Protein AF-A0A8T2FYQ0-F1 (afdb_monomer)

Foldseek 3Di:
DAWDAQPVVRWIKDWAADQDDQWIWIAGPLVRDIDIDGHHPVQGAHDPPAYWEDAPQKIWDFDDDDFWDIFIQRNHVRDTDTAGDDDADPDQPDDWHWYDAPRWIKIWHWDQDPVRFTWIWIWIADPVVSDIDTLDIATPVVPPDDSNKGKDWAYDPDDDPNKTWMAIPQLWIWIQDRVVSDIDTDDLPDADDGPTPSRGGDRDPPPDDDDDDDDDDDDDDDDDDDDDDDDPPPPPPPDPDDDDPPDPPDPDPPPPPDDPQFAFQVCCNVVQFNCLLVLLLVLLVVVCVVALLLQLLLLVQQLQCCQQQHLALQQLADDPFFLCVAPVNPPRDNSVSLQVSLVVCCVRRNFRAASSQSSLSSNLSSLVVLVFDRATATDFFHHDAHGGSVSRPDDQLLDDPVVLQVSCVVQVHHPLLSLLSLLSLLFDKDFLVSQLCQLAQPVNNRHHHPLADPVLSVVVCVQRPNDDDVPDDGGIDRQNVVSPSNRHRDLVLLVCLVVRNGRGPNSVCLPVDPVSNVSSVCCNVPVVVSSVSNNVSSNSSSRGNTAHDPGHGRASGSHHHD

Solvent-accessible surface area (backbone atoms only — not comparable to full-atom values): 32372 Å² total; per-residue (Å²): 92,42,60,42,42,15,75,82,80,67,43,41,37,40,37,44,68,53,64,86,57,59,39,31,40,38,29,40,63,84,77,70,47,76,44,82,43,83,34,67,74,87,72,55,54,87,71,93,82,70,60,34,27,44,40,90,26,26,36,38,36,84,53,92,63,99,84,63,40,24,48,31,39,33,56,71,82,66,46,77,51,80,41,71,57,65,94,71,74,90,87,79,68,93,70,60,48,53,29,52,52,87,65,21,44,30,37,35,41,73,44,81,44,104,81,79,49,37,28,40,35,33,35,35,28,42,73,87,76,62,46,64,43,80,75,45,79,42,79,47,67,90,69,78,68,67,93,81,63,38,39,39,62,44,49,59,98,81,64,63,94,69,48,46,37,34,29,39,82,80,47,54,38,35,40,38,38,52,97,70,77,39,79,42,81,50,65,88,88,67,81,73,74,39,98,42,79,67,46,58,71,66,74,74,80,79,82,73,79,86,77,87,78,93,78,91,80,85,89,84,87,81,90,88,84,90,78,87,82,85,66,95,77,79,77,85,79,77,80,93,66,79,84,71,100,60,74,87,74,72,75,68,78,76,55,71,100,74,76,84,74,58,35,70,55,32,42,43,78,69,67,66,33,67,56,50,68,57,53,36,42,54,49,37,52,60,48,39,77,78,38,43,61,45,24,43,25,26,45,55,40,47,51,54,18,25,72,52,79,12,27,14,36,24,49,48,32,66,57,96,52,8,28,56,65,17,80,82,40,63,84,68,42,48,60,70,57,55,49,52,40,41,54,55,42,46,76,75,30,66,71,63,69,18,47,20,36,50,48,54,52,36,26,46,47,30,32,28,76,29,59,39,55,74,64,84,66,64,25,57,36,14,18,52,91,62,47,43,27,86,63,59,72,74,78,59,52,79,47,52,67,71,58,50,51,51,53,38,43,76,66,78,34,52,71,67,38,50,59,40,58,57,47,56,43,8,22,40,66,43,48,30,85,70,35,38,47,48,63,48,31,27,93,76,68,71,34,48,42,86,73,48,32,72,68,55,49,56,57,48,47,74,70,36,57,95,63,76,56,92,92,53,76,80,47,75,43,55,41,25,70,90,22,55,90,58,29,28,45,49,36,60,42,31,50,26,33,78,60,28,55,46,62,41,58,50,60,44,49,41,61,70,46,72,69,45,35,48,51,35,49,48,25,40,76,31,53,66,60,38,33,56,48,35,40,53,36,51,45,55,49,65,58,23,66,54,29,35,95,81,40,60,43,52,37,76,44,59,44,45,79,121

Secondary structure (DSSP, 8-state):
-EEEE-TTT--EEEEEE-SS-SEEEEEETTTTEEEEEE--TTS----TTPPPEEETTEEEE---STT---EEEETTT--EEE-PPP-PPSS--SS--EEESSSEEEEEEEEEETTTEEEEEEEEEETTTTEEEEEEEEE-GGGT--TT--EEEE--SS--TT-EEEEETT--EEEEEGGGTEEEEEPTT-----SSGGGPPPPP---------------------------TTSSSSS------SS-S-------TTT----EETHHHHTTS-TTHHHHHHHHHHHHHHH-TTHHHHHHHHHHHHHHHT-SSSGGG--STTSGGGSGGGTT---HHHHHHHHHHHHHHSTTTS-HHHHHHHHHHHHHHHTTPPP---EE--BB-S---TTT--PPPTT--HHHHHHHHHHTT--HHHHHHHHGGGGSSEEEGGGTHHHHH-GGGSSS--TTS-HHHHHHHHHHS-SSPPTT----EEESSGGGTTTT---THHHHHHHTT--SSHHHHGGGSSHHHHHHHHHHHH-HHHHHHHHHHHHHHHTTTT-B-TTSSB--SSTTS--

Sequence (562 aa):
MGFGRDNVKGSYKVVRIFRDPTYCDILDVNTGEWRRLWKPRRYKVDDVGRKSACVNGSIYWLQIRHDHLYTILDLHTEEFHDVRRPPLPKGIMYEAQIVNTGDRLAIAMPVSHPLHQFELEIWSMDGQKETWSKTHSISLASLGIEESRSFTPVTLFKQKQGDVLFYDDEGLLFKYISEKDKLQSLPEDISVISPYVENLVPLPAIQVELRTGITCLYPETETTDGMQPTSVDEYLRKEIRGVSLFPETAEAIVMGPSMQKLTWHYYKVYNTCENAENFVRHQVEIFYKNDKSIAPKLLRLLYSDCFVSGCDASVLLEGPNSEKMAPQNRGLGGFVLIDKIKIVLEQRCPGVVSCADILNLATRDAVHLAGAPSYPVFTGRRDGLTSDKQTVDLPSPSISWDQAMSYFKSRGLNVLDMATLLGSHSMGRTHCSYVVDRLYNYNKTGKPSPTMNKYFLSEMAKQCPPRTRKGQTDPLVYLNPDSGSDNSFTSSFYSRILSNKSVLEVDQQLLYNDDTKQISKEFSEGFEDFRKSFALSMSKMGAINVLTKTEGEIRKDCRHIN

Organism: NCBI:txid1240361

Structure (mmCIF, N/CA/C/O backbone):
data_AF-A0A8T2FYQ0-F1
#
_entry.id   AF-A0A8T2FYQ0-F1
#
loop_
_atom_site.group_PDB
_atom_site.id
_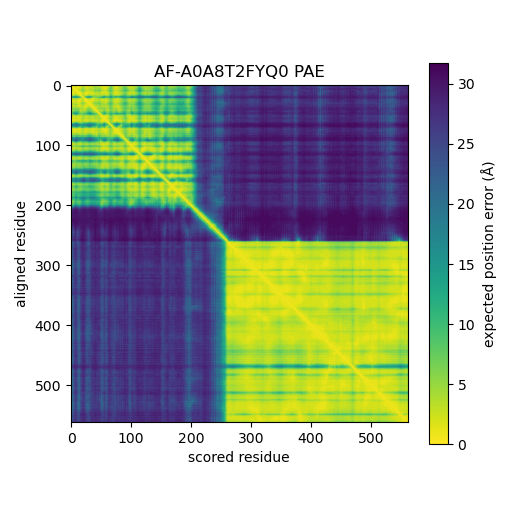atom_site.type_symbol
_atom_site.label_atom_id
_atom_site.label_alt_id
_atom_site.label_comp_id
_atom_site.label_asym_id
_atom_site.label_entity_id
_atom_site.label_seq_id
_atom_site.pdbx_PDB_ins_code
_atom_site.Cartn_x
_atom_site.Cartn_y
_atom_site.Cartn_z
_atom_site.occupancy
_atom_site.B_iso_or_equiv
_atom_site.auth_seq_id
_atom_site.auth_comp_id
_atom_site.auth_asym_id
_atom_site.auth_atom_id
_atom_site.pdbx_PDB_model_num
ATOM 1 N N . MET A 1 1 ? 22.941 11.952 13.553 1.00 83.00 1 MET A N 1
ATOM 2 C CA . MET A 1 1 ? 22.965 10.501 13.246 1.00 83.00 1 MET A CA 1
ATOM 3 C C . MET A 1 1 ? 23.954 10.265 12.120 1.00 83.00 1 MET A C 1
ATOM 5 O O . MET A 1 1 ? 24.340 11.240 11.489 1.00 83.00 1 MET A O 1
ATOM 9 N N . GLY A 1 2 ? 24.359 9.023 11.884 1.00 84.56 2 GLY A N 1
ATOM 10 C CA . GLY A 1 2 ? 25.086 8.640 10.680 1.00 84.56 2 GLY A CA 1
ATOM 11 C C . GLY A 1 2 ? 24.666 7.274 10.172 1.00 84.56 2 GLY A C 1
ATOM 12 O O . GLY A 1 2 ? 24.090 6.482 10.916 1.00 84.56 2 GLY A O 1
ATOM 13 N N . PHE A 1 3 ? 24.915 7.035 8.894 1.00 87.38 3 PHE A N 1
ATOM 14 C CA . PHE A 1 3 ? 24.563 5.809 8.195 1.00 87.38 3 PHE A CA 1
ATOM 15 C C . PHE A 1 3 ? 25.699 5.430 7.256 1.00 87.38 3 PHE A C 1
ATOM 17 O O . PHE A 1 3 ? 26.270 6.305 6.609 1.00 87.38 3 PHE A O 1
ATOM 24 N N . GLY A 1 4 ? 26.021 4.145 7.180 1.00 84.62 4 GLY A N 1
ATOM 25 C CA . GLY A 1 4 ? 27.071 3.665 6.297 1.00 84.62 4 GLY A CA 1
ATOM 26 C C . GLY A 1 4 ? 27.116 2.150 6.203 1.00 84.62 4 GLY A C 1
ATOM 27 O O . GLY A 1 4 ? 26.385 1.447 6.904 1.00 84.62 4 GLY A O 1
ATOM 28 N N . ARG A 1 5 ? 27.983 1.647 5.327 1.00 84.56 5 ARG A N 1
ATOM 29 C CA . ARG A 1 5 ? 28.217 0.215 5.129 1.00 84.56 5 ARG A CA 1
ATOM 30 C C . ARG A 1 5 ? 29.535 -0.187 5.780 1.00 84.56 5 ARG A C 1
ATOM 32 O O . ARG A 1 5 ? 30.555 0.423 5.501 1.00 84.56 5 ARG A O 1
ATOM 39 N N . ASP A 1 6 ? 29.533 -1.221 6.610 1.00 84.25 6 ASP A N 1
ATOM 40 C CA . ASP A 1 6 ? 30.758 -1.927 6.994 1.00 84.25 6 ASP A CA 1
ATOM 41 C C . ASP A 1 6 ? 31.285 -2.645 5.745 1.00 84.25 6 ASP A C 1
ATOM 43 O O . ASP A 1 6 ? 30.681 -3.607 5.273 1.00 84.25 6 ASP A O 1
ATOM 47 N N . ASN A 1 7 ? 32.388 -2.159 5.178 1.00 80.81 7 ASN A N 1
ATOM 48 C CA . ASN A 1 7 ? 32.921 -2.684 3.920 1.00 80.81 7 ASN A CA 1
ATOM 49 C C . ASN A 1 7 ? 33.530 -4.086 4.045 1.00 80.81 7 ASN A C 1
ATOM 51 O O . ASN A 1 7 ? 33.713 -4.753 3.030 1.00 80.81 7 ASN A O 1
ATOM 55 N N . VAL A 1 8 ? 33.833 -4.544 5.261 1.00 83.88 8 VAL A N 1
ATOM 56 C CA . VAL A 1 8 ? 34.402 -5.876 5.489 1.00 83.88 8 VAL A CA 1
ATOM 57 C C . VAL A 1 8 ? 33.291 -6.903 5.681 1.00 83.88 8 VAL A C 1
ATOM 59 O O . VAL A 1 8 ? 33.341 -7.979 5.093 1.00 83.88 8 VAL A O 1
ATOM 62 N N . LYS A 1 9 ? 32.271 -6.581 6.487 1.00 80.25 9 LYS A N 1
ATOM 63 C CA . LYS A 1 9 ? 31.135 -7.488 6.745 1.00 80.25 9 LYS A CA 1
ATOM 64 C C . LYS A 1 9 ? 29.994 -7.338 5.740 1.00 80.25 9 LYS A C 1
ATOM 66 O O . LYS A 1 9 ? 29.089 -8.164 5.725 1.00 80.25 9 LYS A O 1
ATOM 71 N N . GLY A 1 10 ? 29.987 -6.266 4.955 1.00 79.94 10 GLY A N 1
ATOM 72 C CA . GLY A 1 10 ? 28.915 -5.917 4.024 1.00 79.94 10 GLY A CA 1
ATOM 73 C C . GLY A 1 10 ? 27.648 -5.359 4.684 1.00 79.94 10 GLY A C 1
ATOM 74 O O . GLY A 1 10 ? 26.776 -4.876 3.965 1.00 79.94 10 GLY A O 1
ATOM 75 N N . SER A 1 11 ? 27.547 -5.388 6.019 1.00 79.56 11 SER A N 1
ATOM 76 C CA . SER A 1 11 ? 26.380 -4.957 6.798 1.00 79.56 11 SER A CA 1
ATOM 77 C C . SER A 1 11 ? 26.215 -3.441 6.827 1.00 79.56 11 SER A C 1
ATOM 79 O O . SER A 1 11 ? 27.190 -2.709 7.003 1.00 79.56 11 SER A O 1
ATOM 81 N N . TYR A 1 12 ? 24.976 -2.961 6.756 1.00 85.25 12 TYR A N 1
ATOM 82 C CA . TYR A 1 12 ? 24.670 -1.545 6.954 1.00 85.25 12 TYR A CA 1
ATOM 83 C C . TYR A 1 12 ? 24.482 -1.226 8.432 1.00 85.25 12 TYR A C 1
ATOM 85 O O . TYR A 1 12 ? 23.892 -2.009 9.177 1.00 85.25 12 TYR A O 1
ATOM 93 N N . LYS A 1 13 ? 24.964 -0.057 8.855 1.00 86.19 13 LYS A N 1
ATOM 94 C CA . LYS A 1 13 ? 24.890 0.393 10.244 1.00 86.19 13 LYS A CA 1
ATOM 95 C C . LYS A 1 13 ? 24.300 1.792 10.346 1.00 86.19 13 LYS A C 1
ATOM 97 O O . LYS A 1 13 ? 24.635 2.678 9.559 1.00 86.19 13 LYS A O 1
ATOM 102 N N . VAL A 1 14 ? 23.445 1.997 11.349 1.00 90.75 14 VAL A N 1
ATOM 103 C CA . VAL A 1 14 ? 22.953 3.325 11.752 1.00 90.75 14 VAL A CA 1
ATOM 104 C C . VAL A 1 14 ? 23.568 3.678 13.097 1.00 90.75 14 VAL A C 1
ATOM 106 O O . VAL A 1 14 ? 23.473 2.906 14.045 1.00 90.75 14 VAL A O 1
ATOM 109 N N . VAL A 1 15 ? 24.160 4.865 13.198 1.00 88.62 15 VAL A N 1
ATOM 110 C CA . VAL A 1 15 ? 24.872 5.326 14.391 1.00 88.62 15 VAL A CA 1
ATOM 111 C C . VAL A 1 15 ? 24.209 6.577 14.961 1.00 88.62 15 VAL A C 1
ATOM 113 O O . VAL A 1 15 ? 24.038 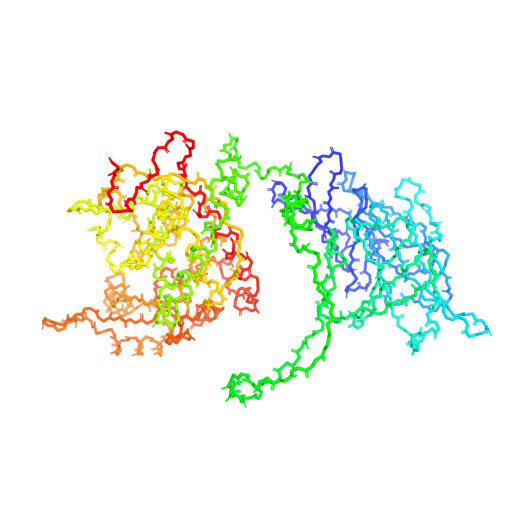7.600 14.286 1.00 88.62 15 VAL A O 1
ATOM 116 N N . ARG A 1 16 ? 23.854 6.523 16.244 1.00 87.56 16 ARG A N 1
ATOM 117 C CA . ARG A 1 16 ? 23.326 7.648 17.019 1.00 87.56 16 ARG A CA 1
ATOM 118 C C . ARG A 1 16 ? 24.383 8.131 17.999 1.00 87.56 16 ARG A C 1
ATOM 120 O O . ARG A 1 16 ? 24.659 7.491 19.010 1.00 87.56 16 ARG A O 1
ATOM 127 N N . ILE A 1 17 ? 24.958 9.290 17.699 1.00 79.88 17 ILE A N 1
ATOM 128 C CA . ILE A 1 17 ? 25.835 10.019 18.613 1.00 79.88 17 ILE A CA 1
ATOM 129 C C . ILE A 1 17 ? 25.014 11.130 19.256 1.00 79.88 17 ILE A C 1
ATOM 131 O O . ILE A 1 17 ? 24.387 11.918 18.549 1.00 79.88 17 ILE A O 1
ATOM 135 N N . PHE A 1 18 ? 25.030 11.200 20.584 1.00 74.19 18 PHE A N 1
ATOM 136 C CA . PHE A 1 18 ? 24.381 12.281 21.319 1.00 74.19 18 PHE A CA 1
ATOM 137 C C . PHE A 1 18 ? 25.418 13.270 21.875 1.00 74.19 18 PHE A C 1
ATOM 139 O O . PHE A 1 18 ? 26.619 12.986 21.923 1.00 74.19 18 PHE A O 1
ATOM 146 N N . ARG A 1 19 ? 24.935 14.441 22.305 1.00 67.62 19 ARG A N 1
ATOM 147 C CA . ARG A 1 19 ? 25.761 15.578 22.735 1.00 67.62 19 ARG A CA 1
ATOM 148 C C . ARG A 1 19 ? 26.514 15.351 24.051 1.00 67.62 19 ARG A C 1
ATOM 150 O O . ARG A 1 19 ? 27.644 15.801 24.163 1.00 67.62 19 ARG A O 1
ATOM 157 N N . ASP A 1 20 ? 25.931 14.667 25.036 1.00 64.75 20 ASP A N 1
ATOM 158 C CA . ASP A 1 20 ? 26.534 14.493 26.377 1.00 64.75 20 ASP A CA 1
ATOM 159 C C . ASP A 1 20 ? 26.686 13.062 26.970 1.00 64.75 20 ASP A C 1
ATOM 161 O O . ASP A 1 20 ? 26.975 12.945 28.161 1.00 64.75 20 ASP A O 1
ATOM 165 N N . PRO A 1 21 ? 26.588 11.948 26.215 1.00 66.69 21 PRO A N 1
ATOM 166 C CA . PRO A 1 21 ? 26.970 10.625 26.705 1.00 66.69 21 PRO A CA 1
ATOM 167 C C . PRO A 1 21 ? 28.390 10.198 26.300 1.00 66.69 21 PRO A C 1
ATOM 169 O O . PRO A 1 21 ? 28.910 10.538 25.233 1.00 66.69 21 PRO A O 1
ATOM 172 N N . THR A 1 22 ? 28.985 9.339 27.133 1.00 77.94 22 THR A N 1
ATOM 173 C CA . THR A 1 22 ? 30.224 8.582 26.856 1.00 77.94 22 THR A CA 1
ATOM 174 C C . THR A 1 22 ? 29.975 7.332 26.002 1.00 77.94 22 THR A C 1
ATOM 176 O O . THR A 1 22 ? 30.736 6.369 26.049 1.00 77.94 22 THR A O 1
ATOM 179 N N . TYR A 1 23 ? 28.869 7.300 25.262 1.00 83.88 23 TYR A N 1
ATOM 180 C CA . TYR A 1 23 ? 28.484 6.187 24.404 1.00 83.88 23 TYR A CA 1
ATOM 181 C C . TYR A 1 23 ? 27.790 6.688 23.136 1.00 83.88 23 TYR A C 1
ATOM 183 O O . TYR A 1 23 ? 27.383 7.849 23.045 1.00 83.88 23 TYR A O 1
ATOM 191 N N . CYS A 1 24 ? 27.665 5.802 22.158 1.00 86.81 24 CYS A N 1
ATOM 192 C CA . CYS A 1 24 ? 26.776 5.943 21.013 1.00 86.81 24 CYS A CA 1
ATOM 193 C C . CYS A 1 24 ? 25.979 4.648 20.835 1.00 86.81 24 CYS A C 1
ATOM 195 O O . CYS A 1 24 ? 26.395 3.599 21.331 1.00 86.81 24 CYS A O 1
ATOM 197 N N . ASP A 1 25 ? 24.838 4.729 20.161 1.00 89.75 25 ASP A N 1
ATOM 198 C CA . ASP A 1 25 ? 24.062 3.539 19.817 1.00 89.75 25 ASP A CA 1
ATOM 199 C C . ASP A 1 25 ? 24.309 3.182 18.352 1.00 89.75 25 ASP A C 1
ATOM 201 O O . ASP A 1 25 ? 24.296 4.056 17.482 1.00 89.75 25 ASP A O 1
ATOM 205 N N . ILE A 1 26 ? 24.530 1.899 18.089 1.00 90.75 26 ILE A N 1
ATOM 206 C CA . ILE A 1 26 ? 24.723 1.337 16.757 1.00 90.75 26 ILE A CA 1
ATOM 207 C C . ILE A 1 26 ? 23.624 0.312 16.519 1.00 90.75 26 ILE A C 1
ATOM 209 O O . ILE A 1 26 ? 23.455 -0.616 17.307 1.00 90.75 26 ILE A O 1
ATOM 213 N N . LEU A 1 27 ? 22.893 0.491 15.429 1.00 87.88 27 LEU A N 1
ATOM 214 C CA . LEU A 1 27 ? 21.984 -0.497 14.869 1.00 87.88 27 LEU A CA 1
ATOM 215 C C . LEU A 1 27 ? 22.704 -1.219 13.744 1.00 87.88 27 LEU A C 1
ATOM 217 O O . LEU A 1 27 ? 23.136 -0.569 12.791 1.00 87.88 27 LEU A O 1
ATOM 221 N N . ASP A 1 28 ? 22.787 -2.539 13.832 1.00 81.44 28 ASP A N 1
ATOM 222 C CA . ASP A 1 28 ? 23.077 -3.360 12.662 1.00 81.44 28 ASP A CA 1
ATOM 223 C C . ASP A 1 28 ? 21.761 -3.592 11.912 1.00 81.44 28 ASP A C 1
ATOM 225 O O . ASP A 1 28 ? 20.809 -4.156 12.451 1.00 81.44 28 ASP A O 1
ATOM 229 N N . VAL A 1 29 ? 21.673 -3.092 10.681 1.00 78.69 29 VAL A N 1
ATOM 230 C CA . VAL A 1 29 ? 20.437 -3.141 9.887 1.00 78.69 29 VAL A CA 1
ATOM 231 C C . VAL A 1 29 ? 20.068 -4.579 9.527 1.00 78.69 29 VAL A C 1
ATOM 233 O O . VAL A 1 29 ? 18.885 -4.884 9.393 1.00 78.69 29 VAL A O 1
ATOM 236 N N . ASN A 1 30 ? 21.054 -5.471 9.408 1.00 76.56 30 ASN A N 1
ATOM 237 C CA . ASN A 1 30 ? 20.804 -6.859 9.039 1.00 76.56 30 ASN A CA 1
ATOM 238 C C . ASN A 1 30 ? 20.171 -7.641 10.193 1.00 76.56 30 ASN A C 1
ATOM 240 O O . ASN A 1 30 ? 19.345 -8.519 9.951 1.00 76.56 30 ASN A O 1
ATOM 244 N N . THR A 1 31 ? 20.543 -7.335 11.439 1.00 76.75 31 THR A N 1
ATOM 245 C CA . THR A 1 31 ? 19.974 -8.003 12.621 1.00 76.75 31 THR A CA 1
ATOM 246 C C . THR A 1 31 ? 18.775 -7.256 13.199 1.00 76.75 31 THR A C 1
ATOM 248 O O . THR A 1 31 ? 17.947 -7.859 13.875 1.00 76.75 31 THR A O 1
ATOM 251 N N . GLY A 1 32 ? 18.661 -5.950 12.940 1.00 76.81 32 GLY A N 1
ATOM 252 C CA . GLY A 1 32 ? 17.647 -5.091 13.547 1.00 76.81 32 GLY A CA 1
ATOM 253 C C . GLY A 1 32 ? 17.916 -4.771 15.023 1.00 76.81 32 GLY A C 1
ATOM 254 O O . GLY A 1 32 ? 17.060 -4.183 15.684 1.00 76.81 32 GLY A O 1
ATOM 255 N N . GLU A 1 33 ? 19.086 -5.135 15.554 1.00 75.94 33 GLU A N 1
ATOM 256 C CA . GLU A 1 33 ? 19.418 -4.967 16.968 1.00 75.94 33 GLU A CA 1
ATOM 257 C C . GLU A 1 33 ? 20.202 -3.681 17.232 1.00 75.94 33 GLU A C 1
ATOM 259 O O . GLU A 1 33 ? 21.237 -3.408 16.616 1.00 75.94 33 GLU A O 1
ATOM 264 N N . TRP A 1 34 ? 19.732 -2.909 18.213 1.00 87.44 34 TRP A N 1
ATOM 265 C CA . TRP A 1 34 ? 20.477 -1.786 18.768 1.00 87.44 34 TRP A CA 1
ATOM 266 C C . TRP A 1 34 ? 21.444 -2.266 19.841 1.00 87.44 34 TRP A C 1
ATOM 268 O O . TRP A 1 34 ? 21.064 -2.986 20.765 1.00 87.44 34 TRP A O 1
ATOM 278 N N . ARG A 1 35 ? 22.677 -1.770 19.787 1.00 89.31 35 ARG A N 1
ATOM 279 C CA . ARG A 1 35 ? 23.656 -1.953 20.855 1.00 89.31 35 ARG A CA 1
ATOM 280 C C . ARG A 1 35 ? 24.406 -0.678 21.168 1.00 89.31 35 ARG A C 1
ATOM 282 O O . ARG A 1 35 ? 24.567 0.203 20.329 1.00 89.31 35 ARG A O 1
ATOM 289 N N . ARG A 1 36 ? 24.902 -0.610 22.397 1.00 90.38 36 ARG A N 1
ATOM 290 C CA . ARG A 1 36 ? 25.665 0.528 22.894 1.00 90.38 36 ARG A CA 1
ATOM 291 C C . ARG A 1 36 ? 27.155 0.305 22.669 1.00 90.38 36 ARG A C 1
ATOM 293 O O . ARG A 1 36 ? 27.704 -0.689 23.137 1.00 90.38 36 ARG A O 1
ATOM 300 N N . LEU A 1 37 ? 27.805 1.258 22.014 1.00 87.62 37 LEU A N 1
ATOM 301 C CA . LEU A 1 37 ? 29.252 1.314 21.845 1.00 87.62 37 LEU A CA 1
ATOM 302 C C . LEU A 1 37 ? 29.835 2.410 22.742 1.00 87.62 37 LEU A C 1
ATOM 304 O O . LEU A 1 37 ? 29.330 3.536 22.788 1.00 87.62 37 LEU A O 1
ATOM 308 N N . TRP A 1 38 ? 30.913 2.086 23.456 1.00 83.81 38 TRP A N 1
ATOM 309 C CA . TRP A 1 38 ? 31.642 3.062 24.260 1.00 83.81 38 TRP A CA 1
ATOM 310 C C . TRP A 1 38 ? 32.294 4.128 23.373 1.00 83.81 38 TRP A C 1
ATOM 312 O O . TRP A 1 38 ? 32.962 3.813 22.394 1.00 83.81 38 TRP A O 1
ATOM 322 N N . LYS A 1 39 ? 32.128 5.401 23.739 1.00 84.69 39 LYS A N 1
ATOM 323 C CA . LYS A 1 39 ? 32.641 6.550 22.988 1.00 84.69 39 LYS A CA 1
ATOM 324 C C . LYS A 1 39 ? 33.446 7.469 23.912 1.00 84.69 39 LYS A C 1
ATOM 326 O O . LYS A 1 39 ? 32.877 8.043 24.847 1.00 84.69 39 LYS A O 1
ATOM 331 N N . PRO A 1 40 ? 34.746 7.684 23.652 1.00 79.56 40 PRO A N 1
ATOM 332 C CA . PRO A 1 40 ? 35.555 8.608 24.442 1.00 79.56 40 PRO A CA 1
ATOM 333 C C . PRO A 1 40 ? 34.984 10.035 24.462 1.00 79.56 40 PRO A C 1
ATOM 335 O O . PRO A 1 40 ? 34.479 10.537 23.458 1.00 79.56 40 PRO A O 1
ATOM 338 N N . ARG A 1 41 ? 35.111 10.730 25.603 1.00 74.94 41 ARG A N 1
ATOM 339 C CA . ARG A 1 41 ? 34.578 12.098 25.797 1.00 74.94 41 ARG A CA 1
ATOM 340 C C . ARG A 1 41 ? 35.106 13.124 24.790 1.00 74.94 41 ARG A C 1
ATOM 342 O O . ARG A 1 41 ? 34.408 14.096 24.524 1.00 74.94 41 ARG A O 1
ATOM 349 N N . ARG A 1 42 ? 36.305 12.909 24.234 1.00 76.69 42 ARG A N 1
ATOM 350 C CA . ARG A 1 42 ? 36.898 13.795 23.219 1.00 76.69 42 ARG A CA 1
ATOM 351 C C . ARG A 1 42 ? 36.082 13.854 21.919 1.00 76.69 42 ARG A C 1
ATOM 353 O O . ARG A 1 42 ? 36.072 14.892 21.277 1.00 76.69 42 ARG A O 1
ATOM 360 N N . TYR A 1 43 ? 35.315 12.806 21.607 1.00 75.75 43 TYR A N 1
ATOM 361 C CA . TYR A 1 43 ? 34.462 12.699 20.414 1.00 75.75 43 TYR A CA 1
ATOM 362 C C . TYR A 1 43 ? 33.046 13.249 20.650 1.00 75.75 43 TYR A C 1
ATOM 364 O O . TYR A 1 43 ? 32.031 12.594 20.380 1.00 75.75 43 TYR A O 1
ATOM 372 N N . LYS A 1 44 ? 32.948 14.420 21.282 1.00 71.94 44 LYS A N 1
ATOM 373 C CA . LYS A 1 44 ? 31.672 15.101 21.539 1.00 71.94 44 LYS A CA 1
ATOM 374 C C . LYS A 1 44 ? 31.187 15.795 20.265 1.00 71.94 44 LYS A C 1
ATOM 376 O O . LYS A 1 44 ? 31.957 16.487 19.619 1.00 71.94 44 LYS A O 1
ATOM 381 N N . VAL A 1 45 ? 29.902 15.667 19.939 1.00 67.00 45 VAL A N 1
ATOM 382 C CA . VAL A 1 45 ? 29.284 16.421 18.836 1.00 67.00 45 VAL A CA 1
ATOM 383 C C . VAL A 1 45 ? 28.549 17.613 19.440 1.00 67.00 45 VAL A C 1
ATOM 385 O O . VAL A 1 45 ? 27.573 17.435 20.167 1.00 67.00 45 VAL A O 1
ATOM 388 N N . ASP A 1 46 ? 29.062 18.819 19.198 1.00 62.44 46 ASP A N 1
ATOM 389 C CA . ASP A 1 46 ? 28.559 20.056 19.812 1.00 62.44 46 ASP A CA 1
ATOM 390 C C . ASP A 1 46 ? 27.467 20.761 18.999 1.00 62.44 46 ASP A C 1
ATOM 392 O O . ASP A 1 46 ? 26.698 21.529 19.578 1.00 62.44 46 ASP A O 1
ATOM 396 N N . ASP A 1 47 ? 27.396 20.488 17.694 1.00 65.25 47 ASP A N 1
ATOM 397 C CA . ASP A 1 47 ? 26.555 21.201 16.732 1.00 65.25 47 ASP A CA 1
ATOM 398 C C . ASP A 1 47 ? 25.465 20.266 16.177 1.00 65.25 47 ASP A C 1
ATOM 400 O O . ASP A 1 47 ? 25.722 19.370 15.366 1.00 65.25 47 ASP A O 1
ATOM 404 N N . VAL A 1 48 ? 24.247 20.401 16.710 1.00 57.22 48 VAL A N 1
ATOM 405 C CA . VAL A 1 48 ? 23.108 19.526 16.399 1.00 57.22 48 VAL A CA 1
ATOM 406 C C . VAL A 1 48 ? 22.430 20.054 15.136 1.00 57.22 48 VAL A C 1
ATOM 408 O O . VAL A 1 48 ? 21.691 21.026 15.197 1.00 57.22 48 VAL A O 1
ATOM 411 N N . GLY A 1 49 ? 22.680 19.412 13.994 1.00 59.38 49 GLY A N 1
ATOM 412 C CA . GLY A 1 49 ? 22.082 19.803 12.709 1.00 59.38 49 GLY A CA 1
ATOM 413 C C . GLY A 1 49 ? 22.930 19.446 11.490 1.00 59.38 49 GLY A C 1
ATOM 414 O O . GLY A 1 49 ? 22.398 19.296 10.394 1.00 59.38 49 GLY A O 1
ATOM 415 N N . ARG A 1 50 ? 24.238 19.226 11.674 1.00 69.00 50 ARG A N 1
ATOM 416 C CA . ARG A 1 50 ? 25.133 18.830 10.579 1.00 69.00 50 ARG A CA 1
ATOM 417 C C . ARG A 1 50 ? 24.918 17.382 10.153 1.00 69.00 50 ARG A C 1
ATOM 419 O O . ARG A 1 50 ? 24.800 16.476 10.986 1.00 69.00 50 ARG A O 1
ATOM 426 N N . LYS A 1 51 ? 24.912 17.175 8.838 1.00 76.38 51 LYS A N 1
ATOM 427 C CA . LYS A 1 51 ? 24.861 15.851 8.219 1.00 76.38 51 LYS A CA 1
ATOM 428 C C . LYS A 1 51 ? 26.210 15.138 8.386 1.00 76.38 51 LYS A C 1
ATOM 430 O O . LYS A 1 51 ? 27.264 15.772 8.424 1.00 76.38 51 LYS A O 1
ATOM 435 N N . SER A 1 52 ? 26.163 13.818 8.524 1.00 83.94 52 SER A N 1
ATOM 436 C CA . SER A 1 52 ? 27.342 12.955 8.410 1.00 83.94 52 SER A CA 1
ATOM 437 C C . SER A 1 52 ? 27.554 12.553 6.958 1.00 83.94 52 SER A C 1
ATOM 439 O O . SER A 1 52 ? 26.567 12.422 6.236 1.00 83.94 52 SER A O 1
ATOM 441 N N . ALA A 1 53 ? 28.781 12.204 6.596 1.00 86.56 53 ALA A N 1
ATOM 442 C CA . ALA A 1 53 ? 29.074 11.520 5.340 1.00 86.56 53 ALA A CA 1
ATOM 443 C C . ALA A 1 53 ? 29.718 10.160 5.627 1.00 86.56 53 ALA A C 1
ATOM 445 O O . ALA A 1 53 ? 30.480 10.032 6.588 1.00 86.56 53 ALA A O 1
ATOM 446 N N . CYS A 1 54 ? 29.424 9.145 4.815 1.00 85.75 54 CYS A N 1
ATOM 447 C CA . CYS A 1 54 ? 30.098 7.848 4.906 1.00 85.75 54 CYS A CA 1
ATOM 448 C C . CYS A 1 54 ? 30.980 7.625 3.686 1.00 85.75 54 CYS A C 1
ATOM 450 O O . CYS A 1 54 ? 30.485 7.666 2.565 1.00 85.75 54 CYS A O 1
ATOM 452 N N . VAL A 1 55 ? 32.271 7.373 3.905 1.00 84.69 55 VAL A N 1
ATOM 453 C CA . VAL A 1 55 ? 33.271 7.120 2.860 1.00 84.69 55 VAL A CA 1
ATOM 454 C C . VAL A 1 55 ? 34.104 5.914 3.287 1.00 84.69 55 VAL A C 1
ATOM 456 O O . VAL A 1 55 ? 34.528 5.840 4.436 1.00 84.69 55 VAL A O 1
ATOM 459 N N . ASN A 1 56 ? 34.324 4.954 2.385 1.00 83.94 56 ASN A N 1
ATOM 460 C CA . ASN A 1 56 ? 35.174 3.776 2.622 1.00 83.94 56 ASN A CA 1
ATOM 461 C C . ASN A 1 56 ? 34.884 3.004 3.925 1.00 83.94 56 ASN A C 1
ATOM 463 O O . ASN A 1 56 ? 35.792 2.481 4.563 1.00 83.94 56 ASN A O 1
ATOM 467 N N . GLY A 1 57 ? 33.611 2.902 4.311 1.00 85.62 57 GLY A N 1
ATOM 468 C CA . GLY A 1 57 ? 33.188 2.159 5.501 1.00 85.62 57 GLY A CA 1
ATOM 469 C C . GLY A 1 57 ? 33.433 2.872 6.828 1.00 85.62 57 GLY A C 1
ATOM 470 O O . GLY A 1 57 ? 33.265 2.286 7.893 1.00 85.62 57 GLY A O 1
ATOM 471 N N . SER A 1 58 ? 33.768 4.154 6.762 1.00 88.69 58 SER A N 1
ATOM 472 C CA . SER A 1 58 ? 33.899 5.048 7.901 1.00 88.69 58 SER A CA 1
ATOM 473 C C . SER A 1 58 ? 32.836 6.138 7.837 1.00 88.69 58 SER A C 1
ATOM 475 O O . SER A 1 58 ? 32.499 6.623 6.754 1.00 88.69 58 SER A O 1
ATOM 477 N N . ILE A 1 59 ? 32.284 6.524 8.988 1.00 88.94 59 ILE A N 1
ATOM 478 C CA . ILE A 1 59 ? 31.375 7.673 9.083 1.00 88.94 59 ILE A CA 1
ATOM 479 C C . ILE A 1 59 ? 32.128 8.866 9.653 1.00 88.94 59 ILE A C 1
ATOM 481 O O . ILE A 1 59 ? 32.777 8.757 10.689 1.00 88.94 59 ILE A O 1
ATOM 485 N N . TYR A 1 60 ? 31.976 10.007 8.992 1.00 86.31 60 TYR A N 1
ATOM 486 C CA . TYR A 1 60 ? 32.620 11.266 9.317 1.00 86.31 60 TYR A CA 1
ATOM 487 C C . TYR A 1 60 ? 31.585 12.257 9.845 1.00 86.31 60 TYR A C 1
ATOM 489 O O . TYR A 1 60 ? 30.531 12.465 9.236 1.00 86.31 60 TYR A O 1
ATOM 497 N N . TRP A 1 61 ? 31.918 12.913 10.956 1.00 81.94 61 TRP A N 1
ATOM 498 C CA . TRP A 1 61 ? 31.199 14.087 11.451 1.00 81.94 61 TRP A CA 1
ATOM 499 C C . TRP A 1 61 ? 32.140 15.280 11.532 1.00 81.94 61 TRP A C 1
ATOM 501 O O . TRP A 1 61 ? 33.202 15.203 12.155 1.00 81.94 61 TRP A O 1
ATOM 511 N N . LEU A 1 62 ? 31.726 16.393 10.925 1.00 76.12 62 LEU A N 1
ATOM 512 C CA . LEU A 1 62 ? 32.434 17.661 11.026 1.00 76.12 62 LEU A CA 1
ATOM 513 C C . LEU A 1 62 ? 32.208 18.266 12.414 1.00 76.12 62 LEU A C 1
ATOM 515 O O . LEU A 1 62 ? 31.077 18.540 12.814 1.00 76.12 62 LEU A O 1
ATOM 519 N N . GLN A 1 63 ? 33.301 18.492 13.134 1.00 71.19 63 GLN A N 1
ATOM 520 C CA . GLN A 1 63 ? 33.320 19.231 14.392 1.00 71.19 63 GLN A CA 1
ATOM 521 C C . GLN A 1 63 ? 34.218 20.459 14.195 1.00 71.19 63 GLN A C 1
ATOM 523 O O . GLN A 1 63 ? 35.125 20.424 13.372 1.00 71.19 63 GLN A O 1
ATOM 528 N N . ILE A 1 64 ? 34.007 21.563 14.924 1.00 60.03 64 ILE A N 1
ATOM 529 C CA . ILE A 1 64 ? 34.878 22.748 14.808 1.00 60.03 64 ILE A CA 1
ATOM 530 C C . ILE A 1 64 ? 35.388 23.222 16.174 1.00 60.03 64 ILE A C 1
ATOM 532 O O . ILE A 1 64 ? 34.709 23.956 16.882 1.00 60.03 64 ILE A O 1
ATOM 536 N N . ARG A 1 65 ? 36.602 22.801 16.553 1.00 56.53 65 ARG A N 1
ATOM 537 C CA . ARG A 1 65 ? 37.404 23.304 17.685 1.00 56.53 65 ARG A CA 1
ATOM 538 C C . ARG A 1 65 ? 38.926 23.172 17.444 1.00 56.53 65 ARG A C 1
ATOM 540 O O . ARG A 1 65 ? 39.436 22.068 17.315 1.00 56.53 65 ARG A O 1
ATOM 547 N N . HIS A 1 66 ? 39.646 24.297 17.480 1.00 52.81 66 HIS A N 1
ATOM 548 C CA . HIS A 1 66 ? 41.063 24.414 17.888 1.00 52.81 66 HIS A CA 1
ATOM 549 C C . HIS A 1 66 ? 42.097 23.447 17.240 1.00 52.81 66 HIS A C 1
ATOM 551 O O . HIS A 1 66 ? 43.015 23.015 17.922 1.00 52.81 66 HIS A O 1
ATOM 557 N N . ASP A 1 67 ? 41.981 23.164 15.932 1.00 49.12 67 ASP A N 1
ATOM 558 C CA . ASP A 1 67 ? 43.016 22.598 15.022 1.00 49.12 67 ASP A CA 1
ATOM 559 C C . ASP A 1 67 ? 42.913 21.137 14.516 1.00 49.12 67 ASP A C 1
ATOM 561 O O . ASP A 1 67 ? 43.586 20.834 13.530 1.00 49.12 67 ASP A O 1
ATOM 565 N N . HIS A 1 68 ? 42.040 20.260 15.032 1.00 55.72 68 HIS A N 1
ATOM 566 C CA . HIS A 1 68 ? 41.936 18.851 14.566 1.00 55.72 68 HIS A CA 1
ATOM 567 C C . HIS A 1 68 ? 40.512 18.307 14.585 1.00 55.72 68 HIS A C 1
ATOM 569 O O . HIS A 1 68 ? 40.051 17.975 15.675 1.00 55.72 68 HIS A O 1
ATOM 575 N N . LEU A 1 69 ? 39.794 18.183 13.460 1.00 56.09 69 LEU A N 1
ATOM 576 C CA . LEU A 1 69 ? 38.398 17.746 13.568 1.00 56.09 69 LEU A CA 1
ATOM 577 C C . LEU A 1 69 ? 37.830 16.995 12.363 1.00 56.09 69 LEU A C 1
ATOM 579 O O . LEU A 1 69 ? 37.330 17.609 11.425 1.00 56.09 69 LEU A O 1
ATOM 583 N N . TYR A 1 70 ? 37.758 15.678 12.519 1.00 68.94 70 TYR A N 1
ATOM 584 C CA . TYR A 1 70 ? 36.584 14.869 12.201 1.00 68.94 70 TYR A CA 1
ATOM 585 C C . TYR A 1 70 ? 36.549 13.743 13.227 1.00 68.94 70 TYR A C 1
ATOM 587 O O . TYR A 1 70 ? 37.583 13.132 13.484 1.00 68.94 70 TYR A O 1
ATOM 595 N N . THR A 1 71 ? 35.387 13.472 13.821 1.00 68.94 71 THR A N 1
ATOM 596 C CA . THR A 1 71 ? 35.209 12.195 14.517 1.00 68.94 71 THR A CA 1
ATOM 597 C C . THR A 1 71 ? 34.929 11.161 13.445 1.00 68.94 71 THR A C 1
ATOM 599 O O . THR A 1 71 ? 33.927 11.292 12.738 1.00 68.94 71 THR A O 1
ATOM 602 N N . ILE A 1 72 ? 35.801 10.169 13.327 1.00 79.88 72 ILE A N 1
ATOM 603 C CA . ILE A 1 72 ? 35.555 9.013 12.477 1.00 79.88 72 ILE A CA 1
ATOM 604 C C . ILE A 1 72 ? 35.097 7.873 13.351 1.00 79.88 72 ILE A C 1
ATOM 606 O O . ILE A 1 72 ? 35.655 7.664 14.421 1.00 79.88 72 ILE A O 1
ATOM 610 N N . LEU A 1 73 ? 34.072 7.165 12.902 1.00 88.69 73 LEU A N 1
ATOM 611 C CA . LEU A 1 73 ? 33.775 5.831 13.390 1.00 88.69 73 LEU A CA 1
ATOM 612 C C . LEU A 1 73 ? 33.989 4.865 12.233 1.00 88.69 73 LEU A C 1
ATOM 614 O O . LEU A 1 73 ? 33.223 4.897 11.263 1.00 88.69 73 LEU A O 1
ATOM 618 N N . ASP A 1 74 ? 35.013 4.026 12.345 1.00 90.69 74 ASP A N 1
ATOM 619 C CA . ASP A 1 74 ? 35.176 2.889 11.447 1.00 90.69 74 ASP A CA 1
ATOM 620 C C . ASP A 1 74 ? 34.052 1.895 11.745 1.00 90.69 74 ASP A C 1
ATOM 622 O O . ASP A 1 74 ? 33.866 1.458 12.881 1.00 90.69 74 ASP A O 1
ATOM 626 N N . LEU A 1 75 ? 33.235 1.575 10.744 1.00 90.00 75 LEU A N 1
ATOM 627 C CA . LEU A 1 75 ? 32.077 0.717 10.963 1.00 90.00 75 LEU A CA 1
ATOM 628 C C . LEU A 1 75 ? 32.460 -0.739 11.174 1.00 90.00 75 LEU A C 1
ATOM 630 O O . LEU A 1 75 ? 31.642 -1.476 11.711 1.00 90.00 75 LEU A O 1
ATOM 634 N N . HIS A 1 76 ? 33.649 -1.170 10.770 1.00 90.69 76 HIS A N 1
ATOM 635 C CA . HIS A 1 76 ? 34.102 -2.534 10.962 1.00 90.69 76 HIS A CA 1
ATOM 636 C C . HIS A 1 76 ? 34.727 -2.755 12.337 1.00 90.69 76 HIS A C 1
ATOM 638 O O . HIS A 1 76 ? 34.303 -3.655 13.070 1.00 90.69 76 HIS A O 1
ATOM 644 N N . THR A 1 77 ? 35.728 -1.941 12.675 1.00 91.56 77 THR A N 1
ATOM 645 C CA . THR A 1 77 ? 36.460 -2.037 13.945 1.00 91.56 77 THR A CA 1
ATOM 646 C C . THR A 1 77 ? 35.695 -1.391 15.091 1.00 91.56 77 THR A C 1
ATOM 648 O O . THR A 1 77 ? 35.893 -1.766 16.243 1.00 91.56 77 THR A O 1
ATOM 651 N N . GLU A 1 78 ? 34.781 -0.469 14.775 1.00 90.94 78 GLU A N 1
ATOM 652 C CA . GLU A 1 78 ? 34.010 0.314 15.745 1.00 90.94 78 GLU A CA 1
ATOM 653 C C . GLU A 1 78 ? 34.893 1.173 16.644 1.00 90.94 78 GLU A C 1
ATOM 655 O O . GLU A 1 78 ? 34.554 1.495 17.785 1.00 90.94 78 GLU A O 1
ATOM 660 N N . GLU A 1 79 ? 36.036 1.571 16.096 1.00 89.75 79 GLU A N 1
ATOM 661 C CA . GLU A 1 79 ? 36.987 2.450 16.744 1.00 89.75 79 GLU A CA 1
ATOM 662 C C . GLU A 1 79 ? 36.810 3.888 16.268 1.00 89.75 79 GLU A C 1
ATOM 664 O O . GLU A 1 79 ? 36.417 4.164 15.131 1.00 89.75 79 GLU A O 1
ATOM 669 N N . PHE A 1 80 ? 37.106 4.809 17.185 1.00 87.12 80 PHE A N 1
ATOM 670 C CA . PHE A 1 80 ? 37.096 6.233 16.904 1.00 87.12 80 PHE A CA 1
ATOM 671 C C . PHE A 1 80 ? 38.515 6.760 16.710 1.00 87.12 80 PHE A C 1
ATOM 673 O O . PHE A 1 80 ? 39.374 6.551 17.574 1.00 87.12 80 PHE A O 1
ATOM 680 N N . HIS A 1 81 ? 38.734 7.535 15.650 1.00 84.19 81 HIS A N 1
ATOM 681 C CA . HIS A 1 81 ? 39.988 8.251 15.410 1.00 84.19 81 HIS A CA 1
ATOM 682 C C . HIS A 1 81 ? 39.757 9.663 14.864 1.00 84.19 81 HIS A C 1
ATOM 684 O O . HIS A 1 81 ? 38.658 10.015 14.434 1.00 84.19 81 HIS A O 1
ATOM 690 N N . ASP A 1 82 ? 40.796 10.492 14.976 1.00 80.31 82 ASP A N 1
ATOM 691 C CA . ASP A 1 82 ? 40.795 11.886 14.529 1.00 80.31 82 ASP A CA 1
ATOM 692 C C . ASP A 1 82 ? 41.478 12.003 13.166 1.00 80.31 82 ASP A C 1
ATOM 694 O O . ASP A 1 82 ? 42.523 11.388 12.946 1.00 80.31 82 ASP A O 1
ATOM 698 N N . VAL A 1 83 ? 40.948 12.861 12.290 1.00 79.00 83 VAL A N 1
ATOM 699 C CA . VAL A 1 83 ? 41.568 13.171 10.993 1.00 79.00 83 VAL A CA 1
ATOM 700 C C . VAL A 1 83 ? 41.884 14.647 10.834 1.00 79.00 83 VAL A C 1
ATOM 702 O O . VAL A 1 83 ? 41.230 15.533 11.391 1.00 79.00 83 VAL A O 1
ATOM 705 N N . ARG A 1 84 ? 42.955 14.912 10.079 1.00 76.25 84 ARG A N 1
ATOM 706 C CA . ARG A 1 84 ? 43.428 16.265 9.786 1.00 76.25 84 ARG A CA 1
ATOM 707 C C . ARG A 1 84 ? 42.379 17.028 8.979 1.00 76.25 84 ARG A C 1
ATOM 709 O O . ARG A 1 84 ? 41.755 16.482 8.075 1.00 76.25 84 ARG A O 1
ATOM 716 N N . ARG A 1 85 ? 42.220 18.315 9.281 1.00 72.56 85 ARG A N 1
ATOM 717 C CA . ARG A 1 85 ? 41.381 19.235 8.499 1.00 72.56 85 ARG A CA 1
ATOM 718 C C . ARG A 1 85 ? 42.088 19.677 7.204 1.00 72.56 85 ARG A C 1
ATOM 720 O O . ARG A 1 85 ? 43.323 19.693 7.189 1.00 72.56 85 ARG A O 1
ATOM 727 N N . PRO A 1 86 ? 41.353 20.085 6.151 1.00 75.81 86 PRO A N 1
ATOM 728 C CA . PRO A 1 86 ? 41.968 20.782 5.026 1.00 75.81 86 PRO A CA 1
ATOM 729 C C . PRO A 1 86 ? 42.540 22.142 5.479 1.00 75.81 86 PRO A C 1
ATOM 731 O O . PRO A 1 86 ? 42.169 22.639 6.545 1.00 75.81 86 PRO A O 1
ATOM 734 N N . PRO A 1 87 ? 43.454 22.764 4.715 1.00 73.25 87 PRO A N 1
ATOM 735 C CA . PRO A 1 87 ? 43.920 24.126 4.970 1.00 73.25 87 PRO A CA 1
ATOM 736 C C . PRO A 1 87 ? 42.731 25.092 4.869 1.00 73.25 87 PRO A C 1
ATOM 738 O O . PRO A 1 87 ? 42.163 25.250 3.795 1.00 73.25 87 PRO A O 1
ATOM 741 N N . LEU A 1 88 ? 42.315 25.694 5.990 1.00 65.06 88 LEU A N 1
ATOM 742 C CA . LEU A 1 88 ? 41.120 26.550 6.036 1.00 65.06 88 LEU A CA 1
ATOM 743 C C . LEU A 1 88 ? 41.493 28.042 6.084 1.00 65.06 88 LEU A C 1
ATOM 745 O O . LEU A 1 88 ? 42.383 28.403 6.867 1.00 65.06 88 LEU A O 1
ATOM 749 N N . PRO A 1 89 ? 40.764 28.921 5.369 1.00 60.69 89 PRO A N 1
ATOM 750 C CA . PRO A 1 89 ? 40.775 30.359 5.628 1.00 60.69 89 PRO A CA 1
ATOM 751 C C . PRO A 1 89 ? 40.273 30.667 7.049 1.00 60.69 89 PRO A C 1
ATOM 753 O O . PRO A 1 89 ? 39.429 29.959 7.603 1.00 60.69 89 PRO A O 1
ATOM 756 N N . LYS A 1 90 ? 40.776 31.739 7.673 1.00 57.12 90 LYS A N 1
ATOM 757 C CA . LYS A 1 90 ? 40.295 32.175 8.996 1.00 57.12 90 LYS A CA 1
ATOM 758 C C . LYS A 1 90 ? 38.900 32.800 8.865 1.00 57.12 90 LYS A C 1
ATOM 760 O O . LYS A 1 90 ? 38.766 33.810 8.190 1.00 57.12 90 LYS A O 1
ATOM 765 N N . GLY A 1 91 ? 37.906 32.266 9.580 1.00 54.91 91 GLY A N 1
ATOM 766 C CA . GLY A 1 91 ? 36.653 32.981 9.878 1.00 54.91 91 GLY A CA 1
ATOM 767 C C . GLY A 1 91 ? 35.372 32.483 9.200 1.00 54.91 91 GLY A C 1
ATOM 768 O O . GLY A 1 91 ? 34.303 32.866 9.658 1.00 54.91 91 GLY A O 1
ATOM 769 N N . ILE A 1 92 ? 35.437 31.592 8.205 1.00 55.16 92 ILE A N 1
ATOM 770 C CA . ILE A 1 92 ? 34.239 31.075 7.515 1.00 55.16 92 ILE A CA 1
ATOM 771 C C . ILE A 1 92 ? 34.095 29.584 7.818 1.00 55.16 92 ILE A C 1
ATOM 773 O O . ILE A 1 92 ? 34.746 28.751 7.195 1.00 55.16 92 ILE A O 1
ATOM 777 N N . MET A 1 93 ? 33.341 29.237 8.866 1.00 55.53 93 MET A N 1
ATOM 778 C CA . MET A 1 93 ? 33.338 27.856 9.376 1.00 55.53 93 MET A CA 1
ATOM 779 C C . MET A 1 93 ? 31.983 27.331 9.875 1.00 55.53 93 MET A C 1
ATOM 781 O O . MET A 1 93 ? 31.797 26.115 9.944 1.00 55.53 93 MET A O 1
ATOM 785 N N . TYR A 1 94 ? 31.021 28.183 10.231 1.00 59.72 94 TYR A N 1
ATOM 786 C CA . TYR A 1 94 ? 29.847 27.705 10.970 1.00 59.72 94 TYR A CA 1
ATOM 787 C C . TYR A 1 94 ? 28.837 26.910 10.131 1.00 59.72 94 TYR A C 1
ATOM 789 O O . TYR A 1 94 ? 28.125 26.101 10.709 1.00 59.72 94 TYR A O 1
ATOM 797 N N . GLU A 1 95 ? 28.841 27.020 8.803 1.00 63.16 95 GLU A N 1
ATOM 798 C CA . GLU A 1 95 ? 27.757 26.452 7.978 1.00 63.16 95 GLU A CA 1
ATOM 799 C C . GLU A 1 95 ? 28.217 25.411 6.946 1.00 63.16 95 GLU A C 1
ATOM 801 O O . GLU A 1 95 ? 27.396 24.743 6.323 1.00 63.16 95 GLU A O 1
ATOM 806 N N . ALA A 1 96 ? 29.528 25.188 6.806 1.00 72.44 96 ALA A N 1
ATOM 807 C CA . ALA A 1 96 ? 30.054 24.217 5.849 1.00 72.44 96 ALA A CA 1
ATOM 808 C C . ALA A 1 96 ? 29.610 22.774 6.172 1.00 72.44 96 ALA A C 1
ATOM 810 O O . ALA A 1 96 ? 29.651 22.337 7.333 1.00 72.44 96 ALA A O 1
ATOM 811 N N . GLN A 1 97 ? 29.242 22.023 5.129 1.00 78.88 97 GLN A N 1
ATOM 812 C CA . GLN A 1 97 ? 28.869 20.608 5.205 1.00 78.88 97 GLN A CA 1
ATOM 813 C C . GLN A 1 97 ? 29.937 19.714 4.570 1.00 78.88 97 GLN A C 1
ATOM 815 O O . GLN A 1 97 ? 30.589 20.090 3.596 1.00 78.88 97 GLN A O 1
ATOM 820 N N . ILE A 1 98 ? 30.099 18.515 5.131 1.00 81.50 98 ILE A N 1
ATOM 821 C CA . ILE A 1 98 ? 30.880 17.446 4.507 1.00 81.50 98 ILE A CA 1
ATOM 822 C C . ILE A 1 98 ? 29.967 16.514 3.732 1.00 81.50 98 ILE A C 1
ATOM 824 O O . ILE A 1 98 ? 28.869 16.187 4.183 1.00 81.50 98 ILE A O 1
ATOM 828 N N . VAL A 1 99 ? 30.460 16.066 2.587 1.00 84.81 99 VAL A N 1
ATOM 829 C CA . VAL A 1 99 ? 29.706 15.246 1.645 1.00 84.81 99 VAL A CA 1
ATOM 830 C C . VAL A 1 99 ? 30.557 14.113 1.092 1.00 84.81 99 VAL A C 1
ATOM 832 O O . VAL A 1 99 ? 31.775 14.256 0.973 1.00 84.81 99 VAL A O 1
ATOM 835 N N . ASN A 1 100 ? 29.933 12.989 0.736 1.00 83.50 100 ASN A N 1
ATOM 836 C CA . ASN A 1 100 ? 30.579 11.980 -0.098 1.00 83.50 100 ASN A CA 1
ATOM 837 C C . ASN A 1 100 ? 30.448 12.378 -1.578 1.00 83.50 100 ASN A C 1
ATOM 839 O O . ASN A 1 100 ? 29.341 12.582 -2.087 1.00 83.50 100 ASN A O 1
ATOM 843 N N . THR A 1 101 ? 31.589 12.479 -2.261 1.00 77.12 101 THR A N 1
ATOM 844 C CA . THR A 1 101 ? 31.698 12.760 -3.691 1.00 77.12 101 THR A CA 1
ATOM 845 C C . THR A 1 101 ? 32.400 11.642 -4.461 1.00 77.12 101 THR A C 1
ATOM 847 O O . THR A 1 101 ? 33.480 11.822 -5.024 1.00 77.12 101 THR A O 1
ATOM 850 N N . GLY A 1 102 ? 31.783 10.460 -4.510 1.00 72.38 102 GLY A N 1
ATOM 851 C CA . GLY A 1 102 ? 32.340 9.327 -5.258 1.00 72.38 102 GLY A CA 1
ATOM 852 C C . GLY A 1 102 ? 33.496 8.671 -4.508 1.00 72.38 102 GLY A C 1
ATOM 853 O O . GLY A 1 102 ? 34.610 8.594 -5.021 1.00 72.38 102 GLY A O 1
ATOM 854 N N . ASP A 1 103 ? 33.229 8.256 -3.270 1.00 72.06 103 ASP A N 1
ATOM 855 C CA . ASP A 1 103 ? 34.179 7.624 -2.341 1.00 72.06 103 ASP A CA 1
ATOM 856 C C . ASP A 1 103 ? 35.330 8.540 -1.901 1.00 72.06 103 ASP A C 1
ATOM 858 O O . ASP A 1 103 ? 36.398 8.102 -1.459 1.00 72.06 103 ASP A O 1
ATOM 862 N N . ARG A 1 104 ? 35.087 9.849 -1.970 1.00 82.62 104 ARG A N 1
ATOM 863 C CA . ARG A 1 104 ? 35.964 10.892 -1.443 1.00 82.62 104 ARG A CA 1
ATOM 864 C C . ARG A 1 104 ? 35.148 11.807 -0.554 1.00 82.62 104 ARG A C 1
ATOM 866 O O . ARG A 1 104 ? 34.029 12.172 -0.894 1.00 82.62 104 ARG A O 1
ATOM 873 N N . LEU A 1 105 ? 35.701 12.177 0.593 1.00 86.12 105 LEU A N 1
ATOM 874 C CA . LEU A 1 105 ? 35.069 13.177 1.444 1.00 86.12 105 LEU A CA 1
ATOM 875 C C . LEU A 1 105 ? 35.367 14.551 0.851 1.00 86.12 105 LEU A C 1
ATOM 877 O O . LEU A 1 105 ? 36.536 14.850 0.623 1.00 86.12 105 LEU A O 1
ATOM 881 N N . ALA A 1 106 ? 34.361 15.384 0.620 1.00 87.38 106 ALA A N 1
ATOM 882 C CA . ALA A 1 106 ? 34.558 16.731 0.105 1.00 87.38 106 ALA A CA 1
ATOM 883 C C . ALA A 1 106 ? 33.895 17.797 0.973 1.00 87.38 106 ALA A C 1
ATOM 885 O O . ALA A 1 106 ? 32.946 17.536 1.714 1.00 87.38 106 ALA A O 1
ATOM 886 N N . ILE A 1 107 ? 34.435 19.007 0.867 1.00 85.25 107 ILE A N 1
ATOM 887 C CA . ILE A 1 107 ? 33.933 20.217 1.509 1.00 85.25 107 ILE A CA 1
ATOM 888 C C . ILE A 1 107 ? 34.136 21.393 0.552 1.00 85.25 107 ILE A C 1
ATOM 890 O O . ILE A 1 107 ? 35.191 21.515 -0.080 1.00 85.25 107 ILE A O 1
ATOM 894 N N . ALA A 1 108 ? 33.118 22.238 0.423 1.00 87.00 108 ALA A N 1
ATOM 895 C CA . ALA A 1 108 ? 33.206 23.492 -0.313 1.00 87.00 108 ALA A CA 1
ATOM 896 C C . ALA A 1 108 ? 33.438 24.646 0.657 1.00 87.00 108 ALA A C 1
ATOM 898 O O . ALA A 1 108 ? 32.855 24.690 1.741 1.00 87.00 108 ALA A O 1
ATOM 899 N N . MET A 1 109 ? 34.318 25.562 0.269 1.00 82.06 109 MET A N 1
ATOM 900 C CA . MET A 1 109 ? 34.753 26.659 1.116 1.00 82.06 109 MET A CA 1
ATOM 901 C C . MET A 1 109 ? 34.853 27.941 0.304 1.00 82.06 109 MET A C 1
ATOM 903 O O . MET A 1 109 ? 35.691 28.019 -0.596 1.00 82.06 109 MET A O 1
ATOM 907 N N . PRO A 1 110 ? 34.024 28.947 0.599 1.00 80.12 110 PRO A N 1
ATOM 908 C CA . PRO A 1 110 ? 34.207 30.262 0.018 1.00 80.12 110 PRO A CA 1
ATOM 909 C C . PRO A 1 110 ? 35.463 30.924 0.613 1.00 80.12 110 PRO A C 1
ATOM 911 O O . PRO A 1 110 ? 35.727 30.845 1.816 1.00 80.12 110 PRO A O 1
ATOM 914 N N . VAL A 1 111 ? 36.254 31.568 -0.239 1.00 78.00 111 VAL A N 1
ATOM 915 C CA . VAL A 1 111 ? 37.503 32.256 0.094 1.00 78.00 111 VAL A CA 1
ATOM 916 C C . VAL A 1 111 ? 37.448 33.655 -0.507 1.00 78.00 111 VAL A C 1
ATOM 918 O O . VAL A 1 111 ? 37.242 33.814 -1.709 1.00 78.00 111 VAL A O 1
ATOM 921 N N . SER A 1 112 ? 37.639 34.677 0.330 1.00 72.00 112 SER A N 1
ATOM 922 C CA . SER A 1 112 ? 37.776 36.065 -0.123 1.00 72.00 112 SER A CA 1
ATOM 923 C C . SER A 1 112 ? 39.250 36.470 -0.107 1.00 72.00 112 SER A C 1
ATOM 925 O O . SER A 1 112 ? 39.946 36.318 0.904 1.00 72.00 112 SER A O 1
ATOM 927 N N . HIS A 1 113 ? 39.744 36.957 -1.245 1.00 69.12 113 HIS A N 1
ATOM 928 C CA . HIS A 1 113 ? 41.100 37.482 -1.389 1.00 69.12 113 HIS A CA 1
ATOM 929 C C . HIS A 1 113 ? 41.121 39.021 -1.326 1.00 69.12 113 HIS A C 1
ATOM 931 O O . HIS A 1 113 ? 40.144 39.663 -1.712 1.00 69.12 113 HIS A O 1
ATOM 937 N N . PRO A 1 114 ? 42.255 39.652 -0.945 1.00 59.19 114 PRO A N 1
ATOM 938 C CA . PRO A 1 114 ? 42.383 41.111 -0.772 1.00 59.19 114 PRO A CA 1
ATOM 939 C C . PRO A 1 114 ? 42.084 41.995 -2.005 1.00 59.19 114 PRO A C 1
ATOM 941 O O . PRO A 1 114 ? 42.195 43.213 -1.911 1.00 59.19 114 PRO A O 1
ATOM 944 N N . LEU A 1 115 ? 41.737 41.408 -3.156 1.00 59.31 115 LEU A N 1
ATOM 945 C CA . LEU A 1 115 ? 41.450 42.076 -4.432 1.00 59.31 115 LEU A CA 1
ATOM 946 C C . LEU A 1 115 ? 40.000 41.850 -4.920 1.00 59.31 115 LEU A C 1
ATOM 948 O O . LEU A 1 115 ? 39.751 41.916 -6.120 1.00 59.31 115 LEU A O 1
ATOM 952 N N . HIS A 1 116 ? 39.051 41.557 -4.018 1.00 55.25 116 HIS A N 1
ATOM 953 C CA . HIS A 1 116 ? 37.647 41.233 -4.346 1.00 55.25 116 HIS A CA 1
ATOM 954 C C . HIS A 1 116 ? 37.470 39.994 -5.243 1.00 55.25 116 HIS A C 1
ATOM 956 O O . HIS A 1 116 ? 36.472 39.851 -5.950 1.00 55.25 116 HIS A O 1
ATOM 962 N N . GLN A 1 117 ? 38.436 39.076 -5.215 1.00 65.50 117 GLN A N 1
ATOM 963 C CA . GLN A 1 117 ? 38.284 37.761 -5.829 1.00 65.50 117 GLN A CA 1
ATOM 964 C C . GLN A 1 117 ? 37.611 36.845 -4.811 1.00 65.50 117 GLN A C 1
ATOM 966 O O . GLN A 1 117 ? 38.255 36.368 -3.875 1.00 65.50 117 GLN A O 1
ATOM 971 N N . PHE A 1 118 ? 36.301 36.669 -4.978 1.00 77.19 118 PHE A N 1
ATOM 972 C CA . PHE A 1 118 ? 35.514 35.697 -4.232 1.00 77.19 118 PHE A CA 1
ATOM 973 C C . PHE A 1 118 ? 35.538 34.365 -4.985 1.00 77.19 118 PHE A C 1
ATOM 975 O O . PHE A 1 118 ? 35.012 34.259 -6.099 1.00 77.19 118 PHE A O 1
ATOM 982 N N . GLU A 1 119 ? 36.199 33.370 -4.401 1.00 84.25 119 GLU A N 1
ATOM 983 C CA . GLU A 1 119 ? 36.347 32.036 -4.978 1.00 84.25 119 GLU A CA 1
ATOM 984 C C . GLU A 1 119 ? 35.690 30.976 -4.104 1.00 84.25 119 GLU A C 1
ATOM 986 O O . GLU A 1 119 ? 35.708 31.053 -2.881 1.00 84.25 119 GLU A O 1
ATOM 991 N N . LEU A 1 120 ? 35.156 29.940 -4.738 1.00 86.50 120 LEU A N 1
ATOM 992 C CA . LEU A 1 120 ? 34.767 28.701 -4.095 1.00 86.50 120 LEU A CA 1
ATOM 993 C C . LEU A 1 120 ? 35.878 27.670 -4.278 1.00 86.50 120 LEU A C 1
ATOM 995 O O . LEU A 1 120 ? 36.109 27.176 -5.385 1.00 86.50 120 LEU A O 1
ATOM 999 N N . GLU A 1 121 ? 36.542 27.308 -3.188 1.00 88.31 121 GLU A N 1
ATOM 1000 C CA . GLU A 1 121 ? 37.492 26.205 -3.172 1.00 88.31 121 GLU A CA 1
ATOM 1001 C C . GLU A 1 121 ? 36.799 24.907 -2.755 1.00 88.31 121 GLU A C 1
ATOM 1003 O O . GLU A 1 121 ? 36.199 24.818 -1.683 1.00 88.31 121 GLU A O 1
ATOM 1008 N N . ILE A 1 122 ? 36.927 23.860 -3.570 1.00 87.94 122 ILE A N 1
ATOM 1009 C CA . ILE A 1 122 ? 36.428 22.524 -3.223 1.00 87.94 122 ILE A CA 1
ATOM 1010 C C . ILE A 1 122 ? 37.612 21.639 -2.882 1.00 87.94 122 ILE A C 1
ATOM 1012 O O . ILE A 1 122 ? 38.459 21.331 -3.729 1.00 87.94 122 ILE A O 1
ATOM 1016 N N . TRP A 1 123 ? 37.649 21.194 -1.636 1.00 87.31 123 TRP A N 1
ATOM 1017 C CA . TRP A 1 123 ? 38.686 20.322 -1.111 1.00 87.31 123 TRP A CA 1
ATOM 1018 C C . TRP A 1 123 ? 38.143 18.911 -0.987 1.00 87.31 123 TRP A C 1
ATOM 1020 O O . TRP A 1 123 ? 37.032 18.717 -0.503 1.00 87.31 123 TRP A O 1
ATOM 1030 N N . SER A 1 124 ? 38.932 17.929 -1.419 1.00 87.94 124 SER A N 1
ATOM 1031 C CA . SER A 1 124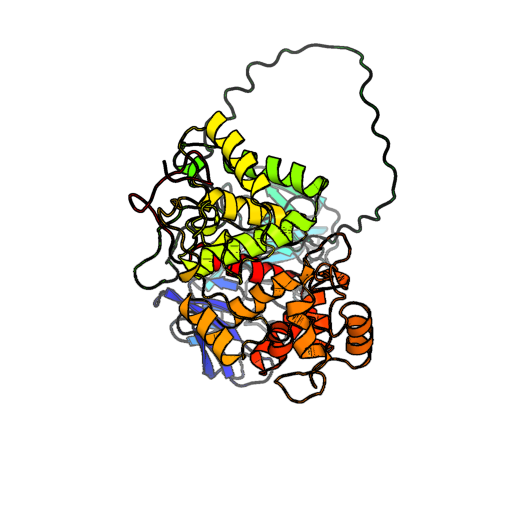 ? 38.584 16.514 -1.297 1.00 87.94 124 SER A CA 1
ATOM 1032 C C . SER A 1 124 ? 39.682 15.742 -0.578 1.00 87.94 124 SER A C 1
ATOM 1034 O O . SER A 1 124 ? 40.875 15.934 -0.843 1.00 87.94 124 SER A O 1
ATOM 1036 N N . MET A 1 125 ? 39.270 14.843 0.305 1.00 86.12 125 MET A N 1
ATOM 1037 C CA . MET A 1 125 ? 40.121 13.919 1.031 1.00 86.12 125 MET A CA 1
ATOM 1038 C C . MET A 1 125 ? 40.186 12.585 0.297 1.00 86.12 125 MET A C 1
ATOM 1040 O O . MET A 1 125 ? 39.167 12.021 -0.104 1.00 86.12 125 MET A O 1
ATOM 1044 N N . ASP A 1 126 ? 41.398 12.074 0.126 1.00 73.56 126 ASP A N 1
ATOM 1045 C CA . ASP A 1 126 ? 41.605 10.668 -0.208 1.00 73.56 126 ASP A CA 1
ATOM 1046 C C . ASP A 1 126 ? 41.272 9.818 1.029 1.00 73.56 126 ASP A C 1
ATOM 1048 O O . ASP A 1 126 ? 41.911 9.974 2.069 1.00 73.56 126 ASP A O 1
ATOM 1052 N N . GLY A 1 127 ? 40.263 8.948 0.935 1.00 64.94 127 GLY A N 1
ATOM 1053 C CA . GLY A 1 127 ? 39.799 8.141 2.065 1.00 64.94 127 GLY A CA 1
ATOM 1054 C C . GLY A 1 127 ? 40.773 7.050 2.526 1.00 64.94 127 GLY A C 1
ATOM 1055 O O . GLY A 1 127 ? 40.579 6.518 3.608 1.00 64.94 127 GLY A O 1
ATOM 1056 N N . GLN A 1 128 ? 41.802 6.701 1.743 1.00 66.38 128 GLN A N 1
ATOM 1057 C CA . GLN A 1 128 ? 42.840 5.746 2.160 1.00 66.38 128 GLN A CA 1
ATOM 1058 C C . GLN A 1 128 ? 44.034 6.441 2.816 1.00 66.38 128 GLN A C 1
ATOM 1060 O O . GLN A 1 128 ? 44.646 5.899 3.732 1.00 66.38 128 GLN A O 1
ATOM 1065 N N . LYS A 1 129 ? 44.399 7.627 2.318 1.00 71.56 129 LYS A N 1
ATOM 1066 C CA . LYS A 1 129 ? 45.565 8.384 2.807 1.00 71.56 129 LYS A CA 1
ATOM 1067 C C . LYS A 1 129 ? 45.213 9.428 3.864 1.00 71.56 129 LYS A C 1
ATOM 1069 O O . LYS A 1 129 ? 46.118 9.971 4.488 1.00 71.56 129 LYS A O 1
ATOM 1074 N N . GLU A 1 130 ? 43.928 9.749 4.013 1.00 77.00 130 GLU A N 1
ATOM 1075 C CA . GLU A 1 130 ? 43.401 10.802 4.894 1.00 77.00 130 GLU A CA 1
ATOM 1076 C C . GLU A 1 130 ? 44.061 12.174 4.647 1.00 77.00 130 GLU A C 1
ATOM 1078 O O . GLU A 1 130 ? 44.201 13.024 5.529 1.00 77.00 130 GLU A O 1
ATOM 1083 N N . THR A 1 131 ? 44.483 12.400 3.400 1.00 82.00 131 THR A N 1
ATOM 1084 C CA . THR A 1 131 ? 45.133 13.631 2.947 1.00 82.00 131 THR A CA 1
ATOM 1085 C C . THR A 1 131 ? 44.177 14.468 2.112 1.00 82.00 131 THR A C 1
ATOM 1087 O O . THR A 1 131 ? 43.584 13.968 1.152 1.00 82.00 131 THR A O 1
ATOM 1090 N N . TRP A 1 132 ? 44.080 15.756 2.439 1.00 85.50 132 TRP A N 1
ATOM 1091 C CA . TRP A 1 132 ? 43.286 16.729 1.694 1.00 85.50 132 TRP A CA 1
ATOM 1092 C C . TRP A 1 132 ? 44.056 17.323 0.521 1.00 85.50 132 TRP A C 1
ATOM 1094 O O . TRP A 1 132 ? 45.237 17.651 0.629 1.00 85.50 132 TRP A O 1
ATOM 1104 N N . SER A 1 133 ? 43.347 17.529 -0.582 1.00 88.25 133 SER A N 1
ATOM 1105 C CA . SER A 1 133 ? 43.843 18.241 -1.758 1.00 88.25 133 SER A CA 1
ATOM 1106 C C . SER A 1 133 ? 42.765 19.180 -2.283 1.00 88.25 133 SER A C 1
ATOM 1108 O O . SER A 1 133 ? 41.579 18.833 -2.264 1.00 88.25 133 SER A O 1
ATOM 1110 N N . LYS A 1 134 ? 43.169 20.364 -2.749 1.00 89.38 134 LYS A N 1
ATOM 1111 C CA . LYS A 1 134 ? 42.266 21.265 -3.460 1.00 89.38 134 LYS A CA 1
ATOM 1112 C C . LYS A 1 134 ? 41.982 20.672 -4.835 1.00 89.38 134 LYS A C 1
ATOM 1114 O O . LYS A 1 134 ? 42.907 20.434 -5.605 1.00 89.38 134 LYS A O 1
ATOM 1119 N N . THR A 1 135 ? 40.711 20.412 -5.111 1.00 86.44 135 THR A N 1
ATOM 1120 C CA . THR A 1 135 ? 40.259 19.822 -6.378 1.00 86.44 135 THR A CA 1
ATOM 1121 C C . THR A 1 135 ? 39.779 20.872 -7.367 1.00 86.44 135 THR A C 1
ATOM 1123 O O . THR A 1 135 ? 40.009 20.709 -8.558 1.00 86.44 135 THR A O 1
ATOM 1126 N N . HIS A 1 136 ? 39.165 21.956 -6.882 1.00 87.25 136 HIS A N 1
ATOM 1127 C CA . HIS A 1 136 ? 38.645 23.038 -7.719 1.00 87.25 136 HIS A CA 1
ATOM 1128 C C . HIS A 1 136 ? 38.832 24.396 -7.024 1.00 87.25 136 HIS A C 1
ATOM 1130 O O . HIS A 1 136 ? 38.797 24.465 -5.794 1.00 87.25 136 HIS A O 1
ATOM 1136 N N . SER A 1 137 ? 39.016 25.446 -7.828 1.00 88.31 137 SER A N 1
ATOM 1137 C CA . SER A 1 137 ? 38.960 26.874 -7.464 1.00 88.31 137 SER A CA 1
ATOM 1138 C C . SER A 1 137 ? 38.017 27.515 -8.480 1.00 88.31 137 SER A C 1
ATOM 1140 O O . SER A 1 137 ? 38.313 27.466 -9.672 1.00 88.31 137 SER A O 1
ATOM 1142 N N . ILE A 1 138 ? 36.864 28.023 -8.047 1.00 87.62 138 ILE A N 1
ATOM 1143 C CA . ILE A 1 138 ? 35.806 28.522 -8.939 1.00 87.62 138 ILE A CA 1
ATOM 1144 C C . ILE A 1 138 ? 35.521 29.981 -8.596 1.00 87.62 138 ILE A C 1
ATOM 1146 O O . ILE A 1 138 ? 35.127 30.274 -7.473 1.00 87.62 138 ILE A O 1
ATOM 1150 N N . SER A 1 139 ? 35.661 30.904 -9.548 1.00 84.88 139 SER A N 1
ATOM 1151 C CA . SER A 1 139 ? 35.302 32.306 -9.305 1.00 84.88 139 SER A CA 1
ATOM 1152 C C . SER A 1 139 ? 33.783 32.485 -9.212 1.00 84.88 139 SER A C 1
ATOM 1154 O O . SER A 1 139 ? 33.047 32.129 -10.135 1.00 84.88 139 SER A O 1
ATOM 1156 N N . LEU A 1 140 ? 33.313 33.084 -8.117 1.00 80.94 140 LEU A N 1
ATOM 1157 C CA . LEU A 1 140 ? 31.899 33.400 -7.885 1.00 80.94 140 LEU A CA 1
ATOM 1158 C C . LEU A 1 140 ? 31.541 34.854 -8.241 1.00 80.94 140 LEU A C 1
ATOM 1160 O O . LEU A 1 140 ? 30.376 35.241 -8.159 1.00 80.94 140 LEU A O 1
ATOM 1164 N N . ALA A 1 141 ? 32.512 35.657 -8.688 1.00 73.31 141 ALA A N 1
ATOM 1165 C CA . ALA A 1 141 ? 32.339 37.089 -8.957 1.00 73.31 141 ALA A CA 1
ATOM 1166 C C . ALA A 1 141 ? 31.224 37.406 -9.976 1.00 73.31 141 ALA A C 1
ATOM 1168 O O . ALA A 1 141 ? 30.614 38.470 -9.925 1.00 73.31 141 ALA A O 1
ATOM 1169 N N . SER A 1 142 ? 30.933 36.475 -10.889 1.00 67.62 142 SER A N 1
ATOM 1170 C CA . SER A 1 142 ? 29.895 36.633 -11.918 1.00 67.62 142 SER A CA 1
ATOM 1171 C C . SER A 1 142 ? 28.456 36.509 -11.403 1.00 67.62 142 SER A C 1
ATOM 1173 O O . SER A 1 142 ? 27.531 36.846 -12.139 1.00 67.62 142 SER A O 1
ATOM 1175 N N . LEU A 1 143 ? 28.253 36.040 -10.166 1.00 67.44 143 LEU A N 1
ATOM 1176 C CA . LEU A 1 143 ? 26.924 35.746 -9.621 1.00 67.44 143 LEU A CA 1
ATOM 1177 C C . LEU A 1 143 ? 26.384 36.815 -8.661 1.00 67.44 143 LEU A C 1
ATOM 1179 O O . LEU A 1 143 ? 25.228 36.724 -8.264 1.00 67.44 143 LEU A O 1
ATOM 1183 N N . GLY A 1 144 ? 27.185 37.819 -8.284 1.00 64.50 144 GLY A N 1
ATOM 1184 C CA . GLY A 1 144 ? 26.752 38.867 -7.345 1.00 64.50 144 GLY A CA 1
ATOM 1185 C C . GLY A 1 144 ? 26.356 38.344 -5.955 1.00 64.50 144 GLY A C 1
ATOM 1186 O O . GLY A 1 144 ? 25.585 38.999 -5.261 1.00 64.50 144 GLY A O 1
ATOM 1187 N N . ILE A 1 145 ? 26.849 37.161 -5.573 1.00 65.50 145 ILE A N 1
ATOM 1188 C CA . ILE A 1 145 ? 26.527 36.480 -4.314 1.00 65.50 145 ILE A CA 1
ATOM 1189 C C . ILE A 1 145 ? 27.311 37.105 -3.149 1.00 65.50 145 ILE A C 1
ATOM 1191 O O . ILE A 1 145 ? 28.490 37.427 -3.296 1.00 65.50 145 ILE A O 1
ATOM 1195 N N . GLU A 1 146 ? 26.660 37.255 -1.992 1.00 61.47 146 GLU A N 1
ATOM 1196 C CA . GLU A 1 146 ? 27.277 37.751 -0.756 1.00 61.47 146 GLU A CA 1
ATOM 1197 C C . GLU A 1 146 ? 28.355 36.796 -0.206 1.00 61.47 146 GLU A C 1
ATOM 1199 O O . GLU A 1 146 ? 28.225 35.573 -0.273 1.00 61.47 146 GLU A O 1
ATOM 1204 N N . GLU A 1 147 ? 29.405 37.352 0.412 1.00 62.19 147 GLU A N 1
ATOM 1205 C CA . GLU A 1 147 ? 30.549 36.588 0.948 1.00 62.19 147 GLU A CA 1
ATOM 1206 C C . GLU A 1 147 ? 30.193 35.642 2.117 1.00 62.19 147 GLU A C 1
ATOM 1208 O O . GLU A 1 147 ? 31.016 34.820 2.522 1.00 62.19 147 GLU A O 1
ATOM 1213 N N . SER A 1 148 ? 28.985 35.760 2.676 1.00 63.56 148 SER A N 1
ATOM 1214 C CA . SER A 1 148 ? 28.488 34.995 3.825 1.00 63.56 148 SER A CA 1
ATOM 1215 C C . SER A 1 148 ? 27.870 33.641 3.469 1.00 63.56 148 SER A C 1
ATOM 1217 O O . SER A 1 148 ? 27.674 32.845 4.385 1.00 63.56 148 SER A O 1
ATOM 1219 N N . ARG A 1 149 ? 27.574 33.360 2.188 1.00 73.81 149 ARG A N 1
ATOM 1220 C CA . ARG A 1 149 ? 26.875 32.124 1.795 1.00 73.81 149 ARG A CA 1
ATOM 1221 C C . ARG A 1 149 ? 27.726 30.878 1.986 1.00 73.81 149 ARG A C 1
ATOM 1223 O O . ARG A 1 149 ? 28.919 30.851 1.669 1.00 73.81 149 ARG A O 1
ATOM 1230 N N . SER A 1 150 ? 27.083 29.810 2.438 1.00 77.31 150 SER A N 1
ATOM 1231 C CA . SER A 1 150 ? 27.651 28.469 2.456 1.00 77.31 150 SER A CA 1
ATOM 1232 C C . SER A 1 150 ? 27.287 27.700 1.189 1.00 77.31 150 SER A C 1
ATOM 1234 O O . SER A 1 150 ? 26.264 27.943 0.559 1.00 77.31 150 SER A O 1
ATOM 1236 N N . PHE A 1 151 ? 28.148 26.762 0.797 1.00 84.44 151 PHE A N 1
ATOM 1237 C CA . PHE A 1 151 ? 27.959 25.961 -0.409 1.00 84.44 151 PHE A CA 1
ATOM 1238 C C . PHE A 1 151 ? 28.215 24.490 -0.115 1.00 84.44 151 PHE A C 1
ATOM 1240 O O . PHE A 1 151 ? 29.033 24.146 0.741 1.00 84.44 151 PHE A O 1
ATOM 1247 N N . THR A 1 152 ? 27.547 23.615 -0.860 1.00 86.25 152 THR A N 1
ATOM 1248 C CA . THR A 1 152 ? 27.678 22.164 -0.727 1.00 86.25 152 THR A CA 1
ATOM 1249 C C . THR A 1 152 ? 27.852 21.510 -2.105 1.00 86.25 152 THR A C 1
ATOM 1251 O O . THR A 1 152 ? 26.992 21.686 -2.973 1.00 86.25 152 THR A O 1
ATOM 1254 N N . PRO A 1 153 ? 28.947 20.758 -2.347 1.00 86.75 153 PRO A N 1
ATOM 1255 C CA . PRO A 1 153 ? 29.141 20.015 -3.590 1.00 86.75 153 PRO A CA 1
ATOM 1256 C C . PRO A 1 153 ? 28.122 18.889 -3.765 1.00 86.75 153 PRO A C 1
ATOM 1258 O O . PRO A 1 153 ? 27.676 18.280 -2.795 1.00 86.75 153 PRO A O 1
ATOM 1261 N N . VAL A 1 154 ? 27.831 18.549 -5.019 1.00 79.88 154 VAL A N 1
ATOM 1262 C CA . VAL A 1 154 ? 26.966 17.430 -5.390 1.00 79.88 154 VAL A CA 1
ATOM 1263 C C . VAL A 1 154 ? 27.633 16.581 -6.464 1.00 79.88 154 VAL A C 1
ATOM 1265 O O . VAL A 1 154 ? 28.134 17.086 -7.471 1.00 79.88 154 VAL A O 1
ATOM 1268 N N . THR A 1 155 ? 27.604 15.266 -6.268 1.00 69.19 155 THR A N 1
ATOM 1269 C CA . THR A 1 155 ? 28.099 14.297 -7.250 1.00 69.19 155 THR A CA 1
ATOM 1270 C C . THR A 1 155 ? 26.974 13.775 -8.130 1.00 69.19 155 THR A C 1
ATOM 1272 O O . THR A 1 155 ? 25.899 13.420 -7.648 1.00 69.19 155 THR A O 1
ATOM 1275 N N . LEU A 1 156 ? 27.255 13.692 -9.431 1.00 60.16 156 LEU A N 1
ATOM 1276 C CA . LEU A 1 156 ? 26.373 13.114 -10.440 1.00 60.16 156 LEU A CA 1
ATOM 1277 C C . LEU A 1 156 ? 26.903 11.751 -10.894 1.00 60.16 156 LEU A C 1
ATOM 1279 O O . LEU A 1 156 ? 28.104 11.565 -11.061 1.00 60.16 156 LEU A O 1
ATOM 1283 N N . PHE A 1 157 ? 25.991 10.820 -11.180 1.00 46.19 157 PHE A N 1
ATOM 1284 C CA . PHE A 1 157 ? 26.315 9.455 -11.626 1.00 46.19 157 PHE A CA 1
ATOM 1285 C C . PHE A 1 157 ? 27.043 9.403 -12.987 1.00 46.19 157 PHE A C 1
ATOM 1287 O O . PHE A 1 157 ? 27.743 8.443 -13.295 1.00 46.19 157 PHE A O 1
ATOM 1294 N N . LYS A 1 158 ? 26.874 10.441 -13.818 1.00 51.12 158 LYS A N 1
ATOM 1295 C CA . LYS A 1 158 ? 27.548 10.620 -15.113 1.00 51.12 158 LYS A CA 1
ATOM 1296 C C . LYS A 1 158 ? 28.084 12.045 -15.205 1.00 51.12 158 LYS A C 1
ATOM 1298 O O . LYS A 1 158 ? 27.400 12.940 -15.696 1.00 51.12 158 LYS A O 1
ATOM 1303 N N . GLN A 1 159 ? 29.293 12.266 -14.712 1.00 55.66 159 GLN A N 1
ATOM 1304 C CA . GLN A 1 159 ? 29.972 13.553 -14.832 1.00 55.66 159 GLN A CA 1
ATOM 1305 C C . GLN A 1 159 ? 30.952 13.499 -16.005 1.00 55.66 159 GLN A C 1
ATOM 1307 O O . GLN A 1 159 ? 31.656 12.504 -16.187 1.00 55.66 159 GLN A O 1
ATOM 1312 N N . LYS A 1 160 ? 31.009 14.564 -16.811 1.00 59.22 160 LYS A N 1
ATOM 1313 C CA . LYS A 1 160 ? 32.196 14.791 -17.639 1.00 59.22 160 LYS A CA 1
ATOM 1314 C C . LYS A 1 160 ? 33.368 15.063 -16.702 1.00 59.22 160 LYS A C 1
ATOM 1316 O O . LYS A 1 160 ? 33.193 15.725 -15.683 1.00 59.22 160 LYS A O 1
ATOM 1321 N N . GLN A 1 161 ? 34.542 14.543 -17.030 1.00 60.88 161 GLN A N 1
ATOM 1322 C CA . GLN A 1 161 ? 35.726 14.688 -16.191 1.00 60.88 161 GLN A CA 1
ATOM 1323 C C . GLN A 1 161 ? 36.028 16.182 -15.950 1.00 60.88 161 GLN A C 1
ATOM 1325 O O . GLN A 1 161 ? 36.340 16.898 -16.893 1.00 60.88 161 GLN A O 1
ATOM 1330 N N . GLY A 1 162 ? 35.892 16.644 -14.700 1.00 66.50 162 GLY A N 1
ATOM 1331 C CA . GLY A 1 162 ? 36.201 18.017 -14.269 1.00 66.50 162 GLY A CA 1
ATOM 1332 C C . GLY A 1 162 ? 35.007 18.957 -14.036 1.00 66.50 162 GLY A C 1
ATOM 1333 O O . GLY A 1 162 ? 35.171 19.952 -13.341 1.00 66.50 162 GLY A O 1
ATOM 1334 N N . ASP A 1 163 ? 33.806 18.676 -14.553 1.00 82.25 163 ASP A N 1
ATOM 1335 C CA . ASP A 1 163 ? 32.623 19.502 -14.236 1.00 82.25 163 ASP A CA 1
ATOM 1336 C C . ASP A 1 163 ? 32.265 19.366 -12.751 1.00 82.25 163 ASP A C 1
ATOM 1338 O O . ASP A 1 163 ? 32.489 18.306 -12.175 1.00 82.25 163 ASP A O 1
ATOM 1342 N N . VAL A 1 164 ? 31.646 20.376 -12.132 1.00 83.75 164 VAL A N 1
ATOM 1343 C CA . VAL A 1 164 ? 31.171 20.302 -10.737 1.00 83.75 164 VAL A CA 1
ATOM 1344 C C . VAL A 1 164 ? 29.771 20.880 -10.607 1.00 83.75 164 VAL A C 1
ATOM 1346 O O . VAL A 1 164 ? 29.446 21.890 -11.225 1.00 83.75 164 VAL A O 1
ATOM 1349 N N . LEU A 1 165 ? 28.945 20.240 -9.785 1.00 86.50 165 LEU A N 1
ATOM 1350 C CA . LEU A 1 165 ? 27.654 20.764 -9.373 1.00 86.50 165 LEU A CA 1
ATOM 1351 C C . LEU A 1 165 ? 27.690 21.076 -7.877 1.00 86.50 165 LEU A C 1
ATOM 1353 O O . LEU A 1 165 ? 28.292 20.327 -7.111 1.00 86.50 165 LEU A O 1
ATOM 1357 N N . PHE A 1 166 ? 27.073 22.172 -7.460 1.00 85.75 166 PHE A N 1
ATOM 1358 C CA . PHE A 1 166 ? 26.970 22.554 -6.055 1.00 85.75 166 PHE A CA 1
ATOM 1359 C C . PHE A 1 166 ? 25.740 23.430 -5.836 1.00 85.75 166 PHE A C 1
ATOM 1361 O O . PHE A 1 166 ? 25.209 23.996 -6.789 1.00 85.75 166 PHE A O 1
ATOM 1368 N N . TYR A 1 167 ? 25.279 23.525 -4.596 1.00 84.19 167 TYR A N 1
ATOM 1369 C CA . TYR A 1 167 ? 24.172 24.398 -4.210 1.00 84.19 167 TYR A CA 1
ATOM 1370 C C . TYR A 1 167 ? 24.556 25.258 -3.007 1.00 84.19 167 TYR A C 1
ATOM 1372 O O . TYR A 1 167 ? 25.506 24.915 -2.299 1.00 84.19 167 TYR A O 1
ATOM 1380 N N . ASP A 1 168 ? 23.856 26.369 -2.804 1.00 83.06 168 ASP A N 1
ATOM 1381 C CA . ASP A 1 168 ? 24.036 27.235 -1.634 1.00 83.06 168 ASP A CA 1
ATOM 1382 C C . ASP A 1 168 ? 23.051 26.916 -0.491 1.00 83.06 168 ASP A C 1
ATOM 1384 O O . ASP A 1 168 ? 22.218 26.018 -0.592 1.00 83.06 168 ASP A O 1
ATOM 1388 N N . ASP A 1 169 ? 23.153 27.621 0.630 1.00 76.31 169 ASP A N 1
ATOM 1389 C CA . ASP A 1 169 ? 22.244 27.489 1.781 1.00 76.31 169 ASP A CA 1
ATOM 1390 C C . ASP A 1 169 ? 20.771 27.816 1.490 1.00 76.31 169 ASP A C 1
ATOM 1392 O O . ASP A 1 169 ? 19.896 27.343 2.220 1.00 76.31 169 ASP A O 1
ATOM 1396 N N . GLU A 1 170 ? 20.479 28.562 0.424 1.00 75.88 170 GLU A N 1
ATOM 1397 C CA . GLU A 1 170 ? 19.116 28.840 -0.048 1.00 75.88 170 GLU A CA 1
ATOM 1398 C C . GLU A 1 170 ? 18.568 27.743 -0.979 1.00 75.88 170 GLU A C 1
ATOM 1400 O O . GLU A 1 170 ? 17.378 27.734 -1.300 1.00 75.88 170 GLU A O 1
ATOM 1405 N N . GLY A 1 171 ? 19.408 26.784 -1.380 1.00 73.62 171 GLY A N 1
ATOM 1406 C CA . GLY A 1 171 ? 19.034 25.680 -2.263 1.00 73.62 171 GLY A CA 1
ATOM 1407 C C . GLY A 1 171 ? 19.145 26.003 -3.755 1.00 73.62 171 GLY A C 1
ATOM 1408 O O . GLY A 1 171 ? 18.706 25.194 -4.575 1.00 73.62 171 GLY A O 1
ATOM 1409 N N . LEU A 1 172 ? 19.747 27.137 -4.131 1.00 80.50 172 LEU A N 1
ATOM 1410 C CA . LEU A 1 172 ? 20.006 27.473 -5.531 1.00 80.50 172 LEU A CA 1
ATOM 1411 C C . LEU A 1 172 ? 21.130 26.606 -6.081 1.00 80.50 172 LEU A C 1
ATOM 1413 O O . LEU A 1 172 ? 22.175 26.430 -5.456 1.00 80.50 172 LEU A O 1
ATOM 1417 N N . LEU A 1 173 ? 20.919 26.074 -7.282 1.00 84.25 173 LEU A N 1
ATOM 1418 C CA . LEU A 1 173 ? 21.811 25.100 -7.886 1.00 84.25 173 LEU A CA 1
ATOM 1419 C C . LEU A 1 173 ? 22.724 25.737 -8.936 1.00 84.25 173 LEU A C 1
ATOM 1421 O O . LEU A 1 173 ? 22.285 26.482 -9.814 1.00 84.25 173 LEU A O 1
ATOM 1425 N N . PHE A 1 174 ? 24.000 25.369 -8.899 1.00 85.94 174 PHE A N 1
ATOM 1426 C CA . PHE A 1 174 ? 25.032 25.883 -9.787 1.00 85.94 174 PHE A CA 1
ATOM 1427 C C . PHE A 1 174 ? 25.795 24.749 -10.457 1.00 85.94 174 PHE A C 1
ATOM 1429 O O . PHE A 1 174 ? 26.163 23.754 -9.831 1.00 85.94 174 PHE A O 1
ATOM 1436 N N . LYS A 1 175 ? 26.079 24.933 -11.747 1.00 87.25 175 LYS A N 1
ATOM 1437 C CA . LYS A 1 175 ? 26.946 24.069 -12.541 1.00 87.25 175 LYS A CA 1
ATOM 1438 C C . LYS A 1 175 ? 28.186 24.828 -12.982 1.00 87.25 175 LYS A C 1
ATOM 1440 O O . LYS A 1 175 ? 28.094 25.813 -13.713 1.00 87.25 175 LYS A O 1
ATOM 1445 N N . TYR A 1 176 ? 29.343 24.313 -12.595 1.00 86.44 176 TYR A N 1
ATOM 1446 C CA . TYR A 1 176 ? 30.640 24.716 -13.109 1.00 86.44 176 TYR A CA 1
ATOM 1447 C C . TYR A 1 176 ? 31.084 23.763 -14.222 1.00 86.44 176 TYR A C 1
ATOM 1449 O O . TYR A 1 176 ? 31.118 22.544 -14.041 1.00 86.44 176 TYR A O 1
ATOM 1457 N N . ILE A 1 177 ? 31.397 24.331 -15.385 1.00 83.94 177 ILE A N 1
ATOM 1458 C CA . ILE A 1 177 ? 31.873 23.608 -16.566 1.00 83.94 177 ILE A CA 1
ATOM 1459 C C . ILE A 1 177 ? 33.373 23.859 -16.694 1.00 83.94 177 ILE A C 1
ATOM 1461 O O . ILE A 1 177 ? 33.777 24.937 -17.137 1.00 83.94 177 ILE A O 1
ATOM 1465 N N . SER A 1 178 ? 34.190 22.870 -16.327 1.00 80.62 178 SER A N 1
ATOM 1466 C CA . SER A 1 178 ? 35.641 23.063 -16.179 1.00 80.62 178 SER A CA 1
ATOM 1467 C C . SER A 1 178 ? 36.344 23.333 -17.509 1.00 80.62 178 SER A C 1
ATOM 1469 O O . SER A 1 178 ? 37.194 24.215 -17.572 1.00 80.62 178 SER A O 1
ATOM 1471 N N . GLU A 1 179 ? 35.930 22.679 -18.601 1.00 80.19 179 GLU A N 1
ATOM 1472 C CA . GLU A 1 179 ? 36.507 22.905 -19.941 1.00 80.19 179 GLU A CA 1
ATOM 1473 C C . GLU A 1 179 ? 36.377 24.359 -20.425 1.00 80.19 179 GLU A C 1
ATOM 1475 O O . GLU A 1 179 ? 37.153 24.808 -21.265 1.00 80.19 179 GLU A O 1
ATOM 1480 N N . LYS A 1 180 ? 35.357 25.080 -19.944 1.00 80.69 180 LYS A N 1
ATOM 1481 C CA . LYS A 1 180 ? 35.006 26.430 -20.409 1.00 80.69 180 LYS A CA 1
ATOM 1482 C C . LYS A 1 180 ? 35.235 27.506 -19.354 1.00 80.69 180 LYS A C 1
ATOM 1484 O O . LYS A 1 180 ? 34.894 28.654 -19.625 1.00 80.69 180 LYS A O 1
ATOM 1489 N N . ASP A 1 181 ? 35.716 27.116 -18.174 1.00 82.12 181 ASP A N 1
ATOM 1490 C CA . ASP A 1 181 ? 35.785 27.950 -16.972 1.00 82.12 181 ASP A CA 1
ATOM 1491 C C . ASP A 1 181 ? 34.513 28.794 -16.768 1.00 82.12 181 ASP A C 1
ATOM 1493 O O . ASP A 1 181 ? 34.542 30.008 -16.572 1.00 82.12 181 ASP A O 1
ATOM 1497 N N . LYS A 1 182 ? 33.351 28.147 -16.930 1.00 82.88 182 LYS A N 1
ATOM 1498 C CA . LYS A 1 182 ? 32.054 28.828 -16.955 1.00 82.88 182 LYS A CA 1
ATOM 1499 C C . LYS A 1 182 ? 31.164 28.340 -15.829 1.00 82.88 182 LYS A C 1
ATOM 1501 O O . LYS A 1 182 ? 30.884 27.146 -15.723 1.00 82.88 182 LYS A O 1
ATOM 1506 N N . LEU A 1 183 ? 30.651 29.294 -15.061 1.00 84.56 183 LEU A N 1
ATOM 1507 C CA . LEU A 1 183 ? 29.647 29.076 -14.032 1.00 84.56 183 LEU A CA 1
ATOM 1508 C C . LEU A 1 183 ? 28.246 29.391 -14.570 1.00 84.56 183 LEU A C 1
ATOM 1510 O O . LEU A 1 183 ? 28.041 30.385 -15.268 1.00 84.56 183 LEU A O 1
ATOM 1514 N N . GLN A 1 184 ? 27.286 28.521 -14.274 1.00 84.56 184 GLN A N 1
ATOM 1515 C CA . GLN A 1 184 ? 25.895 28.661 -14.686 1.00 84.56 184 GLN A CA 1
ATOM 1516 C C . GLN A 1 184 ? 24.971 28.363 -13.503 1.00 84.56 184 GLN A C 1
ATOM 1518 O O . GLN A 1 184 ? 25.059 27.288 -12.913 1.00 84.56 184 GLN A O 1
ATOM 1523 N N . SER A 1 185 ? 24.057 29.286 -13.198 1.00 81.62 185 SER A N 1
ATOM 1524 C CA . SER A 1 185 ? 22.908 29.000 -12.334 1.00 81.62 185 SER A CA 1
ATOM 1525 C C . SER A 1 185 ? 21.901 28.137 -13.094 1.00 81.62 185 SER A C 1
ATOM 1527 O O . SER A 1 185 ? 21.652 28.349 -14.288 1.00 81.62 185 SER A O 1
ATOM 1529 N N . LEU A 1 186 ? 21.381 27.120 -12.419 1.00 77.69 186 LEU A N 1
ATOM 1530 C CA . LEU A 1 186 ? 20.378 26.215 -12.948 1.00 77.69 186 LEU A CA 1
ATOM 1531 C C . LEU A 1 186 ? 18.981 26.636 -12.460 1.00 77.69 186 LEU A C 1
ATOM 1533 O O . LEU A 1 186 ? 18.851 27.068 -11.317 1.00 77.69 186 LEU A O 1
ATOM 1537 N N . PRO A 1 187 ? 17.948 26.516 -13.312 1.00 70.25 187 PRO A N 1
ATOM 1538 C CA . PRO A 1 187 ? 16.559 26.752 -12.924 1.00 70.25 187 PRO A CA 1
ATOM 1539 C C . PRO A 1 187 ? 16.119 25.962 -11.678 1.00 70.25 187 PRO A C 1
ATOM 1541 O O . PRO A 1 187 ? 16.540 24.821 -11.485 1.00 70.25 187 PRO A O 1
ATOM 1544 N N . GLU A 1 188 ? 15.233 26.551 -10.868 1.00 61.03 188 GLU A N 1
ATOM 1545 C CA . GLU A 1 188 ? 14.717 25.962 -9.615 1.00 61.03 188 GLU A CA 1
ATOM 1546 C C . GLU A 1 188 ? 13.899 24.671 -9.819 1.00 61.03 188 GLU A C 1
ATOM 1548 O O . GLU A 1 188 ? 13.715 23.895 -8.884 1.00 61.03 188 GLU A O 1
ATOM 1553 N N . ASP A 1 189 ? 13.418 24.409 -11.037 1.00 58.88 189 ASP A N 1
ATOM 1554 C CA . ASP A 1 189 ? 12.700 23.184 -11.399 1.00 58.88 189 ASP A CA 1
ATOM 1555 C C . ASP A 1 189 ? 13.639 22.002 -11.717 1.00 58.88 189 ASP A C 1
ATOM 1557 O O . ASP A 1 189 ? 13.181 20.866 -11.888 1.00 58.88 189 ASP A O 1
ATOM 1561 N N . ILE A 1 190 ? 14.960 22.226 -11.750 1.00 60.84 190 ILE A N 1
ATOM 1562 C CA . ILE A 1 190 ? 15.951 21.166 -11.944 1.00 60.84 190 ILE A CA 1
ATOM 1563 C C . ILE A 1 190 ? 16.214 20.437 -10.627 1.00 60.84 190 ILE A C 1
ATOM 1565 O O . ILE A 1 190 ? 16.813 20.958 -9.691 1.00 60.84 190 ILE A O 1
ATOM 1569 N N . SER A 1 191 ? 15.837 19.160 -10.597 1.00 60.28 191 SER A N 1
ATOM 1570 C CA . SER A 1 191 ? 16.145 18.262 -9.485 1.00 60.28 191 SER A CA 1
ATOM 1571 C C . SER A 1 191 ? 17.473 17.542 -9.695 1.00 60.28 191 SER A C 1
ATOM 1573 O O . SER A 1 191 ? 17.723 16.960 -10.754 1.00 60.28 191 SER A O 1
ATOM 1575 N N . VAL A 1 192 ? 18.302 17.513 -8.652 1.00 60.88 192 VAL A N 1
ATOM 1576 C CA . VAL A 1 192 ? 19.543 16.735 -8.642 1.00 60.88 192 VAL A CA 1
ATOM 1577 C C . VAL A 1 192 ? 19.355 15.469 -7.844 1.00 60.88 192 VAL A C 1
ATOM 1579 O O . VAL A 1 192 ? 18.935 15.493 -6.690 1.00 60.88 192 VAL A O 1
ATOM 1582 N N . ILE A 1 193 ? 19.720 14.353 -8.460 1.00 59.50 193 ILE A N 1
ATOM 1583 C CA . ILE A 1 193 ? 19.660 13.046 -7.830 1.00 59.50 193 ILE A CA 1
ATOM 1584 C C . ILE A 1 193 ? 21.091 12.612 -7.550 1.00 59.50 193 ILE A C 1
ATOM 1586 O O . ILE A 1 193 ? 21.849 12.294 -8.467 1.00 59.50 193 ILE A O 1
ATOM 1590 N N . SER A 1 194 ? 21.455 12.632 -6.272 1.00 61.12 194 SER A N 1
ATOM 1591 C CA . SER A 1 194 ? 22.727 12.111 -5.783 1.00 61.12 194 SER A CA 1
ATOM 1592 C C . SER A 1 194 ? 22.532 10.701 -5.217 1.00 61.12 194 SER A C 1
ATOM 1594 O O . SER A 1 194 ? 21.514 10.444 -4.571 1.00 61.12 194 SER A O 1
ATOM 1596 N N . PRO A 1 195 ? 23.507 9.789 -5.395 1.00 61.16 195 PRO A N 1
ATOM 1597 C CA . PRO A 1 195 ? 23.495 8.482 -4.737 1.00 61.16 195 PRO A CA 1
ATOM 1598 C C . PRO A 1 195 ? 23.729 8.566 -3.216 1.00 61.16 195 PRO A C 1
ATOM 1600 O O . PRO A 1 195 ? 23.514 7.585 -2.509 1.00 61.16 195 PRO A O 1
ATOM 1603 N N . TYR A 1 196 ? 24.144 9.729 -2.708 1.00 65.44 196 TYR A N 1
ATOM 1604 C CA . TYR A 1 196 ? 24.420 9.978 -1.292 1.00 65.44 196 TYR A CA 1
ATOM 1605 C C . TYR A 1 196 ? 23.343 10.881 -0.676 1.00 65.44 196 TYR A C 1
ATOM 1607 O O . TYR A 1 196 ? 23.069 11.964 -1.202 1.00 65.44 196 TYR A O 1
ATOM 1615 N N . VAL A 1 197 ? 22.738 10.427 0.428 1.00 58.91 197 VAL A N 1
ATOM 1616 C CA . VAL A 1 197 ? 21.591 11.063 1.114 1.00 58.91 197 VAL A CA 1
ATOM 1617 C C . VAL A 1 197 ? 21.949 12.450 1.647 1.00 58.91 197 VAL A C 1
ATOM 1619 O O . VAL A 1 197 ? 21.110 13.352 1.689 1.00 58.91 197 VAL A O 1
ATOM 1622 N N . GLU A 1 198 ? 23.205 12.646 2.034 1.00 58.66 198 GLU A N 1
ATOM 1623 C CA . GLU A 1 198 ? 23.707 13.922 2.516 1.00 58.66 198 GLU A CA 1
ATOM 1624 C C . GLU A 1 198 ? 23.673 15.027 1.449 1.00 58.66 198 GLU A C 1
ATOM 1626 O O . GLU A 1 198 ? 23.457 16.186 1.799 1.00 58.66 198 GLU A O 1
ATOM 1631 N N . ASN A 1 199 ? 23.722 14.655 0.167 1.00 55.72 199 ASN A N 1
ATOM 1632 C CA . ASN A 1 199 ? 23.728 15.565 -0.983 1.00 55.72 199 ASN A CA 1
ATOM 1633 C C . ASN A 1 199 ? 22.321 15.836 -1.550 1.00 55.72 199 ASN A C 1
ATOM 1635 O O . ASN A 1 199 ? 22.193 16.373 -2.651 1.00 55.72 199 ASN A O 1
ATOM 1639 N N . LEU A 1 200 ? 21.257 15.405 -0.862 1.00 58.44 200 LEU A N 1
ATOM 1640 C CA . LEU A 1 200 ? 19.890 15.731 -1.266 1.00 58.44 200 LEU A CA 1
ATOM 1641 C C . LEU A 1 200 ? 19.611 17.213 -0.988 1.00 58.44 200 LEU A C 1
ATOM 1643 O O . LEU A 1 200 ? 19.661 17.650 0.168 1.00 58.44 200 LEU A O 1
ATOM 1647 N N . VAL A 1 201 ? 19.298 17.951 -2.054 1.00 53.75 201 VAL A N 1
ATOM 1648 C CA . VAL A 1 201 ? 18.890 19.361 -2.016 1.00 53.75 201 VAL A CA 1
ATOM 1649 C C . VAL A 1 201 ? 17.370 19.424 -1.822 1.00 53.75 201 VAL A C 1
ATOM 1651 O O . VAL A 1 201 ? 16.642 18.846 -2.634 1.00 53.75 201 VAL A O 1
ATOM 1654 N N . PRO A 1 202 ? 16.853 20.060 -0.756 1.00 46.31 202 PRO A N 1
ATOM 1655 C CA . PRO A 1 202 ? 15.426 20.334 -0.634 1.00 46.31 202 PRO A CA 1
ATOM 1656 C C . PRO A 1 202 ? 15.011 21.373 -1.683 1.00 46.31 202 PRO A C 1
ATOM 1658 O O . PRO A 1 202 ? 15.695 22.378 -1.845 1.00 46.31 202 PRO A O 1
ATOM 1661 N N . LEU A 1 203 ? 13.889 21.155 -2.371 1.00 45.72 203 LEU A N 1
ATOM 1662 C CA . LEU A 1 203 ? 13.325 22.172 -3.263 1.00 45.72 203 LEU A CA 1
ATOM 1663 C C . LEU A 1 203 ? 12.870 23.391 -2.438 1.00 45.72 203 LEU A C 1
ATOM 1665 O O . LEU A 1 203 ? 12.231 23.185 -1.396 1.00 45.72 203 LEU A O 1
ATOM 1669 N N . PRO A 1 204 ? 13.112 24.637 -2.889 1.00 38.09 204 PRO A N 1
ATOM 1670 C CA . PRO A 1 204 ? 12.409 25.784 -2.336 1.00 38.09 204 PRO A CA 1
ATOM 1671 C C . PRO A 1 204 ? 10.902 25.569 -2.524 1.00 38.09 204 PRO A C 1
ATOM 1673 O O . PRO A 1 204 ? 10.427 25.157 -3.585 1.00 38.09 204 PRO A O 1
ATOM 1676 N N . ALA A 1 205 ? 10.136 25.769 -1.451 1.00 35.34 205 ALA A N 1
ATOM 1677 C CA . ALA A 1 205 ? 8.694 25.588 -1.480 1.00 35.34 205 ALA A CA 1
ATOM 1678 C C . ALA A 1 205 ? 8.081 26.625 -2.428 1.00 35.34 205 ALA A C 1
ATOM 1680 O O . ALA A 1 205 ? 7.950 27.793 -2.067 1.00 35.34 205 ALA A O 1
ATOM 1681 N N . ILE A 1 206 ? 7.688 26.205 -3.632 1.00 31.89 206 ILE A N 1
ATOM 1682 C CA . ILE A 1 206 ? 6.926 27.065 -4.534 1.00 31.89 206 ILE A CA 1
ATOM 1683 C C . ILE A 1 206 ? 5.582 27.360 -3.851 1.00 31.89 206 ILE A C 1
ATOM 1685 O O . ILE A 1 206 ? 4.678 26.522 -3.824 1.00 31.89 206 ILE A O 1
ATOM 1689 N N . GLN A 1 207 ? 5.448 28.558 -3.278 1.00 31.11 207 GLN A N 1
ATOM 1690 C CA . GLN A 1 207 ? 4.161 29.125 -2.889 1.00 31.11 207 GLN A CA 1
ATOM 1691 C C . GLN A 1 207 ? 3.368 29.435 -4.164 1.00 31.11 207 GLN A C 1
ATOM 1693 O O . GLN A 1 207 ? 3.367 30.560 -4.653 1.00 31.11 207 GLN A O 1
ATOM 1698 N N . VAL A 1 208 ? 2.690 28.438 -4.735 1.00 27.70 208 VAL A N 1
ATOM 1699 C CA . VAL A 1 208 ? 1.687 28.703 -5.773 1.00 27.70 208 VAL A CA 1
ATOM 1700 C C . VAL A 1 208 ? 0.369 29.037 -5.083 1.00 27.70 208 VAL A C 1
ATOM 1702 O O . VAL A 1 208 ? -0.403 28.154 -4.709 1.00 27.70 208 VAL A O 1
ATOM 1705 N N . GLU A 1 209 ? 0.100 30.333 -4.921 1.00 26.17 209 GLU A N 1
ATOM 1706 C CA . GLU A 1 209 ? -1.264 30.827 -4.748 1.00 26.17 209 GLU A CA 1
ATOM 1707 C C . GLU A 1 209 ? -2.091 30.431 -5.980 1.00 26.17 209 GLU A C 1
ATOM 1709 O O . GLU A 1 209 ? -1.930 30.966 -7.077 1.00 26.17 209 GLU A O 1
ATOM 1714 N N . LEU A 1 210 ? -3.008 29.482 -5.801 1.00 25.48 210 LEU A N 1
ATOM 1715 C CA . LEU A 1 210 ? -4.037 29.159 -6.783 1.00 25.48 210 LEU A CA 1
ATOM 1716 C C . LEU A 1 210 ? -5.022 30.333 -6.894 1.00 25.48 210 LEU A C 1
ATOM 1718 O O . LEU A 1 210 ? -6.046 30.365 -6.211 1.00 25.48 210 LEU A O 1
ATOM 1722 N N . ARG A 1 211 ? -4.751 31.290 -7.790 1.00 25.97 211 ARG A N 1
ATOM 1723 C CA . ARG A 1 211 ? -5.807 32.145 -8.344 1.00 25.97 211 ARG A CA 1
ATOM 1724 C C . ARG A 1 211 ? -6.468 31.443 -9.525 1.00 25.97 211 ARG A C 1
ATOM 1726 O O . ARG A 1 211 ? -5.878 31.190 -10.567 1.00 25.97 211 ARG A O 1
ATOM 1733 N N . THR A 1 212 ? -7.733 31.129 -9.298 1.00 30.41 212 THR A N 1
ATOM 1734 C CA . THR A 1 212 ? -8.738 30.618 -10.226 1.00 30.41 212 THR A CA 1
ATOM 1735 C C . THR A 1 212 ? -8.847 31.435 -11.515 1.00 30.41 212 THR A C 1
ATOM 1737 O O . THR A 1 212 ? -8.989 32.655 -11.454 1.00 30.41 212 THR A O 1
ATOM 1740 N N . GLY A 1 213 ? -8.905 30.753 -12.662 1.00 25.25 213 GLY A N 1
ATOM 1741 C CA . GLY A 1 213 ? -9.244 31.369 -13.946 1.00 25.25 213 GLY A CA 1
ATOM 1742 C C . GLY A 1 213 ? -9.067 30.427 -15.135 1.00 25.25 213 GLY A C 1
ATOM 1743 O O . GLY A 1 213 ? -8.136 30.578 -15.914 1.00 25.25 213 GLY A O 1
ATOM 1744 N N . ILE A 1 214 ? -9.956 29.440 -15.275 1.00 26.70 214 ILE A N 1
ATOM 1745 C CA . ILE A 1 214 ? -10.082 28.652 -16.508 1.00 26.70 214 ILE A CA 1
ATOM 1746 C C . ILE A 1 214 ? -10.663 29.553 -17.601 1.00 26.70 214 ILE A C 1
ATOM 1748 O O . ILE A 1 214 ? -11.809 29.990 -17.499 1.00 26.70 214 ILE A O 1
ATOM 1752 N N . THR A 1 215 ? -9.931 29.740 -18.696 1.00 22.23 215 THR A N 1
ATOM 1753 C CA . THR A 1 215 ? -10.540 29.886 -20.024 1.00 22.23 215 THR A CA 1
ATOM 1754 C C . THR A 1 215 ? -9.605 29.268 -21.059 1.00 22.23 215 THR A C 1
ATOM 1756 O O . THR A 1 215 ? -8.559 29.812 -21.387 1.00 22.23 215 THR A O 1
ATOM 1759 N N . CYS A 1 216 ? -9.970 28.076 -21.531 1.00 24.23 216 CYS A N 1
ATOM 1760 C CA . CYS A 1 216 ? -9.407 27.478 -22.736 1.00 24.23 216 CYS A CA 1
ATOM 1761 C C . CYS A 1 216 ? -10.129 28.082 -23.945 1.00 24.23 216 CYS A C 1
ATOM 1763 O O . CYS A 1 216 ? -11.349 27.951 -24.035 1.00 24.23 216 CYS A O 1
ATOM 1765 N N . LEU A 1 217 ? -9.389 28.677 -24.881 1.00 24.09 217 LEU A N 1
ATOM 1766 C CA . LEU A 1 217 ? -9.827 28.871 -26.262 1.00 24.09 217 LEU A CA 1
ATOM 1767 C C . LEU A 1 217 ? -8.704 28.411 -27.203 1.00 24.09 217 LEU A C 1
ATOM 1769 O O . LEU A 1 217 ? -7.532 28.713 -26.994 1.00 24.09 217 LEU A O 1
ATOM 1773 N N . TYR A 1 218 ? -9.111 27.591 -28.171 1.00 23.81 218 TYR A N 1
ATOM 1774 C CA . TYR A 1 218 ? -8.332 26.985 -29.256 1.00 23.81 218 TYR A CA 1
ATOM 1775 C C . TYR A 1 218 ? -7.909 28.034 -30.320 1.00 23.81 218 TYR A C 1
ATOM 1777 O O . TYR A 1 218 ? -8.337 29.182 -30.227 1.00 23.81 218 TYR A O 1
ATOM 1785 N N . PRO A 1 219 ? -7.038 27.668 -31.286 1.00 36.84 219 PRO A N 1
ATOM 1786 C CA . PRO A 1 219 ? -6.044 28.555 -31.880 1.00 36.84 219 PRO A CA 1
ATOM 1787 C C . PRO A 1 219 ? -6.562 29.322 -33.097 1.00 36.84 219 PRO A C 1
ATOM 1789 O O . PRO A 1 219 ? -7.357 28.797 -33.874 1.00 36.84 219 PRO A O 1
ATOM 1792 N N . GLU A 1 220 ? -5.994 30.506 -33.320 1.00 24.52 220 GLU A N 1
ATOM 1793 C CA . GLU A 1 220 ? -6.017 31.177 -34.617 1.00 24.52 220 GLU A CA 1
ATOM 1794 C C . GLU A 1 220 ? -4.596 31.298 -35.176 1.00 24.52 220 GLU A C 1
ATOM 1796 O O . GLU A 1 220 ? -3.614 31.545 -34.475 1.00 24.52 220 GLU A O 1
ATOM 1801 N N . THR A 1 221 ? -4.534 30.995 -36.463 1.00 30.77 221 THR A N 1
ATOM 1802 C CA . THR A 1 221 ? -3.405 30.900 -37.381 1.00 30.77 221 THR A CA 1
ATOM 1803 C C . THR A 1 221 ? -2.841 32.264 -37.771 1.00 30.77 221 THR A C 1
ATOM 1805 O O . THR A 1 221 ? -3.633 33.174 -37.971 1.00 30.77 221 THR A O 1
ATOM 1808 N N . GLU A 1 222 ? -1.531 32.353 -38.040 1.00 27.08 222 GLU A N 1
ATOM 1809 C CA . GLU A 1 222 ? -0.974 32.919 -39.289 1.00 27.08 222 GLU A CA 1
ATOM 1810 C C . GLU A 1 222 ? 0.561 32.714 -39.393 1.00 27.08 222 GLU A C 1
ATOM 1812 O O . GLU A 1 222 ? 1.334 33.082 -38.514 1.00 27.08 222 GLU A O 1
ATOM 1817 N N . THR A 1 223 ? 0.933 32.008 -40.471 1.00 27.70 223 THR A N 1
ATOM 1818 C CA . THR A 1 223 ? 2.099 32.091 -41.393 1.00 27.70 223 THR A CA 1
ATOM 1819 C C . THR A 1 223 ? 3.166 33.175 -41.124 1.00 27.70 223 THR A C 1
ATOM 1821 O O . THR A 1 223 ? 2.799 34.283 -40.768 1.00 27.70 223 THR A O 1
ATOM 1824 N N . THR A 1 224 ? 4.488 33.031 -41.302 1.00 27.44 224 THR A N 1
ATOM 1825 C CA . THR A 1 224 ? 5.420 32.389 -42.277 1.00 27.44 224 THR A CA 1
ATOM 1826 C C . THR A 1 224 ? 6.807 32.315 -41.576 1.00 27.44 224 THR A C 1
ATOM 1828 O O . THR A 1 224 ? 7.037 33.097 -40.663 1.00 27.44 224 THR A O 1
ATOM 1831 N N . ASP A 1 225 ? 7.807 31.477 -41.856 1.00 27.77 225 ASP A N 1
ATOM 1832 C CA . ASP A 1 225 ? 8.462 31.141 -43.123 1.00 27.77 225 ASP A CA 1
ATOM 1833 C C . ASP A 1 225 ? 9.456 29.972 -42.885 1.00 27.77 225 ASP A C 1
ATOM 1835 O O . ASP A 1 225 ? 9.816 29.659 -41.748 1.00 27.77 225 ASP A O 1
ATOM 1839 N N . GLY A 1 226 ? 9.841 29.287 -43.959 1.00 26.55 226 GLY A N 1
ATOM 1840 C CA . GLY A 1 226 ? 10.246 27.880 -43.964 1.00 26.55 226 GLY A CA 1
ATOM 1841 C C . GLY A 1 226 ? 11.650 27.500 -43.472 1.00 26.55 226 GLY A C 1
ATOM 1842 O O . GLY A 1 226 ? 12.651 28.139 -43.778 1.00 26.55 226 GLY A O 1
ATOM 1843 N N . MET A 1 227 ? 11.718 26.314 -42.853 1.00 25.73 227 MET A N 1
ATOM 1844 C CA . MET A 1 227 ? 12.787 25.329 -43.067 1.00 25.73 227 MET A CA 1
ATOM 1845 C C . MET A 1 227 ? 12.243 23.931 -42.718 1.00 25.73 227 MET A C 1
ATOM 1847 O O . MET A 1 227 ? 11.783 23.695 -41.603 1.00 25.73 227 MET A O 1
ATOM 1851 N N . GLN A 1 228 ? 12.214 23.015 -43.693 1.00 28.41 228 GLN A N 1
ATOM 1852 C CA . GLN A 1 228 ? 11.716 21.647 -43.501 1.00 28.41 228 GLN A CA 1
ATOM 1853 C C . GLN A 1 228 ? 12.611 20.842 -42.534 1.00 28.41 228 GLN A C 1
ATOM 1855 O O . GLN A 1 228 ? 13.835 20.935 -42.632 1.00 28.41 228 GLN A O 1
ATOM 1860 N N . PRO A 1 229 ? 12.033 20.003 -41.651 1.00 27.25 229 PRO A N 1
ATOM 1861 C CA . PRO A 1 229 ? 12.789 19.132 -40.761 1.00 27.25 229 PRO A CA 1
ATOM 1862 C C . PRO A 1 229 ? 13.134 17.804 -41.449 1.00 27.25 229 PRO A C 1
ATOM 1864 O O . PRO A 1 229 ? 12.254 17.028 -41.825 1.00 27.25 229 PRO A O 1
ATOM 1867 N N . THR A 1 230 ? 14.424 17.492 -41.561 1.00 31.19 230 THR A N 1
ATOM 1868 C CA . THR A 1 230 ? 14.876 16.113 -41.767 1.00 31.19 230 THR A CA 1
ATOM 1869 C C . THR A 1 230 ? 14.688 15.330 -40.467 1.00 31.19 230 THR A C 1
ATOM 1871 O O . THR A 1 230 ? 15.371 15.582 -39.479 1.00 31.19 230 THR A O 1
ATOM 1874 N N . SER A 1 231 ? 13.716 14.418 -40.499 1.00 31.72 231 SER A N 1
ATOM 1875 C CA . SER A 1 231 ? 13.534 13.228 -39.654 1.00 31.72 231 SER A CA 1
ATOM 1876 C C . SER A 1 231 ? 13.803 13.359 -38.145 1.00 31.72 231 SER A C 1
ATOM 1878 O O . SER A 1 231 ? 14.909 13.129 -37.657 1.00 31.72 231 SER A O 1
ATOM 1880 N N . VAL A 1 232 ? 12.719 13.508 -37.381 1.00 31.06 232 VAL A N 1
ATOM 1881 C CA . VAL A 1 232 ? 12.633 13.222 -35.931 1.00 31.06 232 VAL A CA 1
ATOM 1882 C C . VAL A 1 232 ? 12.588 11.700 -35.673 1.00 31.06 232 VAL A C 1
ATOM 1884 O O . VAL A 1 232 ? 11.943 11.229 -34.747 1.00 31.06 232 VAL A O 1
ATOM 1887 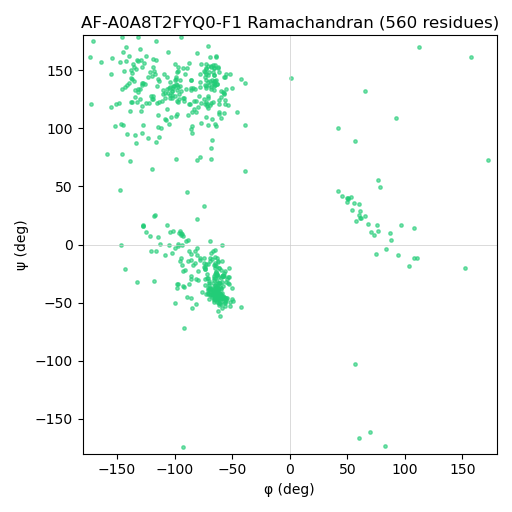N N . ASP A 1 233 ? 13.259 10.903 -36.507 1.00 27.67 233 ASP A N 1
ATOM 1888 C CA . ASP A 1 233 ? 13.153 9.434 -36.488 1.00 27.67 233 ASP A CA 1
ATOM 1889 C C . ASP A 1 233 ? 14.493 8.720 -36.241 1.00 27.67 233 ASP A C 1
ATOM 1891 O O . ASP A 1 233 ? 14.563 7.492 -36.240 1.00 27.67 233 ASP A O 1
ATOM 1895 N N . GLU A 1 234 ? 15.555 9.474 -35.925 1.00 28.66 234 GLU A N 1
ATOM 1896 C CA . GLU A 1 234 ? 16.877 8.912 -35.601 1.00 28.66 234 GLU A CA 1
ATOM 1897 C C . GLU A 1 234 ? 17.477 9.414 -34.272 1.00 28.66 234 GLU A C 1
ATOM 1899 O O . GLU A 1 234 ? 18.658 9.222 -34.006 1.00 28.66 234 GLU A O 1
ATOM 1904 N N . TYR A 1 235 ? 16.665 10.006 -33.384 1.00 26.72 235 TYR A N 1
ATOM 1905 C CA . TYR A 1 235 ? 17.084 10.323 -32.003 1.00 26.72 235 TYR A CA 1
ATOM 1906 C C . TYR A 1 235 ? 16.295 9.566 -30.920 1.00 26.72 235 TYR A C 1
ATOM 1908 O O . TYR A 1 235 ? 16.640 9.613 -29.745 1.00 26.72 235 TYR A O 1
ATOM 1916 N N . LEU A 1 236 ? 15.262 8.805 -31.301 1.00 28.70 236 LEU A N 1
ATOM 1917 C CA . LEU A 1 236 ? 14.404 8.064 -30.362 1.00 28.70 236 LEU A CA 1
ATOM 1918 C C . LEU A 1 236 ? 14.675 6.551 -30.315 1.00 28.70 236 LEU A C 1
ATOM 1920 O O . LEU A 1 236 ? 13.907 5.808 -29.709 1.00 28.70 236 LEU A O 1
ATOM 1924 N N . ARG A 1 237 ? 15.768 6.065 -30.924 1.00 28.78 237 ARG A N 1
ATOM 1925 C CA . ARG A 1 237 ? 16.037 4.615 -31.035 1.00 28.78 237 ARG A CA 1
ATOM 1926 C C . ARG A 1 237 ? 17.394 4.107 -30.556 1.00 28.78 237 ARG A C 1
ATOM 1928 O O . ARG A 1 237 ? 17.712 2.945 -30.795 1.00 28.78 237 ARG A O 1
ATOM 1935 N N . LYS A 1 238 ? 18.160 4.877 -29.785 1.00 28.95 238 LYS A N 1
ATOM 1936 C CA . LYS A 1 238 ? 19.307 4.316 -29.053 1.00 28.95 238 LYS A CA 1
ATOM 1937 C C . LYS A 1 238 ? 19.365 4.855 -27.631 1.00 28.95 238 LYS A C 1
ATOM 1939 O O . LYS A 1 238 ? 19.429 6.053 -27.420 1.00 28.95 238 LYS A O 1
ATOM 1944 N N . GLU A 1 239 ? 19.346 3.907 -26.698 1.00 32.28 239 GLU A N 1
ATOM 1945 C CA . GLU A 1 239 ? 19.426 4.065 -25.240 1.00 32.28 239 GLU A CA 1
ATOM 1946 C C . GLU A 1 239 ? 18.149 4.506 -24.514 1.00 32.28 239 GLU A C 1
ATOM 1948 O O . GLU A 1 239 ? 18.170 5.307 -23.589 1.00 32.28 239 GLU A O 1
ATOM 1953 N N . ILE A 1 240 ? 17.042 3.822 -24.804 1.00 28.77 240 ILE A N 1
ATOM 1954 C CA . ILE A 1 240 ? 16.168 3.373 -23.711 1.00 28.77 240 ILE A CA 1
ATOM 1955 C C . ILE A 1 240 ? 16.519 1.907 -23.449 1.00 28.77 240 ILE A C 1
ATOM 1957 O O . ILE A 1 240 ? 15.812 0.979 -23.829 1.00 28.77 240 ILE A O 1
ATOM 1961 N N . ARG A 1 241 ? 17.683 1.703 -22.830 1.00 25.02 241 ARG A N 1
ATOM 1962 C CA . ARG A 1 241 ? 17.897 0.566 -21.937 1.00 25.02 241 ARG A CA 1
ATOM 1963 C C . ARG A 1 241 ? 17.838 1.125 -20.527 1.00 25.02 241 ARG A C 1
ATOM 1965 O O . ARG A 1 241 ? 18.571 2.058 -20.240 1.00 25.02 241 ARG A O 1
ATOM 1972 N N . GLY A 1 242 ? 16.969 0.534 -19.713 1.00 25.02 242 GLY A N 1
ATOM 1973 C CA . GLY A 1 242 ? 17.103 0.466 -18.259 1.00 25.02 242 GLY A CA 1
ATOM 1974 C C . GLY A 1 242 ? 17.243 1.821 -17.557 1.00 25.02 242 GLY A C 1
ATOM 1975 O O . GLY A 1 242 ? 18.341 2.342 -17.476 1.00 25.02 242 GLY A O 1
ATOM 1976 N N . VAL A 1 243 ? 16.181 2.510 -17.142 1.00 26.28 243 VAL A N 1
ATOM 1977 C CA . VAL A 1 243 ? 15.324 2.145 -15.997 1.00 26.28 243 VAL A CA 1
ATOM 1978 C C . VAL A 1 243 ? 16.091 2.219 -14.668 1.00 26.28 243 VAL A C 1
ATOM 1980 O O . VAL A 1 243 ? 17.133 1.602 -14.514 1.00 26.28 243 VAL A O 1
ATOM 1983 N N . SER A 1 244 ? 15.463 2.874 -13.688 1.00 26.17 244 SER A N 1
ATOM 1984 C CA . SER A 1 244 ? 15.667 2.673 -12.245 1.00 26.17 244 SER A CA 1
ATOM 1985 C C . SER A 1 244 ? 16.692 3.532 -11.530 1.00 26.17 244 SER A C 1
ATOM 1987 O O . SER A 1 244 ? 17.889 3.288 -11.551 1.00 26.17 244 SER A O 1
ATOM 1989 N N . LEU A 1 245 ? 16.155 4.433 -10.711 1.00 24.12 245 LEU A N 1
ATOM 1990 C CA . LEU A 1 245 ? 16.699 4.691 -9.386 1.00 24.12 245 LEU A CA 1
ATOM 1991 C C . LEU A 1 245 ? 16.198 3.598 -8.433 1.00 24.12 245 LEU A C 1
ATOM 1993 O O . LEU A 1 245 ? 15.330 3.813 -7.595 1.00 24.12 245 LEU A O 1
ATOM 1997 N N . PHE A 1 246 ? 16.755 2.408 -8.619 1.00 24.81 246 PHE A N 1
ATOM 1998 C CA . PHE A 1 246 ? 17.288 1.593 -7.538 1.00 24.81 246 PHE A CA 1
ATOM 1999 C C . PHE A 1 246 ? 18.754 1.333 -7.907 1.00 24.81 246 PHE A C 1
ATOM 2001 O O . PHE A 1 246 ? 19.045 1.184 -9.095 1.00 24.81 246 PHE A O 1
ATOM 2008 N N . PRO A 1 247 ? 19.674 1.281 -6.935 1.00 24.33 247 PRO A N 1
ATOM 2009 C CA . PRO A 1 247 ? 21.024 0.811 -7.191 1.00 24.33 247 PRO A CA 1
ATOM 2010 C C . PRO A 1 247 ? 20.961 -0.646 -7.674 1.00 24.33 247 PRO A C 1
ATOM 2012 O O . PRO A 1 247 ? 20.474 -1.526 -6.969 1.00 24.33 247 PRO A O 1
ATOM 2015 N N . GLU A 1 248 ? 21.471 -0.917 -8.871 1.00 25.80 248 GLU A N 1
ATOM 2016 C CA . GLU A 1 248 ? 22.230 -2.149 -9.072 1.00 25.80 248 GLU A CA 1
ATOM 2017 C C . GLU A 1 248 ? 23.603 -1.851 -8.448 1.00 25.80 248 GLU A C 1
ATOM 2019 O O . GLU A 1 248 ? 24.351 -1.022 -8.948 1.00 25.80 248 GLU A O 1
ATOM 2024 N N . THR A 1 249 ? 23.940 -2.366 -7.273 1.00 27.83 249 THR A N 1
ATOM 2025 C CA . THR A 1 249 ? 23.830 -3.769 -6.905 1.00 27.83 249 THR A CA 1
ATOM 2026 C C . THR A 1 249 ? 22.808 -4.045 -5.807 1.00 27.83 249 THR A C 1
ATOM 2028 O O . THR A 1 249 ? 22.905 -3.591 -4.669 1.00 27.83 249 THR A O 1
ATOM 2031 N N . ALA A 1 250 ? 21.862 -4.910 -6.157 1.00 29.27 250 ALA A N 1
ATOM 2032 C CA . ALA A 1 250 ? 21.247 -5.808 -5.208 1.00 29.27 250 ALA A CA 1
ATOM 2033 C C . ALA A 1 250 ? 22.347 -6.607 -4.485 1.00 29.27 250 ALA A C 1
ATOM 2035 O O . ALA A 1 250 ? 23.055 -7.394 -5.104 1.00 29.27 250 ALA A O 1
ATOM 2036 N N . GLU A 1 251 ? 22.421 -6.492 -3.166 1.00 26.53 251 GLU A N 1
ATOM 2037 C CA . GLU A 1 251 ? 22.075 -7.689 -2.420 1.00 26.53 251 GLU A CA 1
ATOM 2038 C C . GLU A 1 251 ? 20.593 -7.565 -2.129 1.00 26.53 251 GLU A C 1
ATOM 2040 O O . GLU A 1 251 ? 20.102 -6.547 -1.635 1.00 26.53 251 GLU A O 1
ATOM 2045 N N . ALA A 1 252 ? 19.871 -8.589 -2.561 1.00 24.69 252 ALA A N 1
ATOM 2046 C CA . ALA A 1 252 ? 18.506 -8.806 -2.178 1.00 24.69 252 ALA A CA 1
ATOM 2047 C C . ALA A 1 252 ? 18.375 -8.518 -0.675 1.00 24.69 252 ALA A C 1
ATOM 2049 O O . ALA A 1 252 ? 19.219 -8.936 0.121 1.00 24.69 252 ALA A O 1
ATOM 2050 N N . ILE A 1 253 ? 17.258 -7.915 -0.261 1.00 28.39 253 ILE A N 1
ATOM 2051 C CA . ILE A 1 253 ? 16.658 -8.402 0.979 1.00 28.39 253 ILE A CA 1
ATOM 2052 C C . ILE A 1 253 ? 16.693 -9.911 0.791 1.00 28.39 253 ILE A C 1
ATOM 2054 O O . ILE A 1 253 ? 16.067 -10.402 -0.153 1.00 28.39 253 ILE A O 1
ATOM 2058 N N . VAL A 1 254 ? 17.471 -10.639 1.589 1.00 25.92 254 VAL A N 1
ATOM 2059 C CA . VAL A 1 254 ? 17.298 -12.082 1.676 1.00 25.92 254 VAL A CA 1
ATOM 2060 C C . VAL A 1 254 ? 15.943 -12.266 2.360 1.00 25.92 254 VAL A C 1
ATOM 2062 O O . VAL A 1 254 ? 15.828 -12.607 3.527 1.00 25.92 254 VAL A O 1
ATOM 2065 N N . MET A 1 255 ? 14.880 -11.989 1.600 1.00 33.62 255 MET A N 1
ATOM 2066 C CA . MET A 1 255 ? 13.777 -12.892 1.414 1.00 33.62 255 MET A CA 1
ATOM 2067 C C . MET A 1 255 ? 14.461 -14.244 1.320 1.00 33.62 255 MET A C 1
ATOM 2069 O O . MET A 1 255 ? 15.148 -14.505 0.327 1.00 33.62 255 MET A O 1
ATOM 2073 N N . GLY A 1 256 ? 14.408 -15.025 2.402 1.00 26.09 256 GLY A N 1
ATOM 2074 C CA . GLY A 1 256 ? 15.008 -16.355 2.444 1.00 26.09 256 GLY A CA 1
ATOM 2075 C C . GLY A 1 256 ? 14.803 -17.059 1.097 1.00 26.09 256 GLY A C 1
ATOM 2076 O O . GLY A 1 256 ? 13.743 -16.882 0.499 1.00 26.09 256 GLY A O 1
ATOM 2077 N N . PRO A 1 257 ? 15.820 -17.773 0.598 1.00 27.09 257 PRO A N 1
ATOM 2078 C CA . PRO A 1 257 ? 16.172 -18.027 -0.812 1.00 27.09 257 PRO A CA 1
ATOM 2079 C C . PRO A 1 257 ? 15.015 -18.280 -1.816 1.00 27.09 257 PRO A C 1
ATOM 2081 O O . PRO A 1 257 ? 14.933 -19.343 -2.421 1.00 27.09 257 PRO A O 1
ATOM 2084 N N . SER A 1 258 ? 14.121 -17.309 -2.053 1.00 36.84 258 SER A N 1
ATOM 2085 C CA . SER A 1 258 ? 12.885 -17.556 -2.822 1.00 36.84 258 SER A CA 1
ATOM 2086 C C . SER A 1 258 ? 12.356 -16.409 -3.693 1.00 36.84 258 SER A C 1
ATOM 2088 O O . SER A 1 258 ? 11.361 -16.618 -4.384 1.00 36.84 258 SER A O 1
ATOM 2090 N N . MET A 1 259 ? 12.982 -15.225 -3.758 1.00 40.19 259 MET A N 1
ATOM 2091 C CA . MET A 1 259 ? 12.365 -14.087 -4.465 1.00 40.19 259 MET A CA 1
ATOM 2092 C C . MET A 1 259 ? 13.278 -13.299 -5.405 1.00 40.19 259 MET A C 1
ATOM 2094 O O . MET A 1 259 ? 13.856 -12.291 -5.028 1.00 40.19 259 MET A O 1
ATOM 2098 N N . GLN A 1 260 ? 13.245 -13.672 -6.685 1.00 52.03 260 GLN A N 1
ATOM 2099 C CA . GLN A 1 260 ? 13.055 -12.715 -7.785 1.00 52.03 260 GLN A CA 1
ATOM 2100 C C . GLN A 1 260 ? 12.103 -13.358 -8.805 1.00 52.03 260 GLN A C 1
ATOM 2102 O O . GLN A 1 260 ? 12.498 -13.849 -9.859 1.00 52.03 260 GLN A O 1
ATOM 2107 N N . LYS A 1 261 ? 10.822 -13.444 -8.424 1.00 70.94 261 LYS A N 1
ATOM 2108 C CA . LYS A 1 261 ? 9.741 -13.959 -9.278 1.00 70.94 261 LYS A CA 1
ATOM 2109 C C . LYS A 1 261 ? 9.223 -12.892 -10.271 1.00 70.94 261 LYS A C 1
ATOM 2111 O O . LYS A 1 261 ? 8.823 -13.247 -11.373 1.00 70.94 261 LYS A O 1
ATOM 2116 N N . LEU A 1 262 ? 9.276 -11.600 -9.922 1.00 87.00 262 LEU A N 1
ATOM 2117 C CA . LEU A 1 262 ? 8.700 -10.482 -10.695 1.00 87.00 262 LEU A CA 1
ATOM 2118 C C . LEU A 1 262 ? 9.760 -9.462 -11.148 1.00 87.00 262 LEU A C 1
ATOM 2120 O O . LEU A 1 262 ? 10.832 -9.367 -10.555 1.00 87.00 262 LEU A O 1
ATOM 2124 N N . THR A 1 263 ? 9.448 -8.660 -12.171 1.00 89.25 263 THR A N 1
ATOM 2125 C CA . THR A 1 263 ? 10.353 -7.654 -12.758 1.00 89.25 263 THR A CA 1
ATOM 2126 C C . THR A 1 263 ? 9.656 -6.301 -12.866 1.00 89.25 263 THR A C 1
ATOM 2128 O O . THR A 1 263 ? 8.516 -6.208 -13.320 1.00 89.25 263 THR A O 1
ATOM 2131 N N . TRP A 1 264 ? 10.324 -5.220 -12.459 1.00 89.19 264 TRP A N 1
ATOM 2132 C CA . TRP A 1 264 ? 9.787 -3.879 -12.677 1.00 89.19 264 TRP A CA 1
ATOM 2133 C C . TRP A 1 264 ? 9.800 -3.553 -14.174 1.00 89.19 264 TRP A C 1
ATOM 2135 O O . TRP A 1 264 ? 10.780 -3.838 -14.860 1.00 89.19 264 TRP A O 1
ATOM 2145 N N . HIS A 1 265 ? 8.694 -3.010 -14.689 1.00 87.56 265 HIS A N 1
ATOM 2146 C CA . HIS A 1 265 ? 8.479 -2.805 -16.124 1.00 87.56 265 HIS A CA 1
ATOM 2147 C C . HIS A 1 265 ? 8.602 -4.080 -16.982 1.00 87.56 265 HIS A C 1
ATOM 2149 O O . HIS A 1 265 ? 9.058 -4.003 -18.123 1.00 87.56 265 HIS A O 1
ATOM 2155 N N . TYR A 1 266 ? 8.169 -5.244 -16.475 1.00 91.31 266 TYR A N 1
ATOM 2156 C CA . TYR A 1 266 ? 8.245 -6.546 -17.158 1.00 91.31 266 TYR A CA 1
ATOM 2157 C C . TYR A 1 266 ? 7.873 -6.469 -18.652 1.00 91.31 266 TYR A C 1
ATOM 2159 O O . TYR A 1 266 ? 8.674 -6.820 -19.516 1.00 91.31 266 TYR A O 1
ATOM 2167 N N . TYR A 1 267 ? 6.700 -5.922 -18.978 1.00 92.94 267 TYR A N 1
ATOM 2168 C CA . TYR A 1 267 ? 6.190 -5.869 -20.356 1.00 92.94 267 TYR A CA 1
ATOM 2169 C C . TYR A 1 267 ? 7.022 -5.006 -21.313 1.00 92.94 267 TYR A C 1
ATOM 2171 O O . TYR A 1 267 ? 7.023 -5.249 -22.523 1.00 92.94 267 TYR A O 1
ATOM 2179 N N . LYS A 1 268 ? 7.747 -4.019 -20.776 1.00 88.88 268 LYS A N 1
ATOM 2180 C CA . LYS A 1 268 ? 8.679 -3.174 -21.527 1.00 88.88 268 LYS A CA 1
ATOM 2181 C C . LYS A 1 268 ? 10.059 -3.816 -21.624 1.00 88.88 268 LYS A C 1
ATOM 2183 O O . LYS A 1 268 ? 10.612 -3.880 -22.714 1.00 88.88 268 LYS A O 1
ATOM 2188 N N . VAL A 1 269 ? 10.591 -4.331 -20.515 1.00 88.06 269 VAL A N 1
ATOM 2189 C CA . VAL A 1 269 ? 11.909 -4.986 -20.457 1.00 88.06 269 VAL A CA 1
ATOM 2190 C C . VAL A 1 269 ? 11.970 -6.196 -21.390 1.00 88.06 269 VAL A C 1
ATOM 2192 O O . VAL A 1 269 ? 12.947 -6.356 -22.117 1.00 88.06 269 VAL A O 1
ATOM 2195 N N . TYR A 1 270 ? 10.911 -7.008 -21.425 1.00 90.06 270 TYR A N 1
ATOM 2196 C CA . TYR A 1 270 ? 10.814 -8.170 -22.314 1.00 90.06 270 TYR A CA 1
ATOM 2197 C C . TYR A 1 270 ? 10.219 -7.847 -23.692 1.00 90.06 270 TYR A C 1
ATOM 2199 O O . TYR A 1 270 ? 10.042 -8.753 -24.501 1.00 90.06 270 TYR A O 1
ATOM 2207 N N . ASN A 1 271 ? 9.923 -6.572 -23.974 1.00 89.44 271 ASN A N 1
ATOM 2208 C CA . ASN A 1 271 ? 9.379 -6.098 -25.249 1.00 89.44 271 ASN A CA 1
ATOM 2209 C C . ASN A 1 271 ? 8.139 -6.882 -25.737 1.00 89.44 271 ASN A C 1
ATOM 2211 O O . ASN A 1 271 ? 7.998 -7.180 -26.922 1.00 89.44 271 ASN A O 1
ATOM 2215 N N . THR A 1 272 ? 7.245 -7.248 -24.815 1.00 92.94 272 THR A N 1
ATOM 2216 C CA . THR A 1 272 ? 6.021 -8.005 -25.124 1.00 92.94 272 THR A CA 1
ATOM 2217 C C . THR A 1 272 ? 4.799 -7.099 -25.248 1.00 92.94 272 THR A C 1
ATOM 2219 O O . THR A 1 272 ? 3.913 -7.359 -26.059 1.00 92.94 272 THR A O 1
ATOM 2222 N N . CYS A 1 273 ? 4.745 -6.016 -24.467 1.00 95.31 273 CYS A N 1
ATOM 2223 C CA . CYS A 1 273 ? 3.730 -4.969 -24.573 1.00 95.31 273 CYS A CA 1
ATOM 2224 C C . CYS A 1 273 ? 4.250 -3.675 -23.932 1.00 95.31 273 CYS A C 1
ATOM 2226 O O . CYS A 1 273 ? 3.886 -3.332 -22.808 1.00 95.31 273 CYS A O 1
ATOM 2228 N N . GLU A 1 274 ? 5.119 -2.949 -24.642 1.00 93.50 274 GLU A N 1
ATOM 2229 C CA . GLU A 1 274 ? 5.841 -1.782 -24.107 1.00 93.50 274 GLU A CA 1
ATOM 2230 C C . GLU A 1 274 ? 4.933 -0.748 -23.417 1.00 93.50 274 GLU A C 1
ATOM 2232 O O . GLU A 1 274 ? 5.292 -0.187 -22.383 1.00 93.50 274 GLU A O 1
ATOM 2237 N N . ASN A 1 275 ? 3.733 -0.531 -23.959 1.00 91.81 275 ASN A N 1
ATOM 2238 C CA . ASN A 1 275 ? 2.783 0.470 -23.478 1.00 91.81 275 ASN A CA 1
ATOM 2239 C C . ASN A 1 275 ? 1.720 -0.075 -22.508 1.00 91.81 275 ASN A C 1
ATOM 2241 O O . ASN A 1 275 ? 0.767 0.644 -22.208 1.00 91.81 275 ASN A O 1
ATOM 2245 N N . ALA A 1 276 ? 1.861 -1.306 -21.999 1.00 95.38 276 ALA A N 1
ATOM 2246 C CA . ALA A 1 276 ? 0.870 -1.931 -21.116 1.00 95.38 276 ALA A CA 1
ATOM 2247 C C . ALA A 1 276 ? 0.491 -1.039 -19.921 1.00 95.38 276 ALA A C 1
ATOM 2249 O O . ALA A 1 276 ? -0.682 -0.725 -19.731 1.00 95.38 276 ALA A O 1
ATOM 2250 N N . GLU A 1 277 ? 1.478 -0.558 -19.156 1.00 94.25 277 GLU A N 1
ATOM 2251 C CA . GLU A 1 277 ? 1.230 0.305 -17.991 1.00 94.25 277 GLU A CA 1
ATOM 2252 C C . GLU A 1 277 ? 0.585 1.647 -18.370 1.00 94.25 277 GLU A C 1
ATOM 2254 O O . GLU A 1 277 ? -0.235 2.168 -17.619 1.00 94.25 277 GLU A O 1
ATOM 2259 N N . ASN A 1 278 ? 0.906 2.192 -19.548 1.00 95.25 278 ASN A N 1
ATOM 2260 C CA . ASN A 1 278 ? 0.305 3.434 -20.036 1.00 95.25 278 ASN A CA 1
ATOM 2261 C C . ASN A 1 278 ? -1.177 3.234 -20.380 1.00 95.25 278 ASN A C 1
ATOM 2263 O O . ASN A 1 278 ? -2.003 4.089 -20.066 1.00 95.25 278 ASN A O 1
ATOM 2267 N N . PHE A 1 279 ? -1.532 2.096 -20.985 1.00 96.38 279 PHE A N 1
ATOM 2268 C CA . PHE A 1 279 ? -2.927 1.761 -21.272 1.00 96.38 279 PHE A CA 1
ATOM 2269 C C . PHE A 1 279 ? -3.735 1.552 -19.991 1.00 96.38 279 PHE A C 1
ATOM 2271 O O . PHE A 1 279 ? -4.855 2.055 -19.902 1.00 96.38 279 PHE A O 1
ATOM 2278 N N . VAL A 1 280 ? -3.158 0.875 -18.991 1.00 98.56 280 VAL A N 1
ATOM 2279 C CA . VAL A 1 280 ? -3.779 0.718 -17.667 1.00 98.56 280 VAL A CA 1
ATOM 2280 C C . VAL A 1 280 ? -4.039 2.089 -17.041 1.00 98.56 280 VAL A C 1
ATOM 2282 O O . VAL A 1 280 ? -5.189 2.406 -16.736 1.00 98.56 280 VAL A O 1
ATOM 2285 N N . ARG A 1 281 ? -3.002 2.930 -16.926 1.00 98.00 281 ARG A N 1
ATOM 2286 C CA . ARG A 1 281 ? -3.103 4.260 -16.312 1.00 98.00 281 ARG A CA 1
ATOM 2287 C C . ARG A 1 281 ? -4.164 5.126 -16.979 1.00 98.00 281 ARG A C 1
ATOM 2289 O O . ARG A 1 281 ? -5.005 5.698 -16.295 1.00 98.00 281 ARG A O 1
ATOM 2296 N N . HIS A 1 282 ? -4.177 5.161 -18.308 1.00 95.12 282 HIS A N 1
ATOM 2297 C CA . HIS A 1 282 ? -5.141 5.960 -19.058 1.00 95.12 282 HIS A CA 1
ATOM 2298 C C . HIS A 1 282 ? -6.596 5.540 -18.788 1.00 95.12 282 HIS A C 1
ATOM 2300 O O . HIS A 1 282 ? -7.470 6.385 -18.597 1.00 95.12 282 HIS A O 1
ATOM 2306 N N . GLN A 1 283 ? -6.876 4.233 -18.731 1.00 98.00 283 GLN A N 1
ATOM 2307 C CA . GLN A 1 283 ? -8.219 3.750 -18.390 1.00 98.00 283 GLN A CA 1
ATOM 2308 C C . GLN A 1 283 ? -8.595 4.086 -16.943 1.00 98.00 283 GLN A C 1
ATOM 2310 O O . GLN A 1 283 ? -9.734 4.473 -16.679 1.00 98.00 283 GLN A O 1
ATOM 2315 N N . VAL A 1 284 ? -7.645 3.986 -16.011 1.00 98.62 284 VAL A N 1
ATOM 2316 C CA . VAL A 1 284 ? -7.858 4.369 -14.611 1.00 98.62 284 VAL A CA 1
ATOM 2317 C C . VAL A 1 284 ? -8.200 5.853 -14.494 1.00 98.62 284 VAL A C 1
ATOM 2319 O O . VAL A 1 284 ? -9.171 6.184 -13.823 1.00 98.62 284 VAL A O 1
ATOM 2322 N N . GLU A 1 285 ? -7.472 6.739 -15.175 1.00 98.06 285 GLU A N 1
ATOM 2323 C CA . GLU A 1 285 ? -7.730 8.187 -15.175 1.00 98.06 285 GLU A CA 1
ATOM 2324 C C . GLU A 1 285 ? -9.146 8.521 -15.668 1.00 98.06 285 GLU A C 1
ATOM 2326 O O . GLU A 1 285 ? -9.854 9.311 -15.037 1.00 98.06 285 GLU A O 1
ATOM 2331 N N . ILE A 1 286 ? -9.594 7.878 -16.754 1.00 96.62 286 ILE A N 1
ATOM 2332 C CA . ILE A 1 286 ? -10.953 8.048 -17.294 1.00 96.62 286 ILE A CA 1
ATOM 2333 C C . ILE A 1 286 ? -12.006 7.647 -16.257 1.00 96.62 286 ILE A C 1
ATOM 2335 O O . ILE A 1 286 ? -12.980 8.372 -16.042 1.00 96.62 286 ILE A O 1
ATOM 2339 N N . PHE A 1 287 ? -11.832 6.491 -15.616 1.00 97.75 287 PHE A N 1
ATOM 2340 C CA . PHE A 1 287 ? -12.784 6.005 -14.621 1.00 97.75 287 PHE A CA 1
ATOM 2341 C C . PHE A 1 287 ? -12.764 6.851 -13.349 1.00 97.75 287 PHE A C 1
ATOM 2343 O O . PHE A 1 287 ? -13.826 7.219 -12.852 1.00 97.75 287 PHE A O 1
ATOM 2350 N N . TYR A 1 288 ? -11.580 7.208 -12.858 1.00 97.69 288 TYR A N 1
ATOM 2351 C CA . TYR A 1 288 ? -11.403 7.995 -11.642 1.00 97.69 288 TYR A CA 1
ATOM 2352 C C . TYR A 1 288 ? -12.012 9.394 -11.765 1.00 97.69 288 TYR A C 1
ATOM 2354 O O . TYR A 1 288 ? -12.646 9.875 -10.826 1.00 97.69 288 TYR A O 1
ATOM 2362 N N . LYS A 1 289 ? -11.899 10.029 -12.941 1.00 96.75 289 LYS A N 1
ATOM 2363 C CA . LYS A 1 289 ? -12.527 11.330 -13.216 1.00 96.75 289 LYS A CA 1
ATOM 2364 C C . LYS A 1 289 ? -14.051 11.300 -13.041 1.00 96.75 289 LYS A C 1
ATOM 2366 O O . LYS A 1 289 ? -14.630 12.309 -12.648 1.00 96.75 289 LYS A O 1
ATOM 2371 N N . ASN A 1 290 ? -14.685 10.161 -13.323 1.00 95.81 290 ASN A N 1
ATOM 2372 C CA . ASN A 1 290 ? -16.134 9.984 -13.216 1.00 95.81 290 ASN A CA 1
ATOM 2373 C C . ASN A 1 290 ? -16.572 9.433 -11.848 1.00 95.81 290 ASN A C 1
ATOM 2375 O O . ASN A 1 290 ? -17.631 9.804 -11.350 1.00 95.81 290 ASN A O 1
ATOM 2379 N N . ASP A 1 291 ? -15.780 8.544 -11.245 1.00 97.00 291 ASP A N 1
ATOM 2380 C CA . ASP A 1 291 ? -16.061 7.917 -9.953 1.00 97.00 291 ASP A CA 1
ATOM 2381 C C . ASP A 1 291 ? -14.776 7.776 -9.123 1.00 97.00 291 ASP A C 1
ATOM 2383 O O . ASP A 1 291 ? -14.059 6.777 -9.212 1.00 97.00 291 ASP A O 1
ATOM 2387 N N . LYS A 1 292 ? -14.520 8.749 -8.240 1.00 97.31 292 LYS A N 1
ATOM 2388 C CA . LYS A 1 292 ? -13.371 8.727 -7.317 1.00 97.31 292 LYS A CA 1
ATOM 2389 C C . LYS A 1 292 ? -13.398 7.544 -6.342 1.00 97.31 292 LYS A C 1
ATOM 2391 O O . LYS A 1 292 ? -12.354 7.136 -5.838 1.00 97.31 292 LYS A O 1
ATOM 2396 N N . SER A 1 293 ? -14.562 6.922 -6.111 1.00 97.19 293 SER A N 1
ATOM 2397 C CA . SER A 1 293 ? -14.647 5.727 -5.259 1.00 97.19 293 SER A CA 1
ATOM 2398 C C . SER A 1 293 ? -13.973 4.499 -5.879 1.00 97.19 293 SER A C 1
ATOM 2400 O O . SER A 1 293 ? -13.820 3.480 -5.204 1.00 97.19 293 SER A O 1
ATOM 2402 N N . ILE A 1 294 ? -13.521 4.577 -7.137 1.00 98.19 294 ILE A N 1
ATOM 2403 C CA . ILE A 1 294 ? -12.749 3.510 -7.771 1.00 98.19 294 ILE A CA 1
ATOM 2404 C C . ILE A 1 294 ? -11.426 3.228 -7.049 1.00 98.19 294 ILE A C 1
ATOM 2406 O O . ILE A 1 294 ? -11.032 2.068 -6.971 1.00 98.19 294 ILE A O 1
ATOM 2410 N N . ALA A 1 295 ? -10.786 4.240 -6.452 1.00 98.44 295 ALA A N 1
ATOM 2411 C CA . ALA A 1 295 ? -9.532 4.068 -5.718 1.00 98.44 295 ALA A CA 1
ATOM 2412 C C . ALA A 1 295 ? -9.678 3.131 -4.501 1.00 98.44 295 ALA A C 1
ATOM 2414 O O . ALA A 1 295 ? -9.022 2.086 -4.482 1.00 98.44 295 ALA A O 1
ATOM 2415 N N . PRO A 1 296 ? -10.573 3.396 -3.525 1.00 98.31 296 PRO A N 1
ATOM 2416 C CA . PRO A 1 296 ? -10.781 2.466 -2.415 1.00 98.31 296 PRO A CA 1
ATOM 2417 C C . PRO A 1 296 ? -11.382 1.120 -2.852 1.00 98.31 296 PRO A C 1
ATOM 2419 O O . PRO A 1 296 ? -11.072 0.097 -2.241 1.00 98.31 296 PRO A O 1
ATOM 2422 N N . LYS A 1 297 ? -12.204 1.079 -3.915 1.00 98.56 297 LYS A N 1
ATOM 2423 C CA . LYS A 1 297 ? -12.740 -0.182 -4.465 1.00 98.56 297 LYS A CA 1
ATOM 2424 C C . LYS A 1 297 ? -11.622 -1.099 -4.967 1.00 98.56 297 LYS A C 1
ATOM 2426 O O . LYS A 1 297 ? -11.587 -2.264 -4.583 1.00 98.56 297 LYS A O 1
ATOM 2431 N N . LEU A 1 298 ? -10.711 -0.572 -5.790 1.00 98.81 298 LEU A N 1
ATOM 2432 C CA . LEU A 1 298 ? -9.578 -1.330 -6.325 1.00 98.81 298 LEU A CA 1
ATOM 2433 C C . LEU A 1 298 ? -8.607 -1.756 -5.225 1.00 98.81 298 LEU A C 1
ATOM 2435 O O . LEU A 1 298 ? -8.172 -2.900 -5.220 1.00 98.81 298 LEU A O 1
ATOM 2439 N N . LEU A 1 299 ? -8.343 -0.886 -4.248 1.00 98.19 299 LEU A N 1
ATOM 2440 C CA . LEU A 1 299 ? -7.501 -1.225 -3.102 1.00 98.19 299 LEU A CA 1
ATOM 2441 C C . LEU A 1 299 ? -8.083 -2.414 -2.320 1.00 98.19 299 LEU A C 1
ATOM 2443 O O . LEU A 1 299 ? -7.385 -3.400 -2.081 1.00 98.19 299 LEU A O 1
ATOM 2447 N N . ARG A 1 300 ? -9.381 -2.378 -1.986 1.00 98.12 300 ARG A N 1
ATOM 2448 C CA . ARG A 1 300 ? -10.050 -3.495 -1.298 1.00 98.12 300 ARG A CA 1
ATOM 2449 C C . ARG A 1 300 ? -10.107 -4.763 -2.160 1.00 98.12 300 ARG A C 1
ATOM 2451 O O . ARG A 1 300 ? -10.019 -5.862 -1.606 1.00 98.12 300 ARG A O 1
ATOM 2458 N N . LEU A 1 301 ? -10.255 -4.626 -3.479 1.00 98.69 301 LEU A N 1
ATOM 2459 C CA . LEU A 1 301 ? -10.224 -5.744 -4.425 1.00 98.69 301 LEU A CA 1
ATOM 2460 C C . LEU A 1 301 ? -8.838 -6.404 -4.459 1.00 98.69 301 LEU A C 1
ATOM 2462 O O . LEU A 1 301 ? -8.759 -7.616 -4.297 1.00 98.69 301 LEU A O 1
ATOM 2466 N N . LEU A 1 302 ? -7.763 -5.616 -4.554 1.00 98.69 302 LEU A N 1
ATOM 2467 C CA . LEU A 1 302 ? -6.387 -6.113 -4.507 1.00 98.69 302 LEU A CA 1
ATOM 2468 C C . LEU A 1 302 ? -6.064 -6.790 -3.169 1.00 98.69 302 LEU A C 1
ATOM 2470 O O . LEU A 1 302 ? -5.459 -7.856 -3.159 1.00 98.69 302 LEU A O 1
ATOM 2474 N N . TYR A 1 303 ? -6.505 -6.215 -2.046 1.00 98.12 303 TYR A N 1
ATOM 2475 C CA . TYR A 1 303 ? -6.376 -6.863 -0.737 1.00 98.12 303 TYR A CA 1
ATOM 2476 C C . TYR A 1 303 ? -7.083 -8.229 -0.711 1.00 98.12 303 TYR A C 1
ATOM 2478 O O . TYR A 1 303 ? -6.516 -9.186 -0.197 1.00 98.12 303 TYR A O 1
ATOM 2486 N N . SER A 1 304 ? -8.284 -8.339 -1.298 1.00 97.88 304 SER A N 1
ATOM 2487 C CA . SER A 1 304 ? -9.015 -9.619 -1.364 1.00 97.88 304 SER A CA 1
ATOM 2488 C C . SER A 1 304 ? -8.257 -10.674 -2.152 1.00 97.88 304 SER A C 1
ATOM 2490 O O . SER A 1 304 ? -8.201 -11.810 -1.710 1.00 97.88 304 SER A O 1
ATOM 2492 N N . ASP A 1 305 ? -7.690 -10.285 -3.293 1.00 98.56 305 ASP A N 1
ATOM 2493 C CA . ASP A 1 305 ? -6.905 -11.175 -4.146 1.00 98.56 305 ASP A CA 1
ATOM 2494 C C . ASP A 1 305 ? -5.687 -11.699 -3.370 1.00 98.56 305 ASP A C 1
ATOM 2496 O O . ASP A 1 305 ? -5.587 -12.871 -3.010 1.00 98.56 305 ASP A O 1
ATOM 2500 N N . CYS A 1 306 ? -4.821 -10.770 -2.960 1.00 98.19 306 CYS A N 1
ATOM 2501 C CA . CYS A 1 306 ? -3.530 -11.083 -2.367 1.00 98.19 306 CYS A CA 1
ATOM 2502 C C . CYS A 1 306 ? -3.600 -11.861 -1.044 1.00 98.19 306 CYS A C 1
ATOM 2504 O O . CYS A 1 306 ? -2.653 -12.577 -0.722 1.00 98.19 306 CYS A O 1
ATOM 2506 N N . PHE A 1 307 ? -4.673 -11.722 -0.256 1.00 97.19 307 PHE A N 1
ATOM 2507 C CA . PHE A 1 307 ? -4.766 -12.347 1.070 1.00 97.19 307 PHE A CA 1
ATOM 2508 C C . PHE A 1 307 ? -5.465 -13.709 1.110 1.00 97.19 307 PHE A C 1
ATOM 2510 O O . PHE A 1 307 ? -5.364 -14.369 2.149 1.00 97.19 307 PHE A O 1
ATOM 2517 N N . VAL A 1 308 ? -6.139 -14.133 0.035 1.00 94.31 308 VAL A N 1
ATOM 2518 C CA . VAL A 1 308 ? -6.829 -15.433 -0.028 1.00 94.31 308 VAL A CA 1
ATOM 2519 C C . VAL A 1 308 ? -5.894 -16.499 -0.598 1.00 94.31 308 VAL A C 1
ATOM 2521 O O . VAL A 1 308 ? -5.381 -17.326 0.155 1.00 94.31 308 VAL A O 1
ATOM 2524 N N . SER A 1 309 ? -5.612 -16.439 -1.901 1.00 88.00 309 SER A N 1
ATOM 2525 C CA . SER A 1 309 ? -4.777 -17.429 -2.605 1.00 88.00 309 SER A CA 1
ATOM 2526 C C . SER A 1 309 ? -3.399 -16.878 -3.001 1.00 88.00 309 SER A C 1
ATOM 2528 O O . SER A 1 309 ? -2.511 -17.637 -3.386 1.00 88.00 309 SER A O 1
ATOM 2530 N N . GLY A 1 310 ? -3.188 -15.569 -2.840 1.00 94.81 310 GLY A N 1
ATOM 2531 C CA . GLY A 1 310 ? -2.051 -14.839 -3.399 1.00 94.81 310 GLY A CA 1
ATOM 2532 C C . GLY A 1 310 ? -2.509 -13.861 -4.471 1.00 94.81 310 GLY A C 1
ATOM 2533 O O . GLY A 1 310 ? -3.665 -13.862 -4.869 1.00 94.81 310 GLY A O 1
ATOM 2534 N N . CYS A 1 311 ? -1.618 -12.987 -4.932 1.00 97.50 311 CYS A N 1
ATOM 2535 C CA . CYS A 1 311 ? -1.977 -12.009 -5.961 1.00 97.50 311 CYS A CA 1
ATOM 2536 C C . CYS A 1 311 ? -2.000 -12.678 -7.350 1.00 97.50 311 CYS A C 1
ATOM 2538 O O . CYS A 1 311 ? -1.057 -12.525 -8.132 1.00 97.50 311 CYS A O 1
ATOM 2540 N N . ASP A 1 312 ? -3.035 -13.463 -7.634 1.00 98.12 312 ASP A N 1
ATOM 2541 C CA . ASP A 1 312 ? -3.184 -14.281 -8.842 1.00 98.12 312 ASP A CA 1
ATOM 2542 C C . ASP A 1 312 ? -4.490 -13.995 -9.607 1.00 98.12 312 ASP A C 1
ATOM 2544 O O . ASP A 1 312 ? -4.845 -14.707 -10.546 1.00 98.12 312 ASP A O 1
ATOM 2548 N N . ALA A 1 313 ? -5.209 -12.930 -9.248 1.00 98.56 313 ALA A N 1
ATOM 2549 C CA . ALA A 1 313 ? -6.498 -12.556 -9.818 1.00 98.56 313 ALA A CA 1
ATOM 2550 C C . ALA A 1 313 ? -7.601 -13.632 -9.711 1.00 98.56 313 ALA A C 1
ATOM 2552 O O . ALA A 1 313 ? -8.596 -13.561 -10.450 1.00 98.56 313 ALA A O 1
ATOM 2553 N N . SER A 1 314 ? -7.476 -14.595 -8.796 1.00 98.38 314 SER A N 1
ATOM 2554 C CA . SER A 1 314 ? -8.517 -15.586 -8.477 1.00 98.38 314 SER A CA 1
ATOM 2555 C C . SER A 1 314 ? -9.842 -14.927 -8.079 1.00 98.38 314 SER A C 1
ATOM 2557 O O . SER A 1 314 ? -10.917 -15.408 -8.460 1.00 98.38 314 SER A O 1
ATOM 2559 N N . VAL A 1 315 ? -9.793 -13.753 -7.439 1.00 98.44 315 VAL A N 1
ATOM 2560 C CA . VAL A 1 315 ? -10.988 -12.982 -7.054 1.00 98.44 315 VAL A CA 1
ATOM 2561 C C . VAL A 1 315 ? -11.808 -12.473 -8.251 1.00 98.44 315 VAL A C 1
ATOM 2563 O O . VAL A 1 315 ? -12.989 -12.139 -8.109 1.00 98.44 315 VAL A O 1
ATOM 2566 N N . LEU A 1 316 ? -11.205 -12.388 -9.444 1.00 98.56 316 LEU A N 1
ATOM 2567 C CA . LEU A 1 316 ? -11.868 -11.879 -10.651 1.00 98.56 316 LEU A CA 1
ATOM 2568 C C . LEU A 1 316 ? -12.699 -12.944 -11.381 1.00 98.56 316 LEU A C 1
ATOM 2570 O O . LEU A 1 316 ? -13.560 -12.581 -12.182 1.00 98.56 316 LEU A O 1
ATOM 2574 N N . LEU A 1 317 ? -12.467 -14.233 -11.105 1.00 98.50 317 LEU A N 1
ATOM 2575 C CA . LEU A 1 317 ? -13.217 -15.330 -11.720 1.00 98.50 317 LEU A CA 1
ATOM 2576 C C . LEU A 1 317 ? -14.706 -15.277 -11.341 1.00 98.50 317 LEU A C 1
ATOM 2578 O O . LEU A 1 317 ? -15.087 -15.046 -10.186 1.00 98.50 317 LEU A O 1
ATOM 2582 N N . GLU A 1 318 ? -15.569 -15.530 -12.322 1.00 97.12 318 GLU A N 1
ATOM 2583 C CA . GLU A 1 318 ? -17.014 -15.602 -12.120 1.00 97.12 318 GLU A CA 1
ATOM 2584 C C . GLU A 1 318 ? -17.503 -17.041 -11.943 1.00 97.12 318 GLU A C 1
ATOM 2586 O O . GLU A 1 318 ? -16.943 -18.001 -12.468 1.00 97.12 318 GLU A O 1
ATOM 2591 N N . GLY A 1 319 ? -18.576 -17.193 -11.170 1.00 95.50 319 GLY A N 1
ATOM 2592 C CA . GLY A 1 319 ? -19.226 -18.475 -10.936 1.00 95.50 319 GLY A CA 1
ATOM 2593 C C . GLY A 1 319 ? -20.040 -18.476 -9.641 1.00 95.50 319 GLY A C 1
ATOM 2594 O O . GLY A 1 319 ? -19.811 -17.649 -8.760 1.00 95.50 319 GLY A O 1
ATOM 2595 N N . PRO A 1 320 ? -20.978 -19.423 -9.472 1.00 94.62 320 PRO A N 1
ATOM 2596 C CA . PRO A 1 320 ? -21.815 -19.509 -8.267 1.00 94.62 320 PRO A CA 1
ATOM 2597 C C . PRO A 1 320 ? -21.022 -19.842 -6.988 1.00 94.62 320 PRO A C 1
ATOM 2599 O O . PRO A 1 320 ? -21.507 -19.644 -5.870 1.00 94.62 320 PRO A O 1
ATOM 2602 N N . ASN A 1 321 ? -19.804 -20.362 -7.150 1.00 95.12 321 ASN A N 1
ATOM 2603 C CA . ASN A 1 321 ? -18.897 -20.704 -6.062 1.00 95.12 321 ASN A CA 1
ATOM 2604 C C . ASN A 1 321 ? -17.630 -19.847 -6.041 1.00 95.12 321 ASN A C 1
ATOM 2606 O O . ASN A 1 321 ? -16.774 -20.140 -5.225 1.00 95.12 321 ASN A O 1
ATOM 2610 N N . SER A 1 322 ? -17.495 -18.811 -6.875 1.00 97.12 322 SER A N 1
ATOM 2611 C CA . SER A 1 322 ? -16.259 -18.020 -6.896 1.00 97.12 322 SER A CA 1
ATOM 2612 C C . SER A 1 322 ? -16.078 -17.185 -5.626 1.00 97.12 322 SER A C 1
ATOM 2614 O O . SER A 1 322 ? -17.040 -16.897 -4.908 1.00 97.12 322 SER A O 1
ATOM 2616 N N . GLU A 1 323 ? -14.850 -16.744 -5.360 1.00 98.12 323 GLU A N 1
ATOM 2617 C CA . GLU A 1 323 ? -14.493 -15.899 -4.211 1.00 98.12 323 GLU A CA 1
ATOM 2618 C C . GLU A 1 323 ? -15.327 -14.615 -4.131 1.00 98.12 323 GLU A C 1
ATOM 2620 O O . GLU A 1 323 ? -15.630 -14.124 -3.042 1.00 98.12 323 GLU A O 1
ATOM 2625 N N . LYS A 1 324 ? -15.775 -14.095 -5.279 1.00 96.06 324 LYS A N 1
ATOM 2626 C CA . LYS A 1 324 ? -16.693 -12.948 -5.385 1.00 96.06 324 LYS A CA 1
ATOM 2627 C C . LYS A 1 324 ? -18.015 -13.177 -4.641 1.00 96.06 324 LYS A C 1
ATOM 2629 O O . LYS A 1 324 ? -18.670 -12.215 -4.244 1.00 96.06 324 LYS A O 1
ATOM 2634 N N . MET A 1 325 ? -18.408 -14.437 -4.443 1.00 96.88 325 MET A N 1
ATOM 2635 C CA . MET A 1 325 ? -19.624 -14.835 -3.732 1.00 96.88 325 MET A CA 1
ATOM 2636 C C . MET A 1 325 ? -19.412 -15.127 -2.246 1.00 96.88 325 MET A C 1
ATOM 2638 O O . MET A 1 325 ? -20.380 -15.439 -1.547 1.00 96.88 325 MET A O 1
ATOM 2642 N N . ALA A 1 326 ? -18.185 -15.000 -1.738 1.00 97.38 326 ALA A N 1
ATOM 2643 C CA . ALA A 1 326 ? -17.921 -15.122 -0.314 1.00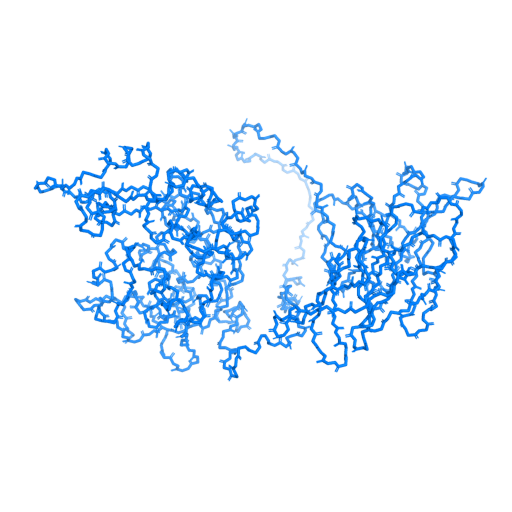 97.38 326 ALA A CA 1
ATOM 2644 C C . ALA A 1 326 ? -18.567 -13.967 0.478 1.00 97.38 326 ALA A C 1
ATOM 2646 O O . ALA A 1 326 ? -18.483 -12.808 0.056 1.00 97.38 326 ALA A O 1
ATOM 2647 N N . PRO A 1 327 ? -19.166 -14.233 1.655 1.00 94.56 327 PRO A N 1
ATOM 2648 C CA . PRO A 1 327 ? -19.751 -13.194 2.506 1.00 94.56 327 PRO A CA 1
ATOM 2649 C C . PRO A 1 327 ? -18.798 -12.032 2.833 1.00 94.56 327 PRO A C 1
ATOM 2651 O O . PRO A 1 327 ? -19.231 -10.885 2.926 1.00 94.56 327 PRO A O 1
ATOM 2654 N N . GLN A 1 328 ? -17.502 -12.314 2.978 1.00 95.00 328 GLN A N 1
ATOM 2655 C CA . GLN A 1 328 ? -16.453 -11.343 3.300 1.00 95.00 328 GLN A CA 1
ATOM 2656 C C . GLN A 1 328 ? -16.095 -10.423 2.123 1.00 95.00 328 GLN A C 1
ATOM 2658 O O . GLN A 1 328 ? -15.576 -9.325 2.331 1.00 95.00 328 GLN A O 1
ATOM 2663 N N . ASN A 1 329 ? -16.409 -10.850 0.898 1.00 95.81 329 ASN A N 1
ATOM 2664 C CA . ASN A 1 329 ? -16.220 -10.095 -0.341 1.00 95.81 329 ASN A CA 1
ATOM 2665 C C . ASN A 1 329 ? -17.496 -9.353 -0.774 1.00 95.81 329 ASN A C 1
ATOM 2667 O O . ASN A 1 329 ? -17.577 -8.778 -1.864 1.00 95.81 329 ASN A O 1
ATOM 2671 N N . ARG A 1 330 ? -18.510 -9.306 0.096 1.00 91.31 330 ARG A N 1
ATOM 2672 C CA . ARG A 1 330 ? -19.698 -8.491 -0.136 1.00 91.31 330 ARG A CA 1
ATOM 2673 C C . ARG A 1 330 ? -19.307 -7.018 -0.277 1.00 91.31 330 ARG A C 1
ATOM 2675 O O . ARG A 1 330 ? -18.679 -6.440 0.603 1.00 91.31 330 ARG A O 1
ATOM 2682 N N . GLY A 1 331 ? -19.743 -6.401 -1.373 1.00 90.88 331 GLY A N 1
ATOM 2683 C CA . GLY A 1 331 ? -19.493 -4.984 -1.647 1.00 90.88 331 GLY A CA 1
ATOM 2684 C C . GLY A 1 331 ? -18.184 -4.695 -2.385 1.00 90.88 331 GLY A C 1
ATOM 2685 O O . GLY A 1 331 ? -17.894 -3.522 -2.621 1.00 90.88 331 GLY A O 1
ATOM 2686 N N . LEU A 1 332 ? -17.420 -5.720 -2.796 1.00 96.25 332 LEU A N 1
ATOM 2687 C CA . LEU A 1 332 ? -16.312 -5.517 -3.732 1.00 96.25 332 LEU A CA 1
ATOM 2688 C C . LEU A 1 332 ? -16.794 -4.839 -5.021 1.00 96.25 332 LEU A C 1
ATOM 2690 O O . LEU A 1 332 ? -17.892 -5.093 -5.520 1.00 96.25 332 LEU A O 1
ATOM 2694 N N . GLY A 1 333 ? -15.943 -3.980 -5.573 1.00 96.19 333 GLY A N 1
ATOM 2695 C CA . GLY A 1 333 ? -16.204 -3.234 -6.796 1.00 96.19 333 GLY A CA 1
ATOM 2696 C C . GLY A 1 333 ? -14.929 -3.032 -7.607 1.00 96.19 333 GLY A C 1
ATOM 2697 O O . GLY A 1 333 ? -13.854 -3.451 -7.202 1.00 96.19 333 GLY A O 1
ATOM 2698 N N . GLY A 1 334 ? -15.052 -2.379 -8.762 1.00 97.19 334 GLY A N 1
ATOM 2699 C CA . GLY A 1 334 ? -13.923 -2.126 -9.668 1.00 97.19 334 GL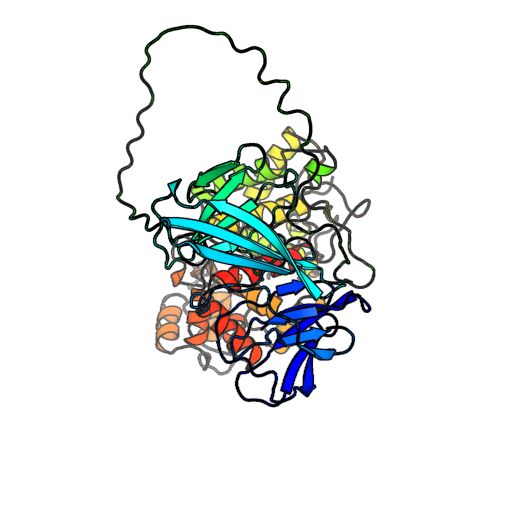Y A CA 1
ATOM 2700 C C . GLY A 1 334 ? -13.739 -3.167 -10.776 1.00 97.19 334 GLY A C 1
ATOM 2701 O O . GLY A 1 334 ? -13.011 -2.893 -11.722 1.00 97.19 334 GLY A O 1
ATOM 2702 N N . PHE A 1 335 ? -14.474 -4.285 -10.739 1.00 98.44 335 PHE A N 1
ATOM 2703 C CA . PHE A 1 335 ? -14.438 -5.340 -11.767 1.00 98.44 335 PHE A CA 1
ATOM 2704 C C . PHE A 1 335 ? -14.596 -4.801 -13.198 1.00 98.44 335 PHE A C 1
ATOM 2706 O O . PHE A 1 335 ? -13.784 -5.100 -14.061 1.00 98.44 335 PHE A O 1
ATOM 2713 N N . VAL A 1 336 ? -15.573 -3.913 -13.427 1.00 98.00 336 VAL A N 1
ATOM 2714 C CA . VAL A 1 336 ? -15.833 -3.334 -14.759 1.00 98.00 336 VAL A CA 1
ATOM 2715 C C . VAL A 1 336 ? -14.627 -2.562 -15.306 1.00 98.00 336 VAL A C 1
ATOM 2717 O O . VAL A 1 336 ? -14.371 -2.608 -16.505 1.00 98.00 336 VAL A O 1
ATOM 2720 N N . LEU A 1 337 ? -13.880 -1.855 -14.452 1.00 98.62 337 LEU A N 1
ATOM 2721 C CA . LEU A 1 337 ? -12.664 -1.161 -14.881 1.00 98.62 337 LEU A CA 1
ATOM 2722 C C . LEU A 1 337 ? -11.583 -2.172 -15.285 1.00 98.62 337 LEU A C 1
ATOM 2724 O O . LEU A 1 337 ? -10.968 -2.003 -16.334 1.00 98.62 337 LEU A O 1
ATOM 2728 N N . ILE A 1 338 ? -11.395 -3.239 -14.504 1.00 98.88 338 ILE A N 1
ATOM 2729 C CA . ILE A 1 338 ? -10.439 -4.306 -14.832 1.00 98.88 338 ILE A CA 1
ATOM 2730 C C . ILE A 1 338 ? -10.782 -4.952 -16.179 1.00 98.88 338 ILE A C 1
ATOM 2732 O O . ILE A 1 338 ? -9.906 -5.065 -17.036 1.00 98.88 338 ILE A O 1
ATOM 2736 N N . ASP A 1 339 ? -12.057 -5.264 -16.420 1.00 98.50 339 ASP A N 1
ATOM 2737 C CA . ASP A 1 339 ? -12.520 -5.822 -17.695 1.00 98.50 339 ASP A CA 1
ATOM 2738 C C . ASP A 1 339 ? -12.253 -4.863 -18.867 1.00 98.50 339 ASP A C 1
ATOM 2740 O O . ASP A 1 339 ? -11.793 -5.274 -19.932 1.00 98.50 339 ASP A O 1
ATOM 2744 N N . LYS A 1 340 ? -12.500 -3.558 -18.683 1.00 98.44 340 LYS A N 1
ATOM 2745 C CA . LYS A 1 340 ? -12.238 -2.545 -19.719 1.00 98.44 340 LYS A CA 1
ATOM 2746 C C . LYS A 1 340 ? -10.755 -2.392 -20.023 1.00 98.44 340 LYS A C 1
ATOM 2748 O O . LYS A 1 340 ? -10.390 -2.340 -21.197 1.00 98.44 340 LYS A O 1
ATOM 2753 N N . ILE A 1 341 ? -9.910 -2.369 -18.995 1.00 98.75 341 ILE A N 1
ATOM 2754 C CA . ILE A 1 341 ? -8.456 -2.377 -19.164 1.00 98.75 341 ILE A CA 1
ATOM 2755 C C . ILE A 1 341 ? -8.031 -3.627 -19.935 1.00 98.75 341 ILE A C 1
ATOM 2757 O O . ILE A 1 341 ? -7.275 -3.520 -20.901 1.00 98.75 341 ILE A O 1
ATOM 2761 N N . LYS A 1 342 ? -8.560 -4.796 -19.559 1.00 98.75 342 LYS A N 1
ATOM 2762 C CA . LYS A 1 342 ? -8.231 -6.060 -20.213 1.00 98.75 342 LYS A CA 1
ATOM 2763 C C . LYS A 1 342 ? -8.614 -6.067 -21.689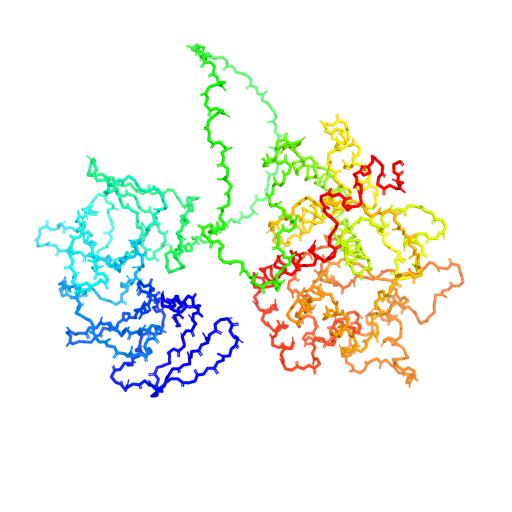 1.00 98.75 342 LYS A C 1
ATOM 2765 O O . LYS A 1 342 ? -7.792 -6.447 -22.512 1.00 98.75 342 LYS A O 1
ATOM 2770 N N . ILE A 1 343 ? -9.803 -5.579 -22.042 1.00 98.50 343 ILE A N 1
ATOM 2771 C CA . ILE A 1 343 ? -10.239 -5.455 -23.443 1.00 98.50 343 ILE A CA 1
ATOM 2772 C C . ILE A 1 343 ? -9.264 -4.588 -24.250 1.00 98.50 343 ILE A C 1
ATOM 2774 O O . ILE A 1 343 ? -8.867 -4.973 -25.348 1.00 98.50 343 ILE A O 1
ATOM 2778 N N . VAL A 1 344 ? -8.858 -3.431 -23.715 1.00 98.19 344 VAL A N 1
ATOM 2779 C CA . VAL A 1 344 ? -7.896 -2.543 -24.391 1.00 98.19 344 VAL A CA 1
ATOM 2780 C C . VAL A 1 344 ? -6.547 -3.238 -24.564 1.00 98.19 344 VAL A C 1
ATOM 2782 O O . VAL A 1 344 ? -5.949 -3.159 -25.635 1.00 98.19 344 VAL A O 1
ATOM 2785 N N . LEU A 1 345 ? -6.070 -3.939 -23.536 1.00 98.44 345 LEU A N 1
ATOM 2786 C CA . LEU A 1 345 ? -4.801 -4.658 -23.597 1.00 98.44 345 LEU A CA 1
ATOM 2787 C C . LEU A 1 345 ? -4.845 -5.820 -24.584 1.00 98.44 345 LEU A C 1
ATOM 2789 O O . LEU A 1 345 ? -3.932 -5.933 -25.389 1.00 98.44 345 LEU A O 1
ATOM 2793 N N . GLU A 1 346 ? -5.914 -6.612 -24.621 1.00 98.12 346 GLU A N 1
ATOM 2794 C CA . GLU A 1 346 ? -6.053 -7.702 -25.593 1.00 98.12 346 GLU A CA 1
ATOM 2795 C C . GLU A 1 346 ? -6.146 -7.200 -27.039 1.00 98.12 346 GLU A C 1
ATOM 2797 O O . GLU A 1 346 ? -5.688 -7.877 -27.952 1.00 98.12 346 GLU A O 1
ATOM 2802 N N . GLN A 1 347 ? -6.673 -5.994 -27.275 1.00 97.12 347 GLN A N 1
ATOM 2803 C CA . GLN A 1 347 ? -6.659 -5.375 -28.606 1.00 97.12 347 GLN A CA 1
ATOM 2804 C C . GLN A 1 347 ? -5.266 -4.895 -29.036 1.00 97.12 347 GLN A C 1
ATOM 2806 O O . GLN A 1 347 ? -4.990 -4.811 -30.232 1.00 97.12 347 GLN A O 1
ATOM 2811 N N . ARG A 1 348 ? -4.401 -4.523 -28.085 1.00 96.25 348 ARG A N 1
ATOM 2812 C CA . ARG A 1 348 ? -3.078 -3.931 -28.359 1.00 96.25 348 ARG A CA 1
ATOM 2813 C C . ARG A 1 348 ? -1.943 -4.949 -28.290 1.00 96.25 348 ARG A C 1
ATOM 2815 O O . ARG A 1 348 ? -0.998 -4.854 -29.065 1.00 96.25 348 ARG A O 1
ATOM 2822 N N . CYS A 1 349 ? -2.028 -5.887 -27.359 1.00 95.94 349 CYS A N 1
ATOM 2823 C CA . CYS A 1 349 ? -1.061 -6.945 -27.105 1.00 95.94 349 CYS A CA 1
ATOM 2824 C C . CYS A 1 349 ? -1.786 -8.229 -26.646 1.00 95.94 349 CYS A C 1
ATOM 2826 O O . CYS A 1 349 ? -1.821 -8.535 -25.450 1.00 95.94 349 CYS A O 1
ATOM 2828 N N . PRO A 1 350 ? -2.380 -8.976 -27.600 1.00 97.50 350 PRO A N 1
ATOM 2829 C CA . PRO A 1 350 ? -3.190 -10.158 -27.311 1.00 97.50 350 PRO A CA 1
ATOM 2830 C C . PRO A 1 350 ? -2.426 -11.223 -26.514 1.00 97.50 350 PRO A C 1
ATOM 2832 O O . PRO A 1 350 ? -1.326 -11.616 -26.902 1.00 97.50 350 PRO A O 1
ATOM 2835 N N . GLY A 1 351 ? -3.022 -11.726 -25.432 1.00 97.38 351 GLY A N 1
ATOM 2836 C CA . GLY A 1 351 ? -2.484 -12.832 -24.635 1.00 97.38 351 GLY A CA 1
ATOM 2837 C C . GLY A 1 351 ? -1.196 -12.525 -23.864 1.00 97.38 351 GLY A C 1
ATOM 2838 O O . GLY A 1 351 ? -0.500 -13.457 -23.465 1.00 97.38 351 GLY A O 1
ATOM 2839 N N . VAL A 1 352 ? -0.858 -11.246 -23.664 1.00 98.06 352 VAL A N 1
ATOM 2840 C CA . VAL A 1 352 ? 0.406 -10.844 -23.021 1.00 98.06 352 VAL A CA 1
ATOM 2841 C C . VAL A 1 352 ? 0.236 -10.489 -21.545 1.00 98.06 352 VAL A C 1
ATOM 2843 O O . VAL A 1 352 ? 1.001 -10.971 -20.713 1.00 98.06 352 VAL A O 1
ATOM 2846 N N . VAL A 1 353 ? -0.729 -9.628 -21.211 1.00 98.50 353 VAL A N 1
ATOM 2847 C CA . VAL A 1 353 ? -0.820 -9.008 -19.876 1.00 98.50 353 VAL A CA 1
ATOM 2848 C C . VAL A 1 353 ? -1.806 -9.761 -18.989 1.00 98.50 353 VAL A C 1
ATOM 2850 O O . VAL A 1 353 ? -2.979 -9.882 -19.347 1.00 98.50 353 VAL A O 1
ATOM 2853 N N . SER A 1 354 ? -1.359 -10.245 -17.829 1.00 98.75 354 SER A N 1
ATOM 2854 C CA . SER A 1 354 ? -2.217 -10.962 -16.874 1.00 98.75 354 SER A CA 1
ATOM 2855 C C . SER A 1 354 ? -3.222 -10.043 -16.183 1.00 98.75 354 SER A C 1
ATOM 2857 O O . SER A 1 354 ? -2.992 -8.845 -15.994 1.00 98.75 354 SER A O 1
ATOM 2859 N N . CYS A 1 355 ? -4.340 -10.618 -15.756 1.00 98.88 355 CYS A N 1
ATOM 2860 C CA . CYS A 1 355 ? -5.330 -9.913 -14.950 1.00 98.88 355 CYS A CA 1
ATOM 2861 C C . CYS A 1 355 ? -4.788 -9.552 -13.559 1.00 98.88 355 CYS A C 1
ATOM 2863 O O . CYS A 1 355 ? -5.103 -8.479 -13.040 1.00 98.88 355 CYS A O 1
ATOM 2865 N N . ALA A 1 356 ? -3.918 -10.394 -12.994 1.00 98.75 356 ALA A N 1
ATOM 2866 C CA . ALA A 1 356 ? -3.220 -10.129 -11.737 1.00 98.75 356 ALA A CA 1
ATOM 2867 C C . ALA A 1 356 ? -2.365 -8.852 -11.800 1.00 98.75 356 ALA A C 1
ATOM 2869 O O . ALA A 1 356 ? -2.423 -8.007 -10.898 1.00 98.75 356 ALA A O 1
ATOM 2870 N N . ASP A 1 357 ? -1.608 -8.656 -12.883 1.00 98.75 357 ASP A N 1
ATOM 2871 C CA . ASP A 1 357 ? -0.832 -7.428 -13.061 1.00 98.75 357 ASP A CA 1
ATOM 2872 C C . ASP A 1 357 ? -1.718 -6.216 -13.349 1.00 98.75 357 ASP A C 1
ATOM 2874 O O . ASP A 1 357 ? -1.442 -5.136 -12.823 1.00 98.75 357 ASP A O 1
ATOM 2878 N N . ILE A 1 358 ? -2.801 -6.379 -14.119 1.00 98.94 358 ILE A N 1
ATOM 2879 C CA . ILE A 1 358 ? -3.777 -5.302 -14.346 1.00 98.94 358 ILE A CA 1
ATOM 2880 C C . ILE A 1 358 ? -4.336 -4.795 -13.015 1.00 98.94 358 ILE A C 1
ATOM 2882 O O . ILE A 1 358 ? -4.373 -3.585 -12.803 1.00 98.94 358 ILE A O 1
ATOM 2886 N N . LEU A 1 359 ? -4.731 -5.690 -12.106 1.00 98.88 359 LEU A N 1
ATOM 2887 C CA . LEU A 1 359 ? -5.285 -5.312 -10.806 1.00 98.88 359 LEU A CA 1
ATOM 2888 C C . LEU A 1 359 ? -4.274 -4.537 -9.947 1.00 98.88 359 LEU A C 1
ATOM 2890 O O . LEU A 1 359 ? -4.621 -3.505 -9.369 1.00 98.88 359 LEU A O 1
ATOM 2894 N N . ASN A 1 360 ? -3.016 -4.983 -9.903 1.00 98.69 360 ASN A N 1
ATOM 2895 C CA . ASN A 1 360 ? -1.954 -4.303 -9.157 1.00 98.69 360 ASN A CA 1
ATOM 2896 C C . ASN A 1 360 ? -1.633 -2.913 -9.738 1.00 98.69 360 ASN A C 1
ATOM 2898 O O . ASN A 1 360 ? -1.585 -1.925 -9.002 1.00 98.69 360 ASN A O 1
ATOM 2902 N N . LEU A 1 361 ? -1.456 -2.820 -11.060 1.00 98.81 361 LEU A N 1
ATOM 2903 C CA . LEU A 1 361 ? -1.173 -1.561 -11.754 1.00 98.81 361 LEU A CA 1
ATOM 2904 C C . LEU A 1 361 ? -2.332 -0.570 -11.619 1.00 98.81 361 LEU A C 1
ATOM 2906 O O . LEU A 1 361 ? -2.113 0.583 -11.244 1.00 98.81 361 LEU A O 1
ATOM 2910 N N . ALA A 1 362 ? -3.564 -1.032 -11.852 1.00 98.88 362 ALA A N 1
ATOM 2911 C CA . ALA A 1 362 ? -4.751 -0.194 -11.764 1.00 98.88 362 ALA A CA 1
ATOM 2912 C C . ALA A 1 362 ? -4.952 0.347 -10.347 1.00 98.88 362 ALA A C 1
ATOM 2914 O O . ALA A 1 362 ? -5.290 1.517 -10.171 1.00 98.88 362 ALA A O 1
ATOM 2915 N N . THR A 1 363 ? -4.699 -0.486 -9.333 1.00 98.81 363 THR A N 1
ATOM 2916 C CA . THR A 1 363 ? -4.765 -0.065 -7.933 1.00 98.81 363 THR A CA 1
ATOM 2917 C C . THR A 1 363 ? -3.731 1.015 -7.640 1.00 98.81 363 THR A C 1
ATOM 2919 O O . THR A 1 363 ? -4.105 2.047 -7.090 1.00 98.81 363 THR A O 1
ATOM 2922 N N . ARG A 1 364 ? -2.462 0.835 -8.049 1.00 98.50 364 ARG A N 1
ATOM 2923 C CA . ARG A 1 364 ? -1.400 1.846 -7.879 1.00 98.50 364 ARG A CA 1
ATOM 2924 C C . ARG A 1 364 ? -1.783 3.179 -8.508 1.00 98.50 364 ARG A C 1
ATOM 2926 O O . ARG A 1 364 ? -1.657 4.212 -7.854 1.00 98.50 364 ARG A O 1
ATOM 2933 N N . ASP A 1 365 ? -2.244 3.163 -9.757 1.00 98.19 365 ASP A N 1
ATOM 2934 C CA . ASP A 1 365 ? -2.617 4.389 -10.468 1.00 98.19 365 ASP A CA 1
ATOM 2935 C C . ASP A 1 365 ? -3.827 5.072 -9.798 1.00 98.19 365 ASP A C 1
ATOM 2937 O O . ASP A 1 365 ? -3.811 6.282 -9.583 1.00 98.19 365 ASP A O 1
ATOM 2941 N N . ALA A 1 366 ? -4.844 4.312 -9.375 1.00 98.69 366 ALA A N 1
ATOM 2942 C CA . ALA A 1 366 ? -6.050 4.882 -8.775 1.00 98.69 366 ALA A CA 1
ATOM 2943 C C . ALA A 1 366 ? -5.790 5.499 -7.393 1.00 98.69 366 ALA A C 1
ATOM 2945 O O . ALA A 1 366 ? -6.274 6.593 -7.104 1.00 98.69 366 ALA A O 1
ATOM 2946 N N . VAL A 1 367 ? -5.008 4.833 -6.538 1.00 98.12 367 VAL A N 1
ATOM 2947 C CA . VAL A 1 367 ? -4.672 5.378 -5.210 1.00 98.12 367 VAL A CA 1
ATOM 2948 C C . VAL A 1 367 ? -3.736 6.578 -5.324 1.00 98.12 367 VAL A C 1
ATOM 2950 O O . VAL A 1 367 ? -3.843 7.509 -4.529 1.00 98.12 367 VAL A O 1
ATOM 2953 N N . HIS A 1 368 ? -2.865 6.605 -6.338 1.00 97.81 368 HIS A N 1
ATOM 2954 C CA . HIS A 1 368 ? -2.037 7.772 -6.618 1.00 97.81 368 HIS A CA 1
ATOM 2955 C C . HIS A 1 368 ? -2.891 9.001 -6.960 1.00 97.81 368 HIS A C 1
ATOM 2957 O O . HIS A 1 368 ? -2.676 10.068 -6.385 1.00 97.81 368 HIS A O 1
ATOM 2963 N N . LEU A 1 369 ? -3.918 8.836 -7.803 1.00 97.12 369 LEU A N 1
ATOM 2964 C CA . LEU A 1 369 ? -4.885 9.897 -8.119 1.00 97.12 369 LEU A CA 1
ATOM 2965 C C . LEU A 1 369 ? -5.700 10.360 -6.898 1.00 97.12 369 LEU A C 1
ATOM 2967 O O . LEU A 1 369 ? -6.155 11.503 -6.860 1.00 97.12 369 LEU A O 1
ATOM 2971 N N . ALA A 1 370 ? -5.865 9.498 -5.892 1.00 97.12 370 ALA A N 1
ATOM 2972 C CA . ALA A 1 370 ? -6.485 9.842 -4.612 1.00 97.12 370 ALA A CA 1
ATOM 2973 C C . ALA A 1 370 ? -5.537 10.553 -3.632 1.00 97.12 370 ALA A C 1
ATOM 2975 O O . ALA A 1 370 ? -5.975 10.965 -2.561 1.00 97.12 370 ALA A O 1
ATOM 2976 N N . GLY A 1 371 ? -4.258 10.735 -3.978 1.00 94.69 371 GLY A N 1
ATOM 2977 C CA . GLY A 1 371 ? -3.275 11.407 -3.126 1.00 94.69 371 GLY A CA 1
ATOM 2978 C C . GLY A 1 371 ? -2.405 10.460 -2.299 1.00 94.69 371 GLY A C 1
ATOM 2979 O O . GLY A 1 371 ? -1.767 10.909 -1.349 1.00 94.69 371 GLY A O 1
ATOM 2980 N N . ALA A 1 372 ? -2.347 9.168 -2.633 1.00 94.50 372 ALA A N 1
ATOM 2981 C CA . ALA A 1 372 ? -1.299 8.255 -2.166 1.00 94.50 372 ALA A CA 1
ATOM 2982 C C . ALA A 1 372 ? -0.021 8.436 -3.022 1.00 94.50 372 ALA A C 1
ATOM 2984 O O . ALA A 1 372 ? -0.059 9.096 -4.072 1.00 94.50 372 ALA A O 1
ATOM 2985 N N . PRO A 1 373 ? 1.157 7.941 -2.606 1.00 85.44 373 PRO A N 1
ATOM 2986 C CA . PRO A 1 373 ? 2.333 8.037 -3.458 1.00 85.44 373 PRO A CA 1
ATOM 2987 C C . PRO A 1 373 ? 2.209 7.061 -4.623 1.00 85.44 373 PRO A C 1
ATOM 2989 O O . PRO A 1 373 ? 1.600 5.996 -4.509 1.00 85.44 373 PRO A O 1
ATOM 2992 N N . SER A 1 374 ? 2.838 7.411 -5.738 1.00 85.06 374 SER A N 1
ATOM 2993 C CA . SER A 1 374 ? 3.146 6.410 -6.752 1.00 85.06 374 SER A CA 1
ATOM 2994 C C . SER A 1 374 ? 4.290 5.529 -6.250 1.00 85.06 374 SER A C 1
ATOM 2996 O O . SER A 1 374 ? 5.134 5.973 -5.470 1.00 85.06 374 SER A O 1
ATOM 2998 N N . TYR A 1 375 ? 4.318 4.277 -6.690 1.00 83.25 375 TYR A N 1
ATOM 2999 C CA . TYR A 1 375 ? 5.371 3.333 -6.343 1.00 83.25 375 TYR A CA 1
ATOM 3000 C C . TYR A 1 375 ? 5.639 2.350 -7.487 1.00 83.25 375 TYR A C 1
ATOM 3002 O O . TYR A 1 375 ? 4.772 2.144 -8.353 1.00 83.25 375 TYR A O 1
ATOM 3010 N N . PRO A 1 376 ? 6.842 1.747 -7.520 1.00 83.94 376 PRO A N 1
ATOM 3011 C CA . PRO A 1 376 ? 7.162 0.678 -8.453 1.00 83.94 376 PRO A CA 1
ATOM 3012 C C . PRO A 1 376 ? 6.255 -0.535 -8.230 1.00 83.94 376 PRO A C 1
ATOM 3014 O O . PRO A 1 376 ? 6.209 -1.095 -7.136 1.00 83.94 376 PRO A O 1
ATOM 3017 N N . VAL A 1 377 ? 5.559 -0.964 -9.284 1.00 89.00 377 VAL A N 1
ATOM 3018 C CA . VAL A 1 377 ? 4.825 -2.235 -9.308 1.00 89.00 377 VAL A CA 1
ATOM 3019 C C . VAL A 1 377 ? 5.650 -3.224 -10.118 1.00 89.00 377 VAL A C 1
ATOM 3021 O O . VAL A 1 377 ? 5.788 -3.086 -11.334 1.00 89.00 377 VAL A O 1
ATOM 3024 N N . PHE A 1 378 ? 6.222 -4.220 -9.447 1.00 90.50 378 PHE A N 1
ATOM 3025 C CA . 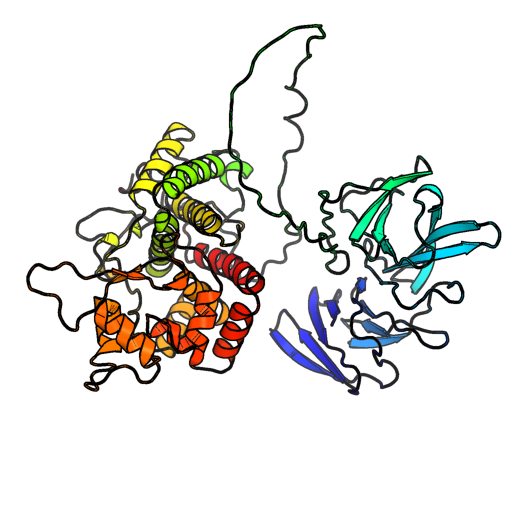PHE A 1 378 ? 6.878 -5.339 -10.120 1.00 90.50 378 PHE A CA 1
ATOM 3026 C C . PHE A 1 378 ? 5.802 -6.200 -10.780 1.00 90.50 378 PHE A C 1
ATOM 3028 O O . PHE A 1 378 ? 4.834 -6.560 -10.116 1.00 90.50 378 PHE A O 1
ATOM 3035 N N . THR A 1 379 ? 5.945 -6.485 -12.072 1.00 94.94 379 THR A N 1
ATOM 3036 C CA . THR A 1 379 ? 4.981 -7.215 -12.911 1.00 94.94 379 THR A CA 1
ATOM 3037 C C . THR A 1 379 ? 5.581 -8.537 -13.404 1.00 94.94 379 THR A C 1
ATOM 3039 O O . THR A 1 379 ? 6.737 -8.852 -13.110 1.00 94.94 379 THR A O 1
ATOM 3042 N N . GLY A 1 380 ? 4.788 -9.348 -14.097 1.00 94.81 380 GLY A N 1
ATOM 3043 C CA . GLY A 1 380 ? 5.103 -10.729 -14.471 1.00 94.81 380 GLY A CA 1
ATOM 3044 C C . GLY A 1 380 ? 4.302 -11.774 -13.687 1.00 94.81 380 GLY A C 1
ATOM 3045 O O . GLY A 1 380 ? 4.667 -12.952 -13.712 1.00 94.81 380 GLY A O 1
ATOM 3046 N N . ARG A 1 381 ? 3.233 -11.365 -12.983 1.00 97.69 381 ARG A N 1
ATOM 3047 C CA . ARG A 1 381 ? 2.299 -12.303 -12.341 1.00 97.69 381 ARG A CA 1
ATOM 3048 C C . ARG A 1 381 ? 1.519 -13.059 -13.407 1.00 97.69 381 ARG A C 1
ATOM 3050 O O . ARG A 1 381 ? 1.283 -12.540 -14.499 1.00 97.69 381 ARG A O 1
ATOM 3057 N N . ARG A 1 382 ? 1.071 -14.258 -13.067 1.00 98.12 382 ARG A N 1
ATOM 3058 C CA . ARG A 1 382 ? 0.151 -15.070 -13.864 1.00 98.12 382 ARG A CA 1
ATOM 3059 C C . ARG A 1 382 ? -1.149 -15.279 -13.111 1.00 98.12 382 ARG A C 1
ATOM 3061 O O . ARG A 1 382 ? -1.204 -15.125 -11.894 1.00 98.12 382 ARG A O 1
ATOM 3068 N N . ASP A 1 383 ? -2.180 -15.600 -13.870 1.00 98.75 383 ASP A N 1
ATOM 3069 C CA . ASP A 1 383 ? -3.533 -15.744 -13.374 1.00 98.75 383 ASP A CA 1
ATOM 3070 C C . ASP A 1 383 ? -3.772 -17.157 -12.828 1.00 98.75 383 ASP A C 1
ATOM 3072 O O . ASP A 1 383 ? -3.403 -18.154 -13.461 1.00 98.75 383 ASP A O 1
ATOM 3076 N N . GLY A 1 384 ? -4.401 -17.232 -11.657 1.00 97.94 384 GLY A N 1
ATOM 3077 C CA . GLY A 1 384 ? -4.838 -18.466 -11.021 1.00 97.94 384 GLY A CA 1
ATOM 3078 C C . GLY A 1 384 ? -5.956 -19.158 -11.800 1.00 97.94 384 GLY A C 1
ATOM 3079 O O . GLY A 1 384 ? -6.725 -18.533 -12.531 1.00 97.94 384 GLY A O 1
ATOM 3080 N N . LEU A 1 385 ? -6.047 -20.479 -11.628 1.00 97.00 385 LEU A N 1
ATOM 3081 C CA . LEU A 1 385 ? -6.986 -21.348 -12.354 1.00 97.00 385 LEU A CA 1
ATOM 3082 C C . LEU A 1 385 ? -8.237 -21.705 -11.537 1.00 97.00 385 LEU A C 1
ATOM 3084 O O . LEU A 1 385 ? -9.119 -22.412 -12.020 1.00 97.00 385 LEU A O 1
ATOM 3088 N N . THR A 1 386 ? -8.303 -21.263 -10.283 1.00 96.12 386 THR A N 1
ATOM 3089 C CA . THR A 1 386 ? -9.346 -21.644 -9.330 1.00 96.12 386 THR A CA 1
ATOM 3090 C C . THR A 1 386 ? -9.831 -20.436 -8.549 1.00 96.12 386 THR A C 1
ATOM 3092 O O . THR A 1 386 ? -9.060 -19.530 -8.257 1.00 96.12 386 THR A O 1
ATOM 3095 N N . SER A 1 387 ? -11.110 -20.449 -8.185 1.00 97.50 387 SER A N 1
ATOM 3096 C CA . SER A 1 387 ? -11.729 -19.463 -7.303 1.00 97.50 387 SER A CA 1
ATOM 3097 C C . SER A 1 387 ? -12.826 -20.164 -6.520 1.00 97.50 387 SER A C 1
ATOM 3099 O O . SER A 1 387 ? -13.736 -20.742 -7.121 1.00 97.50 387 SER A O 1
ATOM 3101 N N . ASP A 1 388 ? -12.729 -20.144 -5.194 1.00 97.25 388 ASP A N 1
ATOM 3102 C CA . ASP A 1 388 ? -13.692 -20.800 -4.313 1.00 97.25 388 ASP A CA 1
ATOM 3103 C C . ASP A 1 388 ? -14.029 -19.903 -3.119 1.00 97.25 388 ASP A C 1
ATOM 3105 O O . ASP A 1 388 ? -13.181 -19.533 -2.320 1.00 97.25 388 ASP A O 1
ATOM 3109 N N . LYS A 1 389 ? -15.307 -19.584 -2.932 1.00 97.56 389 LYS A N 1
ATOM 3110 C CA . LYS A 1 389 ? -15.790 -18.829 -1.772 1.00 97.56 389 LYS A CA 1
ATOM 3111 C C . LYS A 1 389 ? -15.425 -19.464 -0.428 1.00 97.56 389 LYS A C 1
ATOM 3113 O O . LYS A 1 389 ? -15.433 -18.755 0.573 1.00 97.56 389 LYS A O 1
ATOM 3118 N N . GLN A 1 390 ? -15.160 -20.772 -0.382 1.00 97.31 390 GLN A N 1
ATOM 3119 C CA . GLN A 1 390 ? -14.769 -21.475 0.841 1.00 97.31 390 GLN A CA 1
ATOM 3120 C C . GLN A 1 390 ? -13.328 -21.177 1.272 1.00 97.31 390 GLN A C 1
ATOM 3122 O O . GLN A 1 390 ? -13.021 -21.342 2.450 1.00 97.31 390 GLN A O 1
ATOM 3127 N N . THR A 1 391 ? -12.459 -20.720 0.364 1.00 95.75 391 THR A N 1
ATOM 3128 C CA . THR A 1 391 ? -11.072 -20.355 0.702 1.00 95.75 391 THR A CA 1
ATOM 3129 C C . THR A 1 391 ? -10.966 -18.948 1.286 1.00 95.75 391 THR A C 1
ATOM 3131 O O . THR A 1 391 ? -9.959 -18.621 1.908 1.00 95.75 391 THR A O 1
ATOM 3134 N N . VAL A 1 392 ? -12.003 -18.114 1.136 1.00 97.50 392 VAL A N 1
ATOM 3135 C CA . VAL A 1 392 ? -12.001 -16.725 1.609 1.00 97.50 392 VAL A CA 1
ATOM 3136 C C . VAL A 1 392 ? -12.069 -16.678 3.137 1.00 97.50 392 VAL A C 1
ATOM 3138 O O . VAL A 1 392 ? -13.135 -16.811 3.741 1.00 97.50 392 VAL A O 1
ATOM 3141 N N . ASP A 1 393 ? -10.921 -16.420 3.760 1.00 95.69 393 ASP A N 1
ATOM 3142 C CA . ASP A 1 393 ? -10.716 -16.385 5.213 1.00 95.69 393 ASP A CA 1
ATOM 3143 C C . ASP A 1 393 ? -10.536 -14.960 5.778 1.00 95.69 393 ASP A C 1
ATOM 3145 O O . ASP A 1 393 ? -10.072 -14.787 6.906 1.00 95.69 393 ASP A O 1
ATOM 3149 N N . LEU A 1 394 ? -10.911 -13.932 5.004 1.00 96.12 394 LEU A N 1
ATOM 3150 C CA . LEU A 1 394 ? -10.686 -12.529 5.362 1.00 96.12 394 LEU A CA 1
ATOM 3151 C C . LEU A 1 394 ? -11.292 -12.181 6.740 1.00 96.12 394 LEU A C 1
ATOM 3153 O O . LEU A 1 394 ? -12.454 -12.512 7.011 1.00 96.12 394 LEU A O 1
ATOM 3157 N N . PRO A 1 395 ? -10.543 -11.480 7.610 1.00 94.81 395 PRO A N 1
ATOM 3158 C CA . PRO A 1 395 ? -10.934 -11.257 8.991 1.00 94.81 395 PRO A CA 1
ATOM 3159 C C . PRO A 1 395 ? -12.119 -10.296 9.119 1.00 94.81 395 PRO A C 1
ATOM 3161 O O . PRO A 1 395 ? -12.282 -9.342 8.358 1.00 94.81 395 PRO A O 1
ATOM 3164 N N . SER A 1 396 ? -12.934 -10.522 10.151 1.00 93.50 396 SER A N 1
ATOM 3165 C CA . SER A 1 396 ? -13.981 -9.578 10.549 1.00 93.50 396 SER A CA 1
ATOM 3166 C C . SER A 1 396 ? -13.363 -8.269 11.057 1.00 93.50 396 SER A C 1
ATOM 3168 O O . SER A 1 396 ? -12.364 -8.323 11.770 1.00 93.50 396 SER A O 1
ATOM 3170 N N . PRO A 1 397 ? -13.986 -7.099 10.832 1.00 93.12 397 PRO A N 1
ATOM 3171 C CA . PRO A 1 397 ? -13.561 -5.841 11.455 1.00 93.12 397 PRO A CA 1
ATOM 3172 C C . PRO A 1 397 ? -13.575 -5.837 12.994 1.00 93.12 397 PRO A C 1
ATOM 3174 O O . PRO A 1 397 ? -13.008 -4.931 13.601 1.00 93.12 397 PRO A O 1
ATOM 3177 N N . SER A 1 398 ? -14.223 -6.828 13.617 1.00 91.75 398 SER A N 1
ATOM 3178 C CA . SER A 1 398 ? -14.246 -7.060 15.071 1.00 91.75 398 SER A CA 1
ATOM 3179 C C . SER A 1 398 ? -13.187 -8.065 15.554 1.00 91.75 398 SER A C 1
ATOM 3181 O O . SER A 1 398 ? -13.246 -8.498 16.702 1.00 91.75 398 SER A O 1
ATOM 3183 N N . ILE A 1 399 ? -12.265 -8.495 14.685 1.00 94.88 399 ILE A N 1
ATOM 3184 C CA . ILE A 1 399 ? -11.147 -9.380 15.038 1.00 94.88 399 ILE A CA 1
ATOM 3185 C C . ILE A 1 399 ? -10.310 -8.784 16.181 1.00 94.88 399 ILE A C 1
ATOM 3187 O O . ILE A 1 399 ? -10.161 -7.563 16.267 1.00 94.88 399 ILE A O 1
ATOM 3191 N N . SER A 1 400 ? -9.746 -9.627 17.051 1.00 94.12 400 SER A N 1
ATOM 3192 C CA . SER A 1 400 ? -8.810 -9.141 18.069 1.00 94.12 400 SER A CA 1
ATOM 3193 C C . SER A 1 400 ? -7.464 -8.757 17.455 1.00 94.12 400 SER A C 1
ATOM 3195 O O . SER A 1 400 ? -7.059 -9.293 16.421 1.00 94.12 400 SER A O 1
ATOM 3197 N N . TRP A 1 401 ? -6.738 -7.865 18.123 1.00 93.12 401 TRP A N 1
ATOM 3198 C CA . TRP A 1 401 ? -5.416 -7.418 17.699 1.00 93.12 401 TRP A CA 1
ATOM 3199 C C . TRP A 1 401 ? -4.459 -8.585 17.429 1.00 93.12 401 TRP A C 1
ATOM 3201 O O . TRP A 1 401 ? -3.867 -8.664 16.354 1.00 93.12 401 TRP A O 1
ATOM 3211 N N . ASP A 1 402 ? -4.358 -9.537 18.359 1.00 94.69 402 ASP A N 1
ATOM 3212 C CA . ASP A 1 402 ? -3.440 -10.675 18.234 1.00 94.69 402 ASP A CA 1
ATOM 3213 C C . ASP A 1 402 ? -3.802 -11.592 17.057 1.00 94.69 402 ASP A C 1
ATOM 3215 O O . ASP A 1 402 ? -2.920 -12.113 16.367 1.00 94.69 402 ASP A O 1
ATOM 3219 N N . GLN A 1 403 ? -5.099 -11.765 16.787 1.00 96.75 403 GLN A N 1
ATOM 3220 C CA . GLN A 1 403 ? -5.575 -12.540 15.644 1.00 96.75 403 GLN A CA 1
ATOM 3221 C C . GLN A 1 403 ? -5.309 -11.806 14.325 1.00 96.75 403 GLN A C 1
ATOM 3223 O O . GLN A 1 403 ? -4.835 -12.429 13.378 1.00 96.75 403 GLN A O 1
ATOM 3228 N N . ALA A 1 404 ? -5.541 -10.491 14.267 1.00 96.19 404 ALA A N 1
ATOM 3229 C CA . ALA A 1 404 ? -5.220 -9.679 13.096 1.00 96.19 404 ALA A CA 1
ATOM 3230 C C . ALA A 1 404 ? -3.713 -9.691 12.809 1.00 96.19 404 ALA A C 1
ATOM 3232 O O . ALA A 1 404 ? -3.297 -9.940 11.681 1.00 96.19 404 ALA A O 1
ATOM 3233 N N . MET A 1 405 ? -2.885 -9.529 13.841 1.00 94.88 405 MET A N 1
ATOM 3234 C CA . MET A 1 405 ? -1.433 -9.607 13.719 1.00 94.88 405 MET A CA 1
ATOM 3235 C C . MET A 1 405 ? -0.981 -10.979 13.215 1.00 94.88 405 MET A C 1
ATOM 3237 O O . MET A 1 405 ? -0.141 -11.068 12.323 1.00 94.88 405 MET A O 1
ATOM 3241 N N . SER A 1 406 ? -1.548 -12.060 13.756 1.00 96.12 406 SER A N 1
ATOM 3242 C CA . SER A 1 406 ? -1.254 -13.426 13.301 1.00 96.12 406 SER A CA 1
ATOM 3243 C C . SER A 1 406 ? -1.660 -13.631 11.840 1.00 96.12 406 SER A C 1
ATOM 3245 O O . SER A 1 406 ? -0.916 -14.242 11.073 1.00 96.12 406 SER A O 1
ATOM 3247 N N . TYR A 1 407 ? -2.798 -13.062 11.438 1.00 96.62 407 TYR A N 1
ATOM 3248 C CA . TYR A 1 407 ? -3.273 -13.091 10.061 1.00 96.62 407 TYR A CA 1
ATOM 3249 C C . TYR A 1 407 ? -2.287 -12.393 9.112 1.00 96.62 407 TYR A C 1
ATOM 3251 O O . TYR A 1 407 ? -1.810 -13.022 8.171 1.00 96.62 407 TYR A O 1
ATOM 3259 N N . PHE A 1 408 ? -1.873 -11.156 9.400 1.00 96.38 408 PHE A N 1
ATOM 3260 C CA . PHE A 1 408 ? -0.874 -10.439 8.591 1.00 96.38 408 PHE A CA 1
ATOM 3261 C C . PHE A 1 408 ? 0.488 -11.149 8.570 1.00 96.38 408 PHE A C 1
ATOM 3263 O O . PHE A 1 408 ? 1.070 -11.333 7.498 1.00 96.38 408 PHE A O 1
ATOM 3270 N N . LYS A 1 409 ? 0.961 -11.648 9.720 1.00 95.00 409 LYS A N 1
ATOM 3271 C CA . LYS A 1 409 ? 2.216 -12.413 9.812 1.00 95.00 409 LYS A CA 1
ATOM 3272 C C . LYS A 1 409 ? 2.197 -13.674 8.959 1.00 95.00 409 LYS A C 1
ATOM 3274 O O . LYS A 1 409 ? 3.203 -13.988 8.330 1.00 95.00 409 LYS A O 1
ATOM 3279 N N . SER A 1 410 ? 1.062 -14.370 8.886 1.00 93.75 410 SER A N 1
ATOM 3280 C CA . SER A 1 410 ? 0.924 -15.555 8.028 1.00 93.75 410 SER A CA 1
ATOM 3281 C C . SER A 1 410 ? 1.041 -15.242 6.527 1.00 93.75 410 SER A C 1
ATOM 3283 O O . SER A 1 410 ? 1.280 -16.148 5.738 1.00 93.75 410 SER A O 1
ATOM 3285 N N . ARG A 1 411 ? 0.926 -13.962 6.139 1.00 93.12 411 ARG A N 1
ATOM 3286 C CA . ARG A 1 411 ? 1.165 -13.443 4.781 1.00 93.12 411 ARG A CA 1
ATOM 3287 C C . ARG A 1 411 ? 2.532 -12.750 4.644 1.00 93.12 411 ARG A C 1
ATOM 3289 O O . ARG A 1 411 ? 2.790 -12.076 3.654 1.00 93.12 411 ARG A O 1
ATOM 3296 N N . GLY A 1 412 ? 3.416 -12.896 5.634 1.00 89.88 412 GLY A N 1
ATOM 3297 C CA . GLY A 1 412 ? 4.756 -12.302 5.620 1.00 89.88 412 GLY A CA 1
ATOM 3298 C C . GLY A 1 412 ? 4.792 -10.796 5.897 1.00 89.88 412 GLY A C 1
ATOM 3299 O O . GLY A 1 412 ? 5.799 -10.153 5.607 1.00 89.88 412 GLY A O 1
ATOM 3300 N N . LEU A 1 413 ? 3.721 -10.225 6.455 1.00 92.25 413 LEU A N 1
ATOM 3301 C CA . LEU A 1 413 ? 3.615 -8.799 6.767 1.00 92.25 413 LEU A CA 1
ATOM 3302 C C . LEU A 1 413 ? 3.762 -8.562 8.274 1.00 92.25 413 LEU A C 1
ATOM 3304 O O . LEU A 1 413 ? 3.188 -9.283 9.092 1.00 92.25 413 LEU A O 1
ATOM 3308 N N . ASN A 1 414 ? 4.556 -7.559 8.649 1.00 89.50 414 ASN A N 1
ATOM 3309 C CA . ASN A 1 414 ? 4.846 -7.250 10.050 1.00 89.50 414 ASN A CA 1
ATOM 3310 C C . ASN A 1 414 ? 3.882 -6.195 10.635 1.00 89.50 414 ASN A C 1
ATOM 3312 O O . ASN A 1 414 ? 2.911 -5.788 9.999 1.00 89.50 414 ASN A O 1
ATOM 3316 N N . VAL A 1 415 ? 4.144 -5.751 11.870 1.00 92.19 415 VAL A N 1
ATOM 3317 C CA . VAL A 1 415 ? 3.298 -4.761 12.560 1.00 92.19 415 VAL A CA 1
ATOM 3318 C C . VAL A 1 415 ? 3.261 -3.401 11.864 1.00 92.19 415 VAL A C 1
ATOM 3320 O O . VAL A 1 415 ? 2.198 -2.784 11.817 1.00 92.19 415 VAL A O 1
ATOM 3323 N N . LEU A 1 416 ? 4.382 -2.959 11.287 1.00 93.38 416 LEU A N 1
ATOM 3324 C CA . LEU A 1 416 ? 4.435 -1.727 10.506 1.00 93.38 416 LEU A CA 1
ATOM 3325 C C . LEU A 1 416 ? 3.586 -1.878 9.242 1.00 93.38 416 LEU A C 1
ATOM 3327 O O . LEU A 1 416 ? 2.744 -1.028 8.984 1.00 93.38 416 LEU A O 1
ATOM 3331 N N . ASP A 1 417 ? 3.733 -2.994 8.522 1.00 96.31 417 ASP A N 1
ATOM 3332 C CA . ASP A 1 417 ? 2.950 -3.271 7.314 1.00 96.31 417 ASP A CA 1
ATOM 3333 C C . ASP A 1 417 ? 1.441 -3.307 7.623 1.00 96.31 417 ASP A C 1
ATOM 3335 O O . ASP A 1 417 ? 0.649 -2.692 6.913 1.00 96.31 417 ASP A O 1
ATOM 3339 N N . MET A 1 418 ? 1.028 -3.968 8.712 1.00 96.44 418 MET A N 1
ATOM 3340 C CA . MET A 1 418 ? -0.372 -3.991 9.151 1.00 96.44 418 MET A CA 1
ATOM 3341 C C . MET A 1 418 ? -0.888 -2.586 9.485 1.00 96.44 418 MET A C 1
ATOM 3343 O O . MET A 1 418 ? -1.940 -2.186 8.983 1.00 96.44 418 MET A O 1
ATOM 3347 N N . ALA A 1 419 ? -0.156 -1.829 10.309 1.00 97.19 419 ALA A N 1
ATOM 3348 C CA . ALA A 1 419 ? -0.552 -0.480 10.708 1.00 97.19 419 ALA A CA 1
ATOM 3349 C C . ALA A 1 419 ? -0.665 0.462 9.503 1.00 97.19 419 ALA A C 1
ATOM 3351 O O . ALA A 1 419 ? -1.636 1.208 9.382 1.00 97.19 419 ALA A O 1
ATOM 3352 N N . THR A 1 420 ? 0.288 0.373 8.579 1.00 97.75 420 THR A N 1
ATOM 3353 C CA . THR A 1 420 ? 0.298 1.146 7.344 1.00 97.75 420 THR A CA 1
ATOM 3354 C C . THR A 1 420 ? -0.835 0.755 6.392 1.00 97.75 420 THR A C 1
ATOM 3356 O O . THR A 1 420 ? -1.489 1.639 5.839 1.00 97.75 420 THR A O 1
ATOM 3359 N N . LEU A 1 421 ? -1.086 -0.542 6.177 1.00 98.25 421 LEU A N 1
ATOM 3360 C CA . LEU A 1 421 ? -2.123 -1.010 5.249 1.00 98.25 421 LEU A CA 1
ATOM 3361 C C . LEU A 1 421 ? -3.533 -0.727 5.772 1.00 98.25 421 LEU A C 1
ATOM 3363 O O . LEU A 1 421 ? -4.406 -0.396 4.970 1.00 98.25 421 LEU A O 1
ATOM 3367 N N . LEU A 1 422 ? -3.754 -0.758 7.092 1.00 98.06 422 LEU A N 1
ATOM 3368 C CA . LEU A 1 422 ? -4.994 -0.253 7.698 1.00 98.06 422 LEU A CA 1
ATOM 3369 C C . LEU A 1 422 ? -5.217 1.235 7.390 1.00 98.06 422 LEU A C 1
ATOM 3371 O O . LEU A 1 422 ? -6.359 1.655 7.219 1.00 98.06 422 LEU A O 1
ATOM 3375 N N . GLY A 1 423 ? -4.143 2.004 7.183 1.00 97.94 423 GLY A N 1
ATOM 3376 C CA . GLY A 1 423 ? -4.187 3.376 6.671 1.00 97.94 423 GLY A CA 1
ATOM 3377 C C . GLY A 1 423 ? -4.971 3.557 5.368 1.00 97.94 423 GLY A C 1
ATOM 3378 O O . GLY A 1 423 ? -5.452 4.653 5.093 1.00 97.94 423 GLY A O 1
ATOM 3379 N N . SER A 1 424 ? -5.192 2.491 4.596 1.00 97.88 424 SER A N 1
ATOM 3380 C CA . SER A 1 424 ? -6.087 2.497 3.428 1.00 97.88 424 SER A CA 1
ATOM 3381 C C . SER A 1 424 ? -7.525 2.898 3.766 1.00 97.88 424 SER A C 1
ATOM 3383 O O . SER A 1 424 ? -8.228 3.447 2.917 1.00 97.88 424 SER A O 1
ATOM 3385 N N . HIS A 1 425 ? -7.963 2.667 5.008 1.00 98.19 425 HIS A N 1
ATOM 3386 C CA . HIS A 1 425 ? -9.255 3.118 5.526 1.00 98.19 425 HIS A CA 1
ATOM 3387 C C . HIS A 1 425 ? -9.331 4.645 5.702 1.00 98.19 425 HIS A C 1
ATOM 3389 O O . HIS A 1 425 ? -10.374 5.166 6.101 1.00 98.19 425 HIS A O 1
ATOM 3395 N N . SER A 1 426 ? -8.284 5.398 5.333 1.00 97.69 426 SER A N 1
ATOM 3396 C CA . SER A 1 426 ? -8.424 6.833 5.077 1.00 97.69 426 SER A CA 1
ATOM 3397 C C . SER A 1 426 ? -9.376 7.130 3.918 1.00 97.69 426 SER A C 1
ATOM 3399 O O . SER A 1 426 ? -9.762 8.281 3.778 1.00 97.69 426 SER A O 1
ATOM 3401 N N . MET A 1 427 ? -9.722 6.142 3.087 1.00 97.50 427 MET A N 1
ATOM 3402 C CA . MET A 1 427 ? -10.601 6.275 1.928 1.00 97.50 427 MET A CA 1
ATOM 3403 C C . MET A 1 427 ? -11.767 5.285 2.016 1.00 97.50 427 MET A C 1
ATOM 3405 O O . MET A 1 427 ? -11.699 4.263 2.698 1.00 97.50 427 MET A O 1
ATOM 3409 N N . GLY A 1 428 ? -12.825 5.533 1.245 1.00 96.88 428 GLY A N 1
ATOM 3410 C CA . GLY A 1 428 ? -13.888 4.558 1.038 1.00 96.88 428 GLY A CA 1
ATOM 3411 C C . GLY A 1 428 ? -14.949 4.518 2.134 1.00 96.88 428 GLY A C 1
ATOM 3412 O O . GLY A 1 428 ? -15.040 5.369 3.023 1.00 96.88 428 GLY A O 1
ATOM 3413 N N . ARG A 1 429 ? -15.831 3.526 2.008 1.00 96.31 429 ARG A N 1
ATOM 3414 C CA . ARG A 1 429 ? -17.054 3.389 2.803 1.00 96.31 429 ARG A CA 1
ATOM 3415 C C . ARG A 1 429 ? -17.225 1.952 3.268 1.00 96.31 429 ARG A C 1
ATOM 3417 O O . ARG A 1 429 ? -16.790 1.025 2.593 1.00 96.31 429 ARG A O 1
ATOM 3424 N N . THR A 1 430 ? -17.914 1.783 4.387 1.00 95.94 430 THR A N 1
ATOM 3425 C CA . THR A 1 430 ? -18.279 0.480 4.942 1.00 95.94 430 THR A CA 1
ATOM 3426 C C . THR A 1 430 ? -19.769 0.420 5.242 1.00 95.94 430 THR A C 1
ATOM 3428 O O . THR A 1 430 ? -20.416 1.446 5.474 1.00 95.94 430 THR A O 1
ATOM 3431 N N . HIS A 1 431 ? -20.322 -0.787 5.209 1.00 95.12 431 HIS A N 1
ATOM 3432 C CA . HIS A 1 431 ? -21.705 -1.031 5.587 1.00 95.12 431 HIS A CA 1
ATOM 3433 C C . HIS A 1 431 ? -21.882 -0.946 7.102 1.00 95.12 431 HIS A C 1
ATOM 3435 O O . HIS A 1 431 ? -21.026 -1.393 7.870 1.00 95.12 431 HIS A O 1
ATOM 3441 N N . CYS A 1 432 ? -23.028 -0.428 7.539 1.00 95.94 432 CYS A N 1
ATOM 3442 C CA . CYS A 1 432 ? -23.358 -0.343 8.954 1.00 95.94 432 CYS A CA 1
ATOM 3443 C C . CYS A 1 432 ? -23.371 -1.717 9.635 1.00 95.94 432 CYS A C 1
ATOM 3445 O O . CYS A 1 432 ? -23.038 -1.780 10.817 1.00 95.94 432 CYS A O 1
ATOM 3447 N N . SER A 1 433 ? -23.639 -2.824 8.924 1.00 93.19 433 SER A N 1
ATOM 3448 C CA . SER A 1 433 ? -23.507 -4.181 9.482 1.00 93.19 433 SER A CA 1
ATOM 3449 C C . SER A 1 433 ? -22.146 -4.472 10.122 1.00 93.19 433 SER A C 1
ATOM 3451 O O . SER A 1 433 ? -22.078 -5.282 11.041 1.00 93.19 433 SER A O 1
ATOM 3453 N N . TYR A 1 434 ? -21.075 -3.816 9.665 1.00 93.75 434 TYR A N 1
ATOM 3454 C CA . TYR A 1 434 ? -19.723 -3.969 10.214 1.00 93.75 434 TYR A CA 1
ATOM 3455 C C . TYR A 1 434 ? -19.422 -3.032 11.394 1.00 93.75 434 TYR A C 1
ATOM 3457 O O . TYR A 1 434 ? -18.359 -3.129 12.000 1.00 93.75 434 TYR A O 1
ATOM 3465 N N . VAL A 1 435 ? -20.340 -2.119 11.721 1.00 95.75 435 VAL A N 1
ATOM 3466 C CA . VAL A 1 435 ? -20.154 -1.059 12.726 1.00 95.75 435 VAL A CA 1
ATOM 3467 C C . VAL A 1 435 ? -21.146 -1.198 13.886 1.00 95.75 435 VAL A C 1
ATOM 3469 O O . VAL A 1 435 ? -20.818 -0.861 15.019 1.00 95.75 435 VAL A O 1
ATOM 3472 N N . VAL A 1 436 ? -22.352 -1.722 13.639 1.00 95.25 436 VAL A N 1
ATOM 3473 C CA . VAL A 1 436 ? -23.455 -1.763 14.621 1.00 95.25 436 VAL A CA 1
ATOM 3474 C C . VAL A 1 436 ? -23.125 -2.492 15.925 1.00 95.25 436 VAL A C 1
ATOM 3476 O O . VAL A 1 436 ? -23.579 -2.043 16.976 1.00 95.25 436 VAL A O 1
ATOM 3479 N N . ASP A 1 437 ? -22.323 -3.564 15.896 1.00 94.50 437 ASP A N 1
ATOM 3480 C CA . ASP A 1 437 ? -21.877 -4.249 17.124 1.00 94.50 437 ASP A CA 1
ATOM 3481 C C . ASP A 1 437 ? -21.181 -3.252 18.057 1.00 94.50 437 ASP A C 1
ATOM 3483 O O . ASP A 1 437 ? -21.571 -3.060 19.208 1.00 94.50 437 ASP A O 1
ATOM 3487 N N . ARG A 1 438 ? -20.254 -2.491 17.477 1.00 96.06 438 ARG A N 1
ATOM 3488 C CA . ARG A 1 438 ? -19.465 -1.453 18.126 1.00 96.06 438 ARG A CA 1
ATOM 3489 C C . ARG A 1 438 ? -20.303 -0.320 18.719 1.00 96.06 438 ARG A C 1
ATOM 3491 O O . ARG A 1 438 ? -19.921 0.252 19.738 1.00 96.06 438 ARG A O 1
ATOM 3498 N N . LEU A 1 439 ? -21.432 0.009 18.094 1.00 97.06 439 LEU A N 1
ATOM 3499 C CA . LEU A 1 439 ? -22.298 1.119 18.505 1.00 97.06 439 LEU A CA 1
ATOM 3500 C C . LEU A 1 439 ? -23.308 0.742 19.591 1.00 97.06 439 LEU A C 1
ATOM 3502 O O . LEU A 1 439 ? -23.729 1.626 20.331 1.00 97.06 439 LEU A O 1
ATOM 3506 N N . TYR A 1 440 ? -23.717 -0.527 19.690 1.00 96.81 440 TYR A N 1
ATOM 3507 C CA . TYR A 1 440 ? -24.886 -0.898 20.501 1.00 96.81 440 TYR A CA 1
ATOM 3508 C C . TYR A 1 440 ? -24.686 -2.095 21.428 1.00 96.81 440 TYR A C 1
ATOM 3510 O O . TYR A 1 440 ? -25.315 -2.144 22.483 1.00 96.81 440 TYR A O 1
ATOM 3518 N N . ASN A 1 441 ? -23.865 -3.075 21.051 1.00 95.25 441 ASN A N 1
ATOM 3519 C CA . ASN A 1 441 ? -23.753 -4.339 21.778 1.00 95.25 441 ASN A CA 1
ATOM 3520 C C . ASN A 1 441 ? -22.332 -4.908 21.699 1.00 95.25 441 ASN A C 1
ATOM 3522 O O . ASN A 1 441 ? -22.143 -6.090 21.418 1.00 95.25 441 ASN A O 1
ATOM 3526 N N . TYR A 1 442 ? -21.345 -4.051 21.948 1.00 95.00 442 TYR A N 1
ATOM 3527 C CA . TYR A 1 442 ? -19.940 -4.352 21.749 1.00 95.00 442 TYR A CA 1
ATOM 3528 C C . TYR A 1 442 ? -19.555 -5.596 22.536 1.00 95.00 442 TYR A C 1
ATOM 3530 O O . TYR A 1 442 ? -19.741 -5.638 23.756 1.00 95.00 442 TYR A O 1
ATOM 3538 N N . ASN A 1 443 ? -19.072 -6.618 21.831 1.00 90.31 443 ASN A N 1
ATOM 3539 C CA . ASN A 1 443 ? -18.706 -7.911 22.406 1.00 90.31 443 ASN A CA 1
ATOM 3540 C C . ASN A 1 443 ? -19.804 -8.516 23.312 1.00 90.31 443 ASN A C 1
ATOM 3542 O O . ASN A 1 443 ? -19.529 -9.064 24.380 1.00 90.31 443 ASN A O 1
ATOM 3546 N N . LYS A 1 444 ? -21.074 -8.376 22.901 1.00 93.31 444 LYS A N 1
ATOM 3547 C CA . LYS A 1 444 ? -22.267 -8.886 23.607 1.00 93.31 444 LYS A CA 1
ATOM 3548 C C . LYS A 1 444 ? -22.490 -8.300 25.011 1.00 93.31 444 LYS A C 1
ATOM 3550 O O . LYS A 1 444 ? -23.178 -8.906 25.830 1.00 93.31 444 LYS A O 1
ATOM 3555 N N . THR A 1 445 ? -21.938 -7.123 25.303 1.00 95.38 445 THR A N 1
ATOM 3556 C CA . THR A 1 445 ? -22.061 -6.468 26.622 1.00 95.38 445 THR A CA 1
ATOM 3557 C C . THR A 1 445 ? -23.386 -5.726 26.841 1.00 95.38 445 THR A C 1
ATOM 3559 O O . THR A 1 445 ? -23.650 -5.244 27.943 1.00 95.38 445 THR A O 1
ATOM 3562 N N . GLY A 1 446 ? -24.208 -5.577 25.800 1.00 94.81 446 GLY A N 1
ATOM 3563 C CA . GLY A 1 446 ? -25.401 -4.726 25.786 1.00 94.81 446 GLY A CA 1
ATOM 3564 C C . GLY A 1 446 ? -25.094 -3.225 25.781 1.00 94.81 446 GLY A C 1
ATOM 3565 O O . GLY A 1 446 ? -25.993 -2.423 26.031 1.00 94.81 446 GLY A O 1
ATOM 3566 N N . LYS A 1 447 ? -23.830 -2.837 25.561 1.00 96.44 447 LYS A N 1
ATOM 3567 C CA . LYS A 1 447 ? -23.355 -1.448 25.598 1.00 96.44 447 LYS A CA 1
ATOM 3568 C C . LYS A 1 447 ? -22.482 -1.127 24.377 1.00 96.44 447 LYS A C 1
ATOM 3570 O O . LYS A 1 447 ? -21.928 -2.043 23.775 1.00 96.44 447 LYS A O 1
ATOM 3575 N N . PRO A 1 448 ? -22.327 0.157 24.010 1.00 96.69 448 PRO A N 1
ATOM 3576 C CA . PRO A 1 448 ? -21.368 0.567 22.984 1.00 96.69 448 PRO A CA 1
ATOM 3577 C C . PRO A 1 448 ? -19.912 0.299 23.393 1.00 96.69 448 PRO A C 1
ATOM 3579 O O . PRO A 1 448 ? -19.611 0.162 24.581 1.00 96.69 448 PRO A O 1
ATOM 3582 N N . SER A 1 449 ? -19.002 0.292 22.415 1.00 95.50 449 SER A N 1
ATOM 3583 C CA . SER A 1 449 ? -17.565 0.127 22.658 1.00 95.50 449 SER A CA 1
ATOM 3584 C C . SER A 1 449 ? -17.023 1.241 23.567 1.00 95.50 449 SER A C 1
ATOM 3586 O O . SER A 1 449 ? -17.285 2.423 23.315 1.00 95.50 449 SER A O 1
ATOM 3588 N N . PRO A 1 450 ? -16.248 0.905 24.618 1.00 95.06 450 PRO A N 1
ATOM 3589 C CA . PRO A 1 450 ? -15.705 1.893 25.549 1.00 95.06 450 PRO A CA 1
ATOM 3590 C C . PRO A 1 450 ? -14.574 2.733 24.939 1.00 95.06 450 PRO A C 1
ATOM 3592 O O . PRO A 1 450 ? -14.249 3.790 25.476 1.00 95.06 450 PRO A O 1
ATOM 3595 N N . THR A 1 451 ? -13.979 2.282 23.830 1.00 94.94 451 THR A N 1
ATOM 3596 C CA . THR A 1 451 ? -12.861 2.954 23.147 1.00 94.94 451 THR A CA 1
ATOM 3597 C C . THR A 1 451 ? -13.326 3.948 22.085 1.00 94.94 451 THR A C 1
ATOM 3599 O O . THR A 1 451 ? -12.495 4.551 21.415 1.00 94.94 451 THR A O 1
ATOM 3602 N N . MET A 1 452 ? -14.638 4.153 21.928 1.00 96.88 452 MET A N 1
ATOM 3603 C CA . MET A 1 452 ? -15.194 5.114 20.978 1.00 96.88 452 MET A CA 1
ATOM 3604 C C . MET A 1 452 ? -15.541 6.438 21.665 1.00 96.88 452 MET A C 1
ATOM 3606 O O . MET A 1 452 ? -16.197 6.486 22.707 1.00 96.88 452 MET A O 1
ATOM 3610 N N . ASN A 1 453 ? -15.135 7.549 21.053 1.00 98.06 453 ASN A N 1
ATOM 3611 C CA . ASN A 1 453 ? -15.480 8.887 21.513 1.00 98.06 453 ASN A CA 1
ATOM 3612 C C . ASN A 1 453 ? -17.011 9.066 21.577 1.00 98.06 453 ASN A C 1
ATOM 3614 O O . ASN A 1 453 ? -17.708 8.814 20.599 1.00 98.06 453 ASN A O 1
ATOM 3618 N N . LYS A 1 454 ? -17.538 9.557 22.708 1.00 97.00 454 LYS A N 1
ATOM 3619 C CA . LYS A 1 454 ? -18.992 9.653 22.965 1.00 97.00 454 LYS A CA 1
ATOM 3620 C C . LYS A 1 454 ? -19.753 10.520 21.954 1.00 97.00 454 LYS A C 1
ATOM 3622 O O . LYS A 1 454 ? -20.887 10.200 21.595 1.00 97.00 454 LYS A O 1
ATOM 3627 N N . TYR A 1 455 ? -19.143 11.619 21.509 1.00 97.06 455 TYR A N 1
ATOM 3628 C CA . TYR A 1 455 ? -19.746 12.487 20.499 1.00 97.06 455 TYR A CA 1
ATOM 3629 C C . TYR A 1 455 ? -19.764 11.781 19.142 1.00 97.06 455 TYR A C 1
ATOM 3631 O O . TYR A 1 455 ? -20.808 11.699 18.504 1.00 97.06 455 TYR A O 1
ATOM 3639 N N . PHE A 1 456 ? -18.640 11.175 18.751 1.00 97.12 456 PHE A N 1
ATOM 3640 C CA . PHE A 1 456 ? -18.557 10.424 17.501 1.00 97.12 456 PHE A CA 1
ATOM 3641 C C . PHE A 1 456 ? -19.500 9.213 17.469 1.00 97.12 456 PHE A C 1
ATOM 3643 O O . PHE A 1 456 ? -20.166 8.989 16.466 1.00 97.12 456 PHE A O 1
ATOM 3650 N N . LEU A 1 457 ? -19.635 8.492 18.582 1.00 97.38 457 LEU A N 1
ATOM 3651 C CA . LEU A 1 457 ? -20.624 7.428 18.758 1.00 97.38 457 LEU A CA 1
ATOM 3652 C C . LEU A 1 457 ? -22.039 7.938 18.473 1.00 97.38 457 LEU A C 1
ATOM 3654 O O . LEU A 1 457 ? -22.780 7.297 17.733 1.00 97.38 457 LEU A O 1
ATOM 3658 N N . SER A 1 458 ? -22.402 9.103 19.017 1.00 96.62 458 SER A N 1
ATOM 3659 C CA . SER A 1 458 ? -23.722 9.708 18.796 1.00 96.62 458 SER A CA 1
ATOM 3660 C C . SER A 1 458 ? -23.942 10.076 17.324 1.00 96.62 458 SER A C 1
ATOM 3662 O O . SER A 1 458 ? -25.031 9.862 16.797 1.00 96.62 458 SER A O 1
ATOM 3664 N N . GLU A 1 459 ? -22.911 10.578 16.640 1.00 96.12 459 GLU A N 1
ATOM 3665 C CA . GLU A 1 459 ? -22.957 10.868 15.201 1.00 96.12 459 GLU A CA 1
ATOM 3666 C C . GLU A 1 459 ? -23.082 9.596 14.350 1.00 96.12 459 GLU A C 1
ATOM 3668 O O . GLU A 1 459 ? -23.890 9.541 13.420 1.00 96.12 459 GLU A O 1
ATOM 3673 N N . MET A 1 460 ? -22.339 8.542 14.689 1.00 97.00 460 MET A N 1
ATOM 3674 C CA . MET A 1 460 ? -22.405 7.259 13.987 1.00 97.00 460 MET A CA 1
ATOM 3675 C C . MET A 1 460 ? -23.738 6.545 14.215 1.00 97.00 460 MET A C 1
ATOM 3677 O O . MET A 1 460 ? -24.305 6.001 13.271 1.00 97.00 460 MET A O 1
ATOM 3681 N N . ALA A 1 461 ? -24.296 6.605 15.426 1.00 96.06 461 ALA A N 1
ATOM 3682 C CA . ALA A 1 461 ? -25.592 6.013 15.757 1.00 96.06 461 ALA A CA 1
ATOM 3683 C C . ALA A 1 461 ? -26.765 6.646 14.983 1.00 96.06 461 ALA A C 1
ATOM 3685 O O . ALA A 1 461 ? -27.776 5.983 14.751 1.00 96.06 461 ALA A O 1
ATOM 3686 N N . LYS A 1 462 ? -26.645 7.911 14.551 1.00 95.25 462 LYS A N 1
ATOM 3687 C CA . LYS A 1 462 ? -27.634 8.553 13.663 1.00 95.25 462 LYS A CA 1
ATOM 3688 C C . LYS A 1 462 ? -27.605 7.968 12.249 1.00 95.25 462 LYS A C 1
ATOM 3690 O O . LYS A 1 462 ? -28.645 7.886 11.604 1.00 95.25 462 LYS A O 1
ATOM 3695 N N . GLN A 1 463 ? -26.423 7.584 11.769 1.00 95.38 463 GLN A N 1
ATOM 3696 C CA . GLN A 1 463 ? -26.218 7.067 10.412 1.00 95.38 463 GLN A CA 1
ATOM 3697 C C . GLN A 1 463 ? -26.432 5.550 10.325 1.00 95.38 463 GLN A C 1
ATOM 3699 O O . GLN A 1 463 ? -26.940 5.051 9.321 1.00 95.38 463 GLN A O 1
ATOM 3704 N N . CYS A 1 464 ? -26.081 4.826 11.388 1.00 96.44 464 CYS A N 1
ATOM 3705 C CA . CYS A 1 464 ? -26.169 3.376 11.482 1.00 96.44 464 CYS A CA 1
ATOM 3706 C C . CYS A 1 464 ? -27.164 2.963 12.572 1.00 96.44 464 CYS A C 1
ATOM 3708 O O . CYS A 1 464 ? -26.738 2.749 13.702 1.00 96.44 464 CYS A O 1
ATOM 3710 N N . PRO A 1 465 ? -28.468 2.824 12.267 1.00 93.12 465 PRO A N 1
ATOM 3711 C CA . PRO A 1 465 ? -29.455 2.393 13.254 1.00 93.12 465 PRO A CA 1
ATOM 3712 C C . PRO A 1 465 ? -29.190 0.949 13.724 1.00 93.12 465 PRO A C 1
ATOM 3714 O O . PRO A 1 465 ? -28.662 0.141 12.958 1.00 93.12 465 PRO A O 1
ATOM 3717 N N . PRO A 1 466 ? -29.633 0.563 14.939 1.00 91.75 466 PRO A N 1
ATOM 3718 C CA . PRO A 1 466 ? -29.365 -0.768 15.501 1.00 91.75 466 PRO A CA 1
ATOM 3719 C C . PRO A 1 466 ? -29.999 -1.906 14.692 1.00 91.75 466 PRO A C 1
ATOM 3721 O O . PRO A 1 466 ? -29.560 -3.051 14.767 1.00 91.75 466 PRO A O 1
ATOM 3724 N N . ARG A 1 467 ? -31.055 -1.604 13.931 1.00 88.12 467 ARG A N 1
ATOM 3725 C CA . ARG A 1 467 ? -31.679 -2.509 12.966 1.00 88.12 467 ARG A CA 1
ATOM 3726 C C . ARG A 1 467 ? -32.082 -1.719 11.733 1.00 88.12 467 ARG A C 1
ATOM 3728 O O . ARG A 1 467 ? -32.655 -0.634 11.851 1.00 88.12 467 ARG A O 1
ATOM 3735 N N . THR A 1 468 ? -31.831 -2.284 10.561 1.00 85.75 468 THR A N 1
ATOM 3736 C CA . THR A 1 468 ? -32.393 -1.770 9.312 1.00 85.75 468 THR A CA 1
ATOM 3737 C C . THR A 1 468 ? -33.895 -2.051 9.271 1.00 85.75 468 THR A C 1
ATOM 3739 O O . THR A 1 468 ? -34.379 -3.053 9.807 1.00 85.75 468 THR A O 1
ATOM 3742 N N . ARG A 1 469 ? -34.673 -1.145 8.668 1.00 85.00 469 ARG A N 1
ATOM 3743 C CA . ARG A 1 469 ? -36.110 -1.379 8.469 1.00 85.00 469 ARG A CA 1
ATOM 3744 C C . ARG A 1 469 ? -36.307 -2.497 7.442 1.00 85.00 469 ARG A C 1
ATOM 3746 O O . ARG A 1 469 ? -35.475 -2.692 6.558 1.00 85.00 469 ARG A O 1
ATOM 3753 N N . LYS A 1 470 ? -37.423 -3.228 7.524 1.00 82.81 470 LYS A N 1
ATOM 3754 C CA . LYS A 1 470 ? -37.752 -4.276 6.544 1.00 82.81 470 LYS A CA 1
ATOM 3755 C C . LYS A 1 470 ? -37.764 -3.675 5.129 1.00 82.81 470 LYS A C 1
ATOM 3757 O O . LYS A 1 470 ? -38.476 -2.708 4.889 1.00 82.81 470 LYS A O 1
ATOM 3762 N N . GLY A 1 471 ? -36.969 -4.243 4.221 1.00 81.44 471 GLY A N 1
ATOM 3763 C CA . GLY A 1 471 ? -36.817 -3.759 2.841 1.00 81.44 471 GLY A CA 1
ATOM 3764 C C . GLY A 1 471 ? -35.810 -2.616 2.652 1.00 81.44 471 GLY A C 1
ATOM 3765 O O . GLY A 1 471 ? -35.559 -2.226 1.517 1.00 81.44 471 GLY A O 1
ATOM 3766 N N . GLN A 1 472 ? -35.203 -2.094 3.722 1.00 87.00 472 GLN A N 1
ATOM 3767 C CA . GLN A 1 472 ? -34.146 -1.088 3.632 1.00 87.00 472 GLN A CA 1
ATOM 3768 C C . GLN A 1 472 ? -32.791 -1.756 3.356 1.00 87.00 472 GLN A C 1
ATOM 3770 O O . GLN A 1 472 ? -32.416 -2.720 4.025 1.00 87.00 472 GLN A O 1
ATOM 3775 N N . THR A 1 473 ? -32.035 -1.214 2.399 1.00 88.94 473 THR A N 1
ATOM 3776 C CA . THR A 1 473 ? -30.645 -1.616 2.153 1.00 88.94 473 THR A CA 1
ATOM 3777 C C . THR A 1 473 ? -29.745 -1.224 3.323 1.00 88.94 473 THR A C 1
ATOM 3779 O O . THR A 1 473 ? -29.963 -0.195 3.961 1.00 88.94 473 THR A O 1
ATOM 3782 N N . ASP A 1 474 ? -28.708 -2.018 3.576 1.00 92.06 474 ASP A N 1
ATOM 3783 C CA . ASP A 1 474 ? -27.712 -1.741 4.613 1.00 92.06 474 ASP A CA 1
ATOM 3784 C C . ASP A 1 474 ? -26.963 -0.420 4.337 1.00 92.06 474 ASP A C 1
ATOM 3786 O O . ASP A 1 474 ? -26.274 -0.333 3.311 1.00 92.06 474 ASP A O 1
ATOM 3790 N N . PRO A 1 475 ? -27.115 0.622 5.183 1.00 95.00 475 PRO A N 1
ATOM 3791 C CA . PRO A 1 475 ? -26.538 1.934 4.913 1.00 95.00 475 PRO A CA 1
ATOM 3792 C C . PRO A 1 475 ? -25.008 1.905 4.833 1.00 95.00 475 PRO A C 1
ATOM 3794 O O . PRO A 1 475 ? -24.348 1.085 5.467 1.00 95.00 475 PRO A O 1
ATOM 3797 N N . LEU A 1 476 ? -24.445 2.836 4.061 1.00 94.75 476 LEU A N 1
ATOM 3798 C CA . LEU A 1 476 ? -23.001 3.015 3.903 1.00 94.75 476 LEU A CA 1
ATOM 3799 C C . LEU A 1 476 ? -22.535 4.292 4.601 1.00 94.75 476 LEU A C 1
ATOM 3801 O O . LEU A 1 476 ? -23.041 5.377 4.305 1.00 94.75 476 LEU A O 1
ATOM 3805 N N . VAL A 1 477 ? -21.488 4.178 5.407 1.00 96.50 477 VAL A N 1
ATOM 3806 C CA . VAL A 1 477 ? -20.803 5.291 6.083 1.00 96.50 477 VAL A CA 1
ATOM 3807 C C . VAL A 1 477 ? -19.355 5.375 5.612 1.00 96.50 477 VAL A C 1
ATOM 3809 O O . VAL A 1 477 ? -18.770 4.360 5.240 1.00 96.50 477 VAL A O 1
ATOM 3812 N N . TYR A 1 478 ? -18.774 6.574 5.578 1.00 97.38 478 TYR A N 1
ATOM 3813 C CA . TYR A 1 478 ? -17.351 6.732 5.258 1.00 97.38 478 TYR A CA 1
ATOM 3814 C C . TYR A 1 478 ? -16.489 6.093 6.344 1.00 97.38 478 TYR A C 1
ATOM 3816 O O . TYR A 1 478 ? -16.767 6.288 7.524 1.00 97.38 478 TYR A O 1
ATOM 3824 N N . LEU A 1 479 ? -15.445 5.361 5.945 1.00 97.44 479 LEU A N 1
ATOM 3825 C CA . LEU A 1 479 ? -14.435 4.832 6.872 1.00 97.44 479 LEU A CA 1
ATOM 3826 C C . LEU A 1 479 ? -13.660 5.973 7.539 1.00 97.44 479 LEU A C 1
ATOM 3828 O O . LEU A 1 479 ? -13.412 5.951 8.745 1.00 97.44 479 LEU A O 1
ATOM 3832 N N . ASN A 1 480 ? -13.394 7.023 6.763 1.00 97.19 480 ASN A N 1
ATOM 3833 C CA . ASN A 1 480 ? -12.883 8.291 7.242 1.00 97.19 480 ASN A CA 1
ATOM 3834 C C . ASN A 1 480 ? -13.768 9.444 6.736 1.00 97.19 480 ASN A C 1
ATOM 3836 O O . ASN A 1 480 ? -13.653 9.832 5.571 1.00 97.19 480 ASN A O 1
ATOM 3840 N N . PRO A 1 481 ? -14.640 10.017 7.585 1.00 93.38 481 PRO A N 1
ATOM 3841 C CA . PRO A 1 481 ? -15.453 11.181 7.233 1.00 93.38 481 PRO A CA 1
ATOM 3842 C C . PRO A 1 481 ? -14.661 12.380 6.692 1.00 93.38 481 PRO A C 1
ATOM 3844 O O . PRO A 1 481 ? -15.195 13.129 5.878 1.00 93.38 481 PRO A O 1
ATOM 3847 N N . ASP A 1 482 ? -13.393 12.533 7.084 1.00 94.44 482 ASP A N 1
ATOM 3848 C CA . ASP A 1 482 ? -12.554 13.671 6.685 1.00 94.44 482 ASP A CA 1
ATOM 3849 C C . ASP A 1 482 ? -12.019 13.523 5.244 1.00 94.44 482 ASP A C 1
ATOM 3851 O O . ASP A 1 482 ? -11.537 14.488 4.657 1.00 94.44 482 ASP A O 1
ATOM 3855 N N . SER A 1 483 ? -12.154 12.335 4.638 1.00 91.00 483 SER A N 1
ATOM 3856 C CA . SER A 1 483 ? -11.832 12.095 3.219 1.00 91.00 483 SER A CA 1
ATOM 3857 C C . SER A 1 483 ? -12.867 12.666 2.244 1.00 91.00 483 SER A C 1
ATOM 3859 O O . SER A 1 483 ? -12.586 12.809 1.052 1.00 91.00 483 SER A O 1
ATOM 3861 N N . GLY A 1 484 ? -14.061 13.004 2.748 1.00 88.12 484 GLY A N 1
ATOM 3862 C CA . GLY A 1 484 ? -15.157 13.574 1.972 1.00 88.12 484 GLY A CA 1
ATOM 3863 C C . GLY A 1 484 ? -15.652 12.686 0.823 1.00 88.12 484 GLY A C 1
ATOM 3864 O O . GLY A 1 484 ? -15.325 11.506 0.705 1.00 88.12 484 GLY A O 1
ATOM 3865 N N . SER A 1 485 ? -16.449 13.276 -0.073 1.00 90.62 485 SER A N 1
ATOM 3866 C CA . SER A 1 485 ? -16.895 12.613 -1.311 1.00 90.62 485 SER A CA 1
ATOM 3867 C C . SER A 1 485 ? -15.752 12.299 -2.274 1.00 90.62 485 SER A C 1
ATOM 3869 O O . SER A 1 485 ? -15.904 11.462 -3.164 1.00 90.62 485 SER A O 1
ATOM 3871 N N . ASP A 1 486 ? -14.609 12.951 -2.081 1.00 92.88 486 ASP A N 1
ATOM 3872 C CA . ASP A 1 486 ? -13.439 12.796 -2.927 1.00 92.88 486 ASP A CA 1
ATOM 3873 C C . ASP A 1 486 ? -12.648 11.520 -2.641 1.00 92.88 486 ASP A C 1
ATOM 3875 O O . ASP A 1 486 ? -11.852 11.122 -3.484 1.00 92.88 486 ASP A O 1
ATOM 3879 N N . ASN A 1 487 ? -12.919 10.833 -1.521 1.00 95.94 487 ASN A N 1
ATOM 3880 C CA . ASN A 1 487 ? -12.176 9.644 -1.090 1.00 95.94 487 ASN A CA 1
ATOM 3881 C C . ASN A 1 487 ? -10.661 9.904 -1.038 1.00 95.94 487 ASN A C 1
ATOM 3883 O O . ASN A 1 487 ? -9.874 9.055 -1.450 1.00 95.94 487 ASN A O 1
ATOM 3887 N N . SER A 1 488 ? -10.261 11.079 -0.551 1.00 95.81 488 SER A N 1
ATOM 3888 C CA . SER A 1 488 ? -8.857 11.484 -0.508 1.00 95.81 488 SER A CA 1
ATOM 3889 C C . SER A 1 488 ? -8.034 10.592 0.423 1.00 95.81 488 SER A C 1
ATOM 3891 O O . SER A 1 488 ? -8.449 10.282 1.542 1.00 95.81 488 SER A O 1
ATOM 3893 N N . PHE A 1 489 ? -6.834 10.221 -0.013 1.00 97.38 489 PHE A N 1
ATOM 3894 C CA . PHE A 1 489 ? -5.827 9.568 0.814 1.00 97.38 489 PHE A CA 1
ATOM 3895 C C . PHE A 1 489 ? -5.204 10.594 1.766 1.00 97.38 489 PHE A C 1
ATOM 3897 O O . PHE A 1 489 ? -4.744 11.649 1.334 1.00 97.38 489 PHE A O 1
ATOM 3904 N N . THR A 1 490 ? -5.220 10.333 3.073 1.00 95.06 490 THR A N 1
ATOM 3905 C CA . THR A 1 490 ? -4.934 11.368 4.080 1.00 95.06 490 THR A CA 1
ATOM 3906 C C . THR A 1 490 ? -4.431 10.775 5.394 1.00 95.06 490 THR A C 1
ATOM 3908 O O . THR A 1 490 ? -4.882 9.713 5.823 1.00 95.06 490 THR A O 1
ATOM 3911 N N . SER A 1 491 ? -3.545 11.499 6.086 1.00 94.94 491 SER A N 1
ATOM 3912 C CA . SER A 1 491 ? -3.103 11.162 7.448 1.00 94.94 491 SER A CA 1
ATOM 3913 C C . SER A 1 491 ? -4.206 11.297 8.504 1.00 94.94 491 SER A C 1
ATOM 3915 O O . SER A 1 491 ? -4.043 10.792 9.616 1.00 94.94 491 SER A O 1
ATOM 3917 N N . SER A 1 492 ? -5.350 11.922 8.182 1.00 96.94 492 SER A N 1
ATOM 3918 C CA . SER A 1 492 ? -6.457 12.087 9.139 1.00 96.94 492 SER A CA 1
ATOM 3919 C C . SER A 1 492 ? -7.018 10.760 9.658 1.00 96.94 492 SER A C 1
ATOM 3921 O O . SER A 1 492 ? -7.555 10.721 10.760 1.00 96.94 492 SER A O 1
ATOM 3923 N N . PHE A 1 493 ? -6.820 9.648 8.943 1.00 98.12 493 PHE A N 1
ATOM 3924 C CA . PHE A 1 493 ? -7.087 8.312 9.483 1.00 98.12 493 PHE A CA 1
ATOM 3925 C C . PHE A 1 493 ? -6.438 8.107 10.865 1.00 98.12 493 PHE A C 1
ATOM 3927 O O . PHE A 1 493 ? -7.117 7.733 11.825 1.00 98.12 493 PHE A O 1
ATOM 3934 N N . TYR A 1 494 ? -5.154 8.447 10.999 1.00 98.50 494 TYR A N 1
ATOM 3935 C CA . TYR A 1 494 ? -4.403 8.258 12.239 1.00 98.50 494 TYR A CA 1
ATOM 3936 C C . TYR A 1 494 ? -4.751 9.299 13.307 1.00 98.50 494 TYR A C 1
ATOM 3938 O O . TYR A 1 494 ? -4.941 8.939 14.470 1.00 98.50 494 TYR A O 1
ATOM 3946 N N . SER A 1 495 ? -4.930 10.572 12.936 1.00 98.00 495 SER A N 1
ATOM 3947 C CA . SER A 1 495 ? -5.325 11.615 13.901 1.00 98.00 495 SER A CA 1
ATOM 3948 C C . SER A 1 495 ? -6.693 11.325 14.537 1.00 98.00 495 SER A C 1
ATOM 3950 O O . SER A 1 495 ? -6.928 11.580 15.726 1.00 98.00 495 SER A O 1
ATOM 3952 N N . ARG A 1 496 ? -7.595 10.705 13.769 1.00 98.00 496 ARG A N 1
ATOM 3953 C CA . ARG A 1 496 ? -8.892 10.229 14.253 1.00 98.00 496 ARG A CA 1
ATOM 3954 C C . ARG A 1 496 ? -8.769 9.030 15.173 1.00 98.00 496 ARG A C 1
ATOM 3956 O O . ARG A 1 496 ? -9.461 9.015 16.189 1.00 98.00 496 ARG A O 1
ATOM 3963 N N . ILE A 1 497 ? -7.906 8.062 14.865 1.00 98.25 497 ILE A N 1
ATOM 3964 C CA . ILE A 1 497 ? -7.616 6.940 15.770 1.00 98.25 497 ILE A CA 1
ATOM 3965 C C . ILE A 1 497 ? -7.137 7.471 17.119 1.00 98.25 497 ILE A C 1
ATOM 3967 O O . ILE A 1 497 ? -7.739 7.128 18.135 1.00 98.25 497 ILE A O 1
ATOM 3971 N N . LEU A 1 498 ? -6.151 8.377 17.123 1.00 98.00 498 LEU A N 1
ATOM 3972 C CA . LEU A 1 498 ? -5.619 9.026 18.333 1.00 98.00 498 LEU A CA 1
ATOM 3973 C C . LEU A 1 498 ? -6.700 9.780 19.127 1.00 98.00 498 LEU A C 1
ATOM 3975 O O . LEU A 1 498 ? -6.606 9.910 20.345 1.00 98.00 498 LEU A O 1
ATOM 3979 N N . SER A 1 499 ? -7.753 10.236 18.446 1.00 97.88 499 SER A N 1
ATOM 3980 C CA . SER A 1 499 ? -8.914 10.907 19.041 1.00 97.88 499 SER A CA 1
ATOM 3981 C C . SER A 1 499 ? -10.077 9.967 19.398 1.00 97.88 499 SER A C 1
ATOM 3983 O O . SER A 1 499 ? -11.154 10.454 19.760 1.00 97.88 499 SER A O 1
ATOM 3985 N N . ASN A 1 500 ? -9.903 8.644 19.292 1.00 98.06 500 ASN A N 1
ATOM 3986 C CA . ASN A 1 500 ? -10.944 7.627 19.493 1.00 98.06 500 ASN A CA 1
ATOM 3987 C C . ASN A 1 500 ? -12.146 7.760 18.529 1.00 98.06 500 ASN A C 1
ATOM 3989 O O . ASN A 1 500 ? -13.300 7.546 18.906 1.00 98.06 500 ASN A O 1
ATOM 3993 N N . LYS A 1 501 ? -11.892 8.179 17.283 1.00 98.06 501 LYS A N 1
ATOM 3994 C CA . LYS A 1 501 ? -12.896 8.469 16.235 1.00 98.06 501 LYS A CA 1
ATOM 3995 C C . LYS A 1 501 ? -12.775 7.561 15.003 1.00 98.06 501 LYS A C 1
ATOM 3997 O O . LYS A 1 501 ? -13.167 7.960 13.899 1.00 98.06 501 LYS A O 1
ATOM 4002 N N . SER A 1 502 ? -12.213 6.367 15.171 1.00 97.00 502 SER A N 1
ATOM 4003 C CA . SER A 1 502 ? -12.199 5.346 14.118 1.00 97.00 502 SER A CA 1
ATOM 4004 C C . SER A 1 502 ? -13.575 4.692 13.954 1.00 97.00 502 SER A C 1
ATOM 4006 O O . SER A 1 502 ? -14.335 4.568 14.918 1.00 97.00 502 SER A O 1
ATOM 4008 N N . VAL A 1 503 ? -13.901 4.259 12.736 1.00 97.31 503 VAL A N 1
ATOM 4009 C CA . VAL A 1 503 ? -15.182 3.598 12.443 1.00 97.31 503 VAL A CA 1
ATOM 4010 C C . VAL A 1 503 ? -15.128 2.118 12.823 1.00 97.31 503 VAL A C 1
ATOM 4012 O O . VAL A 1 503 ? -15.971 1.655 13.593 1.00 97.31 503 VAL A O 1
ATOM 4015 N N . LEU A 1 504 ? -14.114 1.380 12.364 1.00 97.50 504 LEU A N 1
ATOM 4016 C CA . LEU A 1 504 ? -13.981 -0.058 12.618 1.00 97.50 504 LEU A CA 1
ATOM 4017 C C . LEU A 1 504 ? -13.171 -0.348 13.887 1.00 97.50 504 LEU A C 1
ATOM 4019 O O . LEU A 1 504 ? -12.246 0.389 14.222 1.00 97.50 504 LEU A O 1
ATOM 4023 N N . GLU A 1 505 ? -13.501 -1.428 14.603 1.00 96.12 505 GLU A N 1
ATOM 4024 C CA . GLU A 1 505 ? -12.781 -1.798 15.836 1.00 96.12 505 GLU A CA 1
ATOM 4025 C C . GLU A 1 505 ? -11.324 -2.164 15.555 1.00 96.12 505 GLU A C 1
ATOM 4027 O O . GLU A 1 505 ? -10.444 -1.719 16.285 1.00 96.12 505 GLU A O 1
ATOM 4032 N N . VAL A 1 506 ? -11.050 -2.892 14.469 1.00 96.69 506 VAL A N 1
ATOM 4033 C CA . VAL A 1 506 ? -9.678 -3.197 14.030 1.00 96.69 506 VAL A CA 1
ATOM 4034 C C . VAL A 1 506 ? -8.805 -1.944 13.863 1.00 96.69 506 VAL A C 1
ATOM 4036 O O . VAL A 1 506 ? -7.626 -1.985 14.202 1.00 96.69 506 VAL A O 1
ATOM 4039 N N . ASP A 1 507 ? -9.381 -0.811 13.448 1.00 97.75 507 ASP A N 1
ATOM 4040 C CA . ASP A 1 507 ? -8.643 0.450 13.303 1.00 97.75 507 ASP A CA 1
ATOM 4041 C C . ASP A 1 507 ? -8.308 1.063 14.669 1.00 97.75 507 ASP A C 1
ATOM 4043 O O . ASP A 1 507 ? -7.193 1.525 14.899 1.00 97.75 507 ASP A O 1
ATOM 4047 N N . GLN A 1 508 ? -9.258 1.057 15.614 1.00 97.69 508 GLN A N 1
ATOM 4048 C CA . GLN A 1 508 ? -9.022 1.616 16.953 1.00 97.69 508 GLN A CA 1
ATOM 4049 C C . GLN A 1 508 ? -7.988 0.830 17.746 1.00 97.69 508 GLN A C 1
ATOM 4051 O O . GLN A 1 508 ? -7.320 1.396 18.613 1.00 97.69 508 GLN A O 1
ATOM 4056 N N . GLN A 1 509 ? -7.853 -0.460 17.441 1.00 96.19 509 GLN A N 1
ATOM 4057 C CA . GLN A 1 509 ? -6.845 -1.327 18.032 1.00 96.19 509 GLN A CA 1
ATOM 4058 C C . GLN A 1 509 ? -5.416 -0.944 17.621 1.00 96.19 509 GLN A C 1
ATOM 4060 O O . GLN A 1 509 ? -4.476 -1.436 18.231 1.00 96.19 509 GLN A O 1
ATOM 4065 N N . LEU A 1 510 ? -5.205 0.019 16.715 1.00 96.69 510 LEU A N 1
ATOM 4066 C CA . LEU A 1 510 ? -3.885 0.639 16.544 1.00 96.69 510 LEU A CA 1
ATOM 4067 C C . LEU A 1 510 ? -3.401 1.399 17.793 1.00 96.69 510 LEU A C 1
ATOM 4069 O O . LEU A 1 510 ? -2.218 1.712 17.896 1.00 96.69 510 LEU A O 1
ATOM 4073 N N . LEU A 1 511 ? -4.268 1.632 18.785 1.00 95.69 511 LEU A N 1
ATOM 4074 C CA . LEU A 1 511 ? -3.878 2.111 20.117 1.00 95.69 511 LEU A CA 1
ATOM 4075 C C . LEU A 1 511 ? -3.669 0.991 21.151 1.00 95.69 511 LEU A C 1
ATOM 4077 O O . LEU A 1 511 ? -3.568 1.288 22.340 1.00 95.69 511 LEU A O 1
ATOM 4081 N N . TYR A 1 512 ? -3.650 -0.279 20.734 1.00 87.00 512 TYR A N 1
ATOM 4082 C CA . TYR A 1 512 ? -3.570 -1.426 21.642 1.00 87.00 512 TYR A CA 1
ATOM 4083 C C . TYR A 1 512 ? -2.234 -1.509 22.394 1.00 87.00 512 TYR A C 1
ATOM 4085 O O . TYR A 1 512 ? -2.234 -1.801 23.588 1.00 87.00 512 TYR A O 1
ATOM 4093 N N . ASN A 1 513 ? -1.107 -1.236 21.726 1.00 85.88 513 ASN A N 1
ATOM 4094 C CA . ASN A 1 513 ? 0.225 -1.237 22.336 1.00 85.88 513 ASN A CA 1
ATOM 4095 C C . ASN A 1 513 ? 1.012 0.049 22.021 1.00 85.88 513 ASN A C 1
ATOM 4097 O O . ASN A 1 513 ? 0.605 0.856 21.181 1.00 85.88 513 ASN A O 1
ATOM 4101 N N . ASP A 1 514 ? 2.127 0.250 22.730 1.00 81.69 514 ASP A N 1
ATOM 4102 C CA . ASP A 1 514 ? 2.937 1.469 22.616 1.00 81.69 514 ASP A CA 1
ATOM 4103 C C . ASP A 1 514 ? 3.562 1.631 21.221 1.00 81.69 514 ASP A C 1
ATOM 4105 O O . ASP A 1 514 ? 3.579 2.744 20.693 1.00 81.69 514 ASP A O 1
ATOM 4109 N N . ASP A 1 515 ? 3.982 0.533 20.585 1.00 80.69 515 ASP A N 1
ATOM 4110 C CA . ASP A 1 515 ? 4.590 0.553 19.250 1.00 80.69 515 ASP A CA 1
ATOM 4111 C C . ASP A 1 515 ? 3.604 1.059 18.186 1.00 80.69 515 ASP A C 1
ATOM 4113 O O . ASP A 1 515 ? 3.907 1.968 17.414 1.00 80.69 515 ASP A O 1
ATOM 4117 N N . THR A 1 516 ? 2.383 0.521 18.150 1.00 86.19 516 THR A N 1
ATOM 4118 C CA . THR A 1 516 ? 1.377 0.890 17.138 1.00 86.19 516 THR A CA 1
ATOM 4119 C C . THR A 1 516 ? 0.789 2.267 17.398 1.00 86.19 516 THR A C 1
ATOM 4121 O O . THR A 1 516 ? 0.430 2.988 16.460 1.00 86.19 516 THR A O 1
ATOM 4124 N N . LYS A 1 517 ? 0.741 2.672 18.670 1.00 90.06 517 LYS A N 1
ATOM 4125 C CA . LYS A 1 517 ? 0.389 4.033 19.066 1.00 90.06 517 LYS A CA 1
ATOM 4126 C C . LYS A 1 517 ? 1.444 5.033 18.598 1.00 90.06 517 LYS A C 1
ATOM 4128 O O . LYS A 1 517 ? 1.072 6.097 18.102 1.00 90.06 517 LYS A O 1
ATOM 4133 N N . GLN A 1 518 ? 2.728 4.694 18.713 1.00 92.69 518 GLN A N 1
ATOM 4134 C CA . GLN A 1 518 ? 3.822 5.519 18.206 1.00 92.69 518 GLN A CA 1
ATOM 4135 C C . GLN A 1 518 ? 3.773 5.625 16.675 1.00 92.69 518 GLN A C 1
ATOM 4137 O O . GLN A 1 518 ? 3.803 6.740 16.162 1.00 92.69 518 GLN A O 1
ATOM 4142 N N . ILE A 1 519 ? 3.562 4.515 15.955 1.00 90.44 519 ILE A N 1
ATOM 4143 C CA . ILE A 1 519 ? 3.357 4.526 14.492 1.00 90.44 519 ILE A CA 1
ATOM 4144 C C . ILE A 1 519 ? 2.171 5.428 14.112 1.00 90.44 519 ILE A C 1
ATOM 4146 O O . ILE A 1 519 ? 2.270 6.252 13.206 1.00 90.44 519 ILE A O 1
ATOM 4150 N N . SER A 1 520 ? 1.050 5.322 14.834 1.00 96.31 520 SER A N 1
ATOM 4151 C CA . SER A 1 520 ? -0.130 6.164 14.592 1.00 96.31 520 SER A CA 1
ATOM 4152 C C . SER A 1 520 ? 0.168 7.647 14.813 1.00 96.31 520 SER A C 1
ATOM 4154 O O . SER A 1 520 ? -0.321 8.495 14.070 1.00 96.31 520 SER A O 1
ATOM 4156 N N . LYS A 1 521 ? 0.982 7.983 15.819 1.00 92.94 521 LYS A N 1
ATOM 4157 C CA . LYS A 1 521 ? 1.423 9.358 16.064 1.00 92.94 521 LYS A CA 1
ATOM 4158 C C . LYS A 1 521 ? 2.308 9.869 14.928 1.00 92.94 521 LYS A C 1
ATOM 4160 O O . LYS A 1 521 ? 2.016 10.925 14.377 1.00 92.94 521 LYS A O 1
ATOM 4165 N N . GLU A 1 522 ? 3.317 9.097 14.541 1.00 93.00 522 GLU A N 1
ATOM 4166 C CA . GLU A 1 522 ? 4.238 9.445 13.455 1.00 93.00 522 GLU A CA 1
ATOM 4167 C C . GLU A 1 522 ? 3.495 9.661 12.137 1.00 93.00 522 GLU A C 1
ATOM 4169 O O . GLU A 1 522 ? 3.677 10.686 11.496 1.00 93.00 522 GLU A O 1
ATOM 4174 N N . PHE A 1 523 ? 2.576 8.770 11.766 1.00 95.12 523 PHE A N 1
ATOM 4175 C CA . PHE A 1 523 ? 1.790 8.928 10.541 1.00 95.12 523 PHE A CA 1
ATOM 4176 C C . PHE A 1 523 ? 0.731 10.032 10.617 1.00 95.12 523 PHE A C 1
ATOM 4178 O O . PHE A 1 523 ? 0.355 10.592 9.585 1.00 95.12 523 PHE A O 1
ATOM 4185 N N . SER A 1 524 ? 0.250 10.371 11.817 1.00 94.75 524 SER A N 1
ATOM 4186 C CA . SER A 1 524 ? -0.628 11.526 12.024 1.00 94.75 524 SER A CA 1
ATOM 4187 C C . SER A 1 524 ? 0.121 12.852 11.858 1.00 94.75 524 SER A C 1
ATOM 4189 O O . SER A 1 524 ? -0.456 13.801 11.330 1.00 94.75 524 SER A O 1
ATOM 4191 N N . GLU A 1 525 ? 1.364 12.936 12.339 1.00 89.56 525 GLU A N 1
ATOM 4192 C CA . GLU A 1 525 ? 2.204 14.144 12.306 1.00 89.56 525 GLU A CA 1
ATOM 4193 C C . GLU A 1 525 ? 2.982 14.276 10.979 1.00 89.56 525 GLU A C 1
ATOM 4195 O O . GLU A 1 525 ? 3.217 15.387 10.509 1.00 89.56 525 GLU A O 1
ATOM 4200 N N . GLY A 1 526 ? 3.324 13.152 10.340 1.00 86.00 526 GLY A N 1
ATOM 4201 C CA . GLY A 1 526 ? 4.124 13.051 9.119 1.00 86.00 526 GLY A CA 1
ATOM 4202 C C . GLY A 1 526 ? 3.392 12.322 7.992 1.00 86.00 526 GLY A C 1
ATOM 4203 O O . GLY A 1 526 ? 3.501 11.105 7.828 1.00 86.00 526 GLY A O 1
ATOM 4204 N N . PHE A 1 527 ? 2.675 13.071 7.148 1.00 89.44 527 PHE A N 1
ATOM 4205 C CA . PHE A 1 527 ? 1.931 12.481 6.026 1.00 89.44 527 PHE A CA 1
ATOM 4206 C C . PHE A 1 527 ? 2.844 11.800 4.992 1.00 89.44 527 PHE A C 1
ATOM 4208 O O . PHE A 1 527 ? 2.494 10.746 4.461 1.00 89.44 527 PHE A O 1
ATOM 4215 N N . GLU A 1 528 ? 4.036 12.344 4.733 1.00 89.06 528 GLU A N 1
ATOM 4216 C CA . GLU A 1 528 ? 4.984 11.719 3.801 1.00 89.06 528 GLU A CA 1
ATOM 4217 C C . GLU A 1 528 ? 5.607 10.429 4.349 1.00 89.06 528 GLU A C 1
ATOM 4219 O O . GLU A 1 528 ? 5.910 9.525 3.571 1.00 89.06 528 GLU A O 1
ATOM 4224 N N . ASP A 1 529 ? 5.745 10.285 5.668 1.00 83.94 529 ASP A N 1
ATOM 4225 C CA . ASP A 1 529 ? 6.233 9.039 6.271 1.00 83.94 529 ASP A CA 1
ATOM 4226 C C . ASP A 1 529 ? 5.189 7.925 6.145 1.00 83.94 529 ASP A C 1
ATOM 4228 O O . ASP A 1 529 ? 5.525 6.785 5.794 1.00 83.94 529 ASP A O 1
ATOM 4232 N N . PHE A 1 530 ? 3.907 8.274 6.310 1.00 93.38 530 PHE A N 1
ATOM 4233 C CA . PHE A 1 530 ? 2.802 7.376 5.986 1.00 93.38 530 PHE A CA 1
ATOM 4234 C C . PHE A 1 530 ? 2.832 6.975 4.512 1.00 93.38 530 PHE A C 1
ATOM 4236 O O . PHE A 1 530 ? 2.807 5.784 4.202 1.00 93.38 530 PHE A O 1
ATOM 4243 N N . ARG A 1 531 ? 2.931 7.944 3.595 1.00 93.38 531 ARG A N 1
ATOM 4244 C CA . ARG A 1 531 ? 2.983 7.678 2.153 1.00 93.38 531 ARG A CA 1
ATOM 4245 C C . ARG A 1 531 ? 4.143 6.730 1.815 1.00 93.38 531 ARG A C 1
ATOM 4247 O O . ARG A 1 531 ? 3.908 5.670 1.236 1.00 93.38 531 ARG A O 1
ATOM 4254 N N . LYS A 1 532 ? 5.378 7.026 2.227 1.00 85.94 532 LYS A N 1
ATOM 4255 C CA . LYS A 1 532 ? 6.545 6.154 1.969 1.00 85.94 532 LYS A CA 1
ATOM 4256 C C . LYS A 1 532 ? 6.339 4.729 2.486 1.00 85.94 532 LYS A C 1
ATOM 4258 O O . LYS A 1 532 ? 6.586 3.767 1.758 1.00 85.94 532 LYS A O 1
ATOM 4263 N N . SER A 1 533 ? 5.838 4.592 3.713 1.00 89.88 533 SER A N 1
ATOM 4264 C CA . SER A 1 533 ? 5.547 3.281 4.299 1.00 89.88 533 SER A CA 1
ATOM 4265 C C . SER A 1 533 ? 4.457 2.552 3.513 1.00 89.88 533 SER A C 1
ATOM 4267 O O . SER A 1 533 ? 4.553 1.344 3.289 1.00 89.88 533 SER A O 1
ATOM 4269 N N . PHE A 1 534 ? 3.439 3.283 3.048 1.00 96.94 534 PHE A N 1
ATOM 4270 C CA . PHE A 1 534 ? 2.335 2.755 2.252 1.00 96.94 534 PHE A CA 1
ATOM 4271 C C . PHE A 1 534 ? 2.814 2.191 0.916 1.00 96.94 534 PHE A C 1
ATOM 4273 O O . PHE A 1 534 ? 2.466 1.063 0.580 1.00 96.94 534 PHE A O 1
ATOM 4280 N N . ALA A 1 535 ? 3.683 2.909 0.201 1.00 90.38 535 ALA A N 1
ATOM 4281 C CA . ALA A 1 535 ? 4.320 2.412 -1.019 1.00 90.38 535 ALA A CA 1
ATOM 4282 C C . ALA A 1 535 ? 5.053 1.076 -0.794 1.00 90.38 535 ALA A C 1
ATOM 4284 O O . ALA A 1 535 ? 4.868 0.122 -1.554 1.00 90.38 535 ALA A O 1
ATOM 4285 N N . LEU A 1 536 ? 5.856 0.989 0.272 1.00 88.44 536 LEU A N 1
ATOM 4286 C CA . LEU A 1 536 ? 6.601 -0.225 0.607 1.00 88.44 536 LEU A CA 1
ATOM 4287 C C . LEU A 1 536 ? 5.669 -1.387 0.980 1.00 88.44 536 LEU A C 1
ATOM 4289 O O . LEU A 1 536 ? 5.847 -2.503 0.492 1.00 88.44 536 LEU A O 1
ATOM 4293 N N . SER A 1 537 ? 4.658 -1.122 1.806 1.00 95.50 537 SER A N 1
ATOM 4294 C CA . SER A 1 537 ? 3.716 -2.142 2.279 1.00 95.50 537 SER A CA 1
ATOM 4295 C C . SER A 1 537 ? 2.827 -2.666 1.149 1.00 95.50 537 SER A C 1
ATOM 4297 O O . SER A 1 537 ? 2.603 -3.870 1.054 1.00 95.50 537 SER A O 1
ATOM 4299 N N . MET A 1 538 ? 2.381 -1.792 0.239 1.00 96.94 538 MET A N 1
ATOM 4300 C CA . MET A 1 538 ? 1.647 -2.190 -0.967 1.00 96.94 538 MET A CA 1
ATOM 4301 C C . MET A 1 538 ? 2.505 -3.051 -1.898 1.00 96.94 538 MET A C 1
ATOM 4303 O O . MET A 1 538 ? 2.011 -4.038 -2.438 1.00 96.94 538 MET A O 1
ATOM 4307 N N . SER A 1 539 ? 3.793 -2.724 -2.052 1.00 89.75 539 SER A N 1
ATOM 4308 C CA . SER A 1 539 ? 4.732 -3.531 -2.844 1.00 89.75 539 SER A CA 1
ATOM 4309 C C . SER A 1 539 ? 4.916 -4.936 -2.258 1.00 89.75 539 SER A C 1
ATOM 4311 O O . SER A 1 539 ? 4.815 -5.926 -2.983 1.00 89.75 539 SER A O 1
ATOM 4313 N N . LYS A 1 540 ? 5.093 -5.042 -0.931 1.00 90.56 540 LYS A N 1
ATOM 4314 C CA . LYS A 1 540 ? 5.153 -6.335 -0.230 1.00 90.56 540 LYS A CA 1
ATOM 4315 C C . LYS A 1 540 ? 3.855 -7.126 -0.375 1.00 90.56 540 LYS A C 1
ATOM 4317 O O . LYS A 1 540 ? 3.904 -8.305 -0.709 1.00 90.56 540 LYS A O 1
ATOM 4322 N N . MET A 1 541 ? 2.705 -6.479 -0.168 1.00 96.06 541 MET A N 1
ATOM 4323 C CA . MET A 1 541 ? 1.395 -7.114 -0.324 1.00 96.06 541 MET A CA 1
ATOM 4324 C C . MET A 1 541 ? 1.210 -7.652 -1.744 1.00 96.06 541 MET A C 1
ATOM 4326 O O . MET A 1 541 ? 0.816 -8.799 -1.910 1.00 96.06 541 MET A O 1
ATOM 4330 N N . GLY A 1 542 ? 1.571 -6.868 -2.763 1.00 94.81 542 GLY A N 1
ATOM 4331 C CA . GLY A 1 542 ? 1.513 -7.283 -4.164 1.00 94.81 542 GLY A CA 1
ATOM 4332 C C . GLY A 1 542 ? 2.415 -8.478 -4.505 1.00 94.81 542 GLY A C 1
ATOM 4333 O O . GLY A 1 542 ? 2.273 -9.053 -5.583 1.00 94.81 542 GLY A O 1
ATOM 4334 N N . ALA A 1 543 ? 3.358 -8.856 -3.642 1.00 92.19 543 ALA A N 1
ATOM 4335 C CA . ALA A 1 543 ? 4.276 -9.974 -3.855 1.00 92.19 543 ALA A CA 1
ATOM 4336 C C . ALA A 1 543 ? 3.835 -11.282 -3.167 1.00 92.19 543 ALA A C 1
ATOM 4338 O O . ALA A 1 543 ? 4.535 -12.290 -3.282 1.00 92.19 543 ALA A O 1
ATO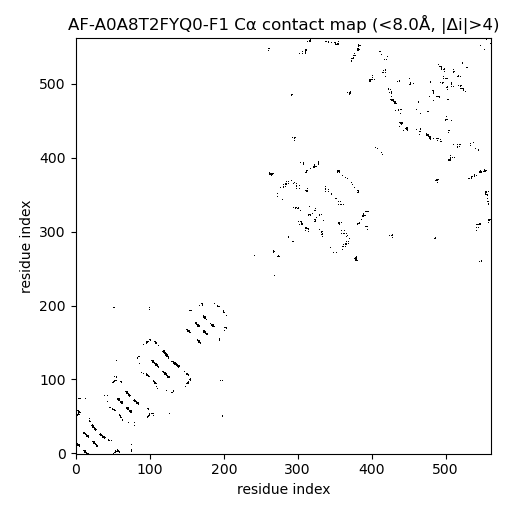M 4339 N N . ILE A 1 544 ? 2.692 -11.295 -2.472 1.00 93.62 544 ILE A N 1
ATOM 4340 C CA . ILE A 1 544 ? 2.205 -12.478 -1.750 1.00 93.62 544 ILE A CA 1
ATOM 4341 C C . ILE A 1 544 ? 1.839 -13.593 -2.740 1.00 93.62 544 ILE A C 1
ATOM 4343 O O . ILE A 1 544 ? 0.997 -13.401 -3.616 1.00 93.62 544 ILE A O 1
ATOM 4347 N N . ASN A 1 545 ? 2.466 -14.765 -2.569 1.00 91.94 545 ASN A N 1
ATOM 4348 C CA . ASN A 1 545 ? 2.148 -16.034 -3.242 1.00 91.94 545 ASN A CA 1
ATOM 4349 C C . ASN A 1 545 ? 1.900 -15.926 -4.758 1.00 91.94 545 ASN A C 1
ATOM 4351 O O . ASN A 1 545 ? 1.000 -16.553 -5.305 1.00 91.94 545 ASN A O 1
ATOM 4355 N N . VAL A 1 546 ? 2.713 -15.128 -5.452 1.00 94.50 546 VAL A N 1
ATOM 4356 C CA . VAL A 1 546 ? 2.529 -14.886 -6.887 1.00 94.50 546 VAL A CA 1
ATOM 4357 C C . VAL A 1 546 ? 2.867 -16.110 -7.745 1.00 94.50 546 VAL A C 1
ATOM 4359 O O . VAL A 1 546 ? 3.880 -16.793 -7.528 1.00 94.50 546 VAL A O 1
ATOM 4362 N N . LEU A 1 547 ? 2.045 -16.331 -8.772 1.00 94.94 547 LEU A N 1
ATOM 4363 C CA . LEU A 1 547 ? 2.277 -17.311 -9.832 1.00 94.94 547 LEU A CA 1
ATOM 4364 C C . LEU A 1 547 ? 3.146 -16.693 -10.928 1.00 94.94 547 LEU A C 1
ATOM 4366 O O . LEU A 1 547 ? 2.889 -15.572 -11.367 1.00 94.94 547 LEU A O 1
ATOM 4370 N N . THR A 1 548 ? 4.178 -17.408 -11.378 1.00 91.62 548 THR A N 1
ATOM 4371 C CA . THR A 1 548 ? 5.113 -16.916 -12.405 1.00 91.62 548 THR A CA 1
ATOM 4372 C C . THR A 1 548 ? 5.546 -18.010 -13.372 1.00 91.62 548 THR A C 1
ATOM 4374 O O . THR A 1 548 ? 5.318 -19.194 -13.142 1.00 91.62 548 THR A O 1
ATOM 4377 N N . LYS A 1 549 ? 6.220 -17.627 -14.465 1.00 86.19 549 LYS A N 1
ATOM 4378 C CA . LYS A 1 549 ? 6.754 -18.554 -15.480 1.00 86.19 549 LYS A CA 1
ATOM 4379 C C . LYS A 1 549 ? 5.662 -19.457 -16.071 1.00 86.19 549 LYS A C 1
ATOM 4381 O O . LYS A 1 549 ? 4.908 -19.004 -16.923 1.00 86.19 549 LYS A O 1
ATOM 4386 N N . THR A 1 550 ? 5.593 -20.716 -15.650 1.00 88.12 550 THR A N 1
ATOM 4387 C CA . THR A 1 550 ? 4.629 -21.720 -16.125 1.00 88.12 550 THR A CA 1
ATOM 4388 C C . THR A 1 550 ? 3.508 -21.989 -15.118 1.00 88.12 550 THR A C 1
ATOM 4390 O O . THR A 1 550 ? 2.645 -22.815 -15.387 1.00 88.12 550 THR A O 1
ATOM 4393 N N . GLU A 1 551 ? 3.522 -21.330 -13.957 1.00 92.31 551 GLU A N 1
ATOM 4394 C CA . GLU A 1 551 ? 2.471 -21.425 -12.941 1.00 92.31 551 GLU A CA 1
ATOM 4395 C C . GLU A 1 551 ? 1.265 -20.583 -13.397 1.00 92.31 551 GLU A C 1
ATOM 4397 O O . GLU A 1 551 ? 1.413 -19.390 -13.646 1.00 92.31 551 GLU A O 1
ATOM 4402 N N . GLY A 1 552 ? 0.081 -21.184 -13.541 1.00 96.50 552 GLY A N 1
ATOM 4403 C CA . GLY A 1 552 ? -1.124 -20.474 -13.993 1.00 96.50 552 GLY A CA 1
ATOM 4404 C C . GLY A 1 552 ? -1.097 -20.045 -15.468 1.00 96.50 552 GLY A C 1
ATOM 4405 O O . GLY A 1 552 ? -0.309 -20.543 -16.283 1.00 96.50 552 GLY A O 1
ATOM 4406 N N . GLU A 1 553 ? -1.951 -19.090 -15.832 1.00 98.12 553 GLU A N 1
ATOM 4407 C CA . GLU A 1 553 ? -2.164 -18.666 -17.221 1.00 98.12 553 GLU A CA 1
ATOM 4408 C C . GLU A 1 553 ? -2.140 -17.145 -17.450 1.00 98.12 553 GLU A C 1
ATOM 4410 O O . GLU A 1 553 ? -1.927 -16.369 -16.527 1.00 98.12 553 GLU A O 1
ATOM 4415 N N . ILE A 1 554 ? -2.302 -16.711 -18.703 1.00 98.56 554 ILE A N 1
ATOM 4416 C CA . ILE A 1 554 ? -2.648 -15.322 -19.033 1.00 98.56 554 ILE A CA 1
ATOM 4417 C C . ILE A 1 554 ? -4.059 -15.367 -19.600 1.00 98.56 554 ILE A C 1
ATOM 4419 O O . ILE A 1 554 ? -4.244 -15.759 -20.754 1.00 98.56 554 ILE A O 1
ATOM 4423 N N . ARG A 1 555 ? -5.062 -15.033 -18.791 1.00 98.75 555 ARG A N 1
ATOM 4424 C CA . ARG A 1 555 ? -6.463 -15.105 -19.221 1.00 98.75 555 ARG A CA 1
ATOM 4425 C C . ARG A 1 555 ? -6.739 -14.071 -20.297 1.00 98.75 555 ARG A C 1
ATOM 4427 O O . ARG A 1 555 ? -6.244 -12.957 -20.188 1.00 98.75 555 ARG A O 1
ATOM 4434 N N . LYS A 1 556 ? -7.540 -14.393 -21.313 1.00 98.31 556 LYS A N 1
ATOM 4435 C CA . LYS A 1 556 ? -8.029 -13.418 -22.314 1.00 98.31 556 LYS A CA 1
ATOM 4436 C C . LYS A 1 556 ? -9.200 -12.589 -21.787 1.00 98.31 556 LYS A C 1
ATOM 4438 O O . LYS A 1 556 ? -9.346 -11.425 -22.143 1.00 98.31 556 LYS A O 1
ATOM 4443 N N . ASP A 1 557 ? -9.997 -13.175 -20.902 1.00 98.50 557 ASP A N 1
ATOM 4444 C CA . ASP A 1 557 ? -11.092 -12.530 -20.181 1.00 98.50 557 ASP A CA 1
ATOM 4445 C C . ASP A 1 557 ? -10.867 -12.746 -18.682 1.00 98.50 557 ASP A C 1
ATOM 4447 O O . ASP A 1 557 ? -10.800 -13.882 -18.225 1.00 98.50 557 ASP A O 1
ATOM 4451 N N . CYS A 1 558 ? -10.767 -11.673 -17.894 1.00 98.75 558 CYS A N 1
ATOM 4452 C CA . CYS A 1 558 ? -10.483 -11.777 -16.459 1.00 98.75 558 CYS A CA 1
ATOM 4453 C C . CYS A 1 558 ? -11.579 -12.470 -15.642 1.00 98.75 558 CYS A C 1
ATOM 4455 O O . CYS A 1 558 ? -11.389 -12.701 -14.450 1.00 98.75 558 CYS A O 1
ATOM 4457 N N . ARG A 1 559 ? -12.708 -12.820 -16.257 1.00 98.44 559 ARG A N 1
ATOM 4458 C CA . ARG A 1 559 ? -13.819 -13.526 -15.613 1.00 98.44 559 ARG A CA 1
ATOM 4459 C C . ARG A 1 559 ? -13.749 -15.040 -15.778 1.00 98.44 559 ARG A C 1
ATOM 4461 O O . ARG A 1 559 ? -14.387 -15.751 -15.006 1.00 98.44 559 ARG A O 1
ATOM 4468 N N . HIS A 1 560 ? -12.970 -15.539 -16.739 1.00 97.94 560 HIS A N 1
ATOM 4469 C CA . HIS A 1 560 ? -12.977 -16.948 -17.131 1.00 97.94 560 HIS A CA 1
ATOM 4470 C C . HIS A 1 560 ? -11.560 -17.472 -17.355 1.00 97.94 560 HIS A C 1
ATOM 4472 O O . HIS A 1 560 ? -10.708 -16.759 -17.878 1.00 97.94 560 HIS A O 1
ATOM 4478 N N . ILE A 1 561 ? -11.323 -18.728 -16.984 1.00 97.31 561 ILE A N 1
ATOM 4479 C CA . ILE A 1 561 ? -10.135 -19.462 -17.438 1.00 97.31 561 ILE A CA 1
ATOM 4480 C C . ILE A 1 561 ? -10.162 -19.619 -18.973 1.00 97.31 561 ILE A C 1
ATOM 4482 O O . ILE A 1 561 ? -11.253 -19.573 -19.554 1.00 97.31 561 ILE A O 1
ATOM 4486 N N . ASN A 1 562 ? -9.000 -19.744 -19.629 1.00 96.00 562 ASN A N 1
ATOM 4487 C CA . ASN A 1 562 ? -8.926 -19.790 -21.106 1.00 96.00 562 ASN A CA 1
ATOM 4488 C C . ASN A 1 562 ? -9.508 -21.049 -21.756 1.00 96.00 562 ASN A C 1
ATOM 4490 O O . ASN A 1 562 ? -9.506 -22.129 -21.123 1.00 96.00 562 ASN A O 1
#

Nearest PDB structures (foldseek):
  1gwu-assembly1_A  TM=9.338E-01  e=9.030E-26  Armoracia rusticana
  3atj-assembly1_A  TM=9.352E-01  e=1.163E-25  Armoracia rusticana
  1gx2-assembly2_B  TM=9.369E-01  e=6.181E-25  Armoracia rusticana
  2atj-assembly1_A  TM=9.347E-01  e=9.749E-25  Armoracia rusticana
  1qgj-assembly2_B  TM=9.268E-01  e=2.425E-24  Arabidopsis thaliana

Mean predicted aligned error: 17.36 Å

pLDDT: mean 81.23, std 21.26, range [22.23, 98.94]

Radius of gyration: 28.72 Å; Cα contacts (8 Å, |Δi|>4): 997; chains: 1; bounding box: 83×64×71 Å

InterPro domains:
  IPR000823 Plant peroxidase [PTHR31235] (264-555)
  IPR002016 Haem peroxidase [PF00141] (280-524)
  IPR002016 Haem peroxidase [PS50873] (261-562)
  IPR006527 F-box associated beta-propeller, type 1 [PF07734] (2-201)
  IPR017451 F-box associated beta-propeller domain [TIGR01640] (2-140)
  IPR019793 Peroxidases heam-ligand binding site [PS00435] (417-427)
  IPR033905 Secretory peroxidase [cd00693] (261-561)